Protein AF-A0AAV1Q3S2-F1 (afdb_monomer_lite)

Structure (mmCIF, N/CA/C/O backbone):
data_AF-A0AAV1Q3S2-F1
#
_entry.id   AF-A0AAV1Q3S2-F1
#
loop_
_atom_site.group_PDB
_atom_site.id
_atom_site.type_symbol
_atom_site.label_atom_id
_atom_site.label_alt_id
_atom_site.label_comp_id
_atom_site.label_asym_id
_atom_site.label_entity_id
_atom_site.label_seq_id
_atom_site.pdbx_PDB_ins_code
_atom_site.Cartn_x
_atom_site.Cartn_y
_atom_site.Cartn_z
_atom_site.occupancy
_atom_site.B_iso_or_equiv
_atom_site.auth_seq_id
_atom_site.auth_comp_id
_atom_site.auth_asym_id
_atom_site.auth_atom_id
_atom_site.pdbx_PDB_model_num
ATOM 1 N N . MET A 1 1 ? -45.515 -40.490 -1.066 1.00 57.44 1 MET A N 1
ATOM 2 C CA . MET A 1 1 ? -46.101 -39.675 0.014 1.00 57.44 1 MET A CA 1
ATOM 3 C C . MET A 1 1 ? -47.173 -38.801 -0.586 1.00 57.44 1 MET A C 1
ATOM 5 O O . MET A 1 1 ? -46.873 -37.986 -1.453 1.00 57.44 1 MET A O 1
ATOM 9 N N . SER A 1 2 ? -48.418 -39.031 -0.189 1.00 72.38 2 SER A N 1
ATOM 10 C CA . SER A 1 2 ? -49.518 -38.128 -0.523 1.00 72.38 2 SER A CA 1
ATOM 11 C C . SER A 1 2 ? -49.306 -36.782 0.184 1.00 72.38 2 SER A C 1
ATOM 13 O O . SER A 1 2 ? -48.754 -36.735 1.282 1.00 72.38 2 SER A O 1
ATOM 15 N N . LEU A 1 3 ? -49.736 -35.675 -0.430 1.00 73.06 3 LEU A N 1
ATOM 16 C CA . LEU A 1 3 ? -49.668 -34.334 0.174 1.00 73.06 3 LEU A CA 1
ATOM 17 C C . LEU A 1 3 ? -50.284 -34.293 1.586 1.00 73.06 3 LEU A C 1
ATOM 19 O O . LEU A 1 3 ? -49.807 -33.541 2.431 1.00 73.06 3 LEU A O 1
ATOM 23 N N . SER A 1 4 ? -51.290 -35.133 1.860 1.00 76.06 4 SER A N 1
ATOM 24 C CA . SER A 1 4 ? -51.919 -35.268 3.176 1.00 76.06 4 SER A CA 1
ATOM 25 C C . SER A 1 4 ? -51.008 -35.894 4.232 1.00 76.06 4 SER A C 1
ATOM 27 O O . SER A 1 4 ? -50.979 -35.403 5.355 1.00 76.06 4 SER A O 1
ATOM 29 N N . GLU A 1 5 ? -50.233 -36.927 3.892 1.00 79.19 5 GLU A N 1
ATOM 30 C CA . GLU A 1 5 ? -49.303 -37.571 4.835 1.00 79.19 5 GLU A CA 1
ATOM 31 C C . GLU A 1 5 ? -48.163 -36.625 5.227 1.00 79.19 5 GLU A C 1
ATOM 33 O O . GLU A 1 5 ? -47.803 -36.533 6.400 1.00 79.19 5 GLU A O 1
ATOM 38 N N . SER A 1 6 ? -47.640 -35.858 4.264 1.00 79.56 6 SER A N 1
ATOM 39 C CA . SER A 1 6 ? -46.617 -34.833 4.512 1.00 79.56 6 SER A CA 1
ATOM 40 C C . SER A 1 6 ? -47.121 -33.739 5.460 1.00 79.56 6 SER A C 1
ATOM 42 O O . SER A 1 6 ? -46.388 -33.272 6.330 1.00 79.56 6 SER A O 1
ATOM 44 N N . LEU A 1 7 ? -48.388 -33.338 5.307 1.00 86.31 7 LEU A N 1
ATOM 45 C CA . LEU A 1 7 ? -49.018 -32.298 6.122 1.00 86.31 7 LEU A CA 1
ATOM 46 C C . LEU A 1 7 ? -49.275 -32.783 7.555 1.00 86.31 7 LEU A C 1
ATOM 48 O O . LEU A 1 7 ? -49.057 -32.042 8.514 1.00 86.31 7 LEU A O 1
ATOM 52 N N . GLN A 1 8 ? -49.661 -34.052 7.698 1.00 87.44 8 GLN A N 1
ATOM 53 C CA . GLN A 1 8 ? -49.873 -34.703 8.988 1.00 87.44 8 GLN A CA 1
ATOM 54 C C . GLN A 1 8 ? -48.553 -34.880 9.756 1.00 87.44 8 GLN A C 1
ATOM 56 O O . GLN A 1 8 ? -48.490 -34.596 10.952 1.00 87.44 8 GLN A O 1
ATOM 61 N N . ALA A 1 9 ? -47.475 -35.254 9.059 1.00 87.38 9 ALA A N 1
ATOM 62 C CA . ALA A 1 9 ? -46.135 -35.329 9.637 1.00 87.38 9 ALA A CA 1
ATOM 63 C C . ALA A 1 9 ? -45.632 -33.952 10.107 1.00 87.38 9 ALA A C 1
ATOM 65 O O . ALA A 1 9 ? -45.117 -33.832 11.217 1.00 87.38 9 ALA A O 1
ATOM 66 N N . LEU A 1 10 ? -45.840 -32.892 9.315 1.00 89.62 10 LEU A N 1
ATOM 67 C CA . LEU A 1 10 ? -45.497 -31.516 9.702 1.00 89.62 10 LEU A CA 1
ATOM 68 C C . LEU A 1 10 ? -46.260 -31.043 10.948 1.00 89.62 10 LEU A C 1
ATOM 70 O O . LEU A 1 10 ? -45.672 -30.393 11.814 1.00 89.62 10 LEU A O 1
ATOM 74 N N . GLN A 1 11 ? -47.549 -31.376 11.064 1.00 89.31 11 GLN A N 1
ATOM 75 C CA . GLN A 1 11 ? -48.346 -31.054 12.253 1.00 89.31 11 GLN A CA 1
ATOM 76 C C . GLN A 1 11 ? -47.815 -31.757 13.504 1.00 89.31 11 GLN A C 1
ATOM 78 O O . GLN A 1 11 ? -47.590 -31.096 14.518 1.00 89.31 11 GLN A O 1
ATOM 83 N N . GLN A 1 12 ? -47.530 -33.058 13.418 1.00 89.19 12 GLN A N 1
ATOM 84 C CA . GLN A 1 12 ? -46.948 -33.812 14.534 1.00 89.19 12 GLN A CA 1
ATOM 85 C C . GLN A 1 12 ? -45.576 -33.265 14.942 1.00 89.19 12 GLN A C 1
ATOM 87 O O . GLN A 1 12 ? -45.285 -33.123 16.130 1.00 89.19 12 GLN A O 1
ATOM 92 N N . LEU A 1 13 ? -44.743 -32.894 13.967 1.00 91.44 13 LEU A N 1
ATOM 93 C CA . LEU A 1 13 ? -43.415 -32.340 14.217 1.00 91.44 13 LEU A CA 1
ATOM 94 C C . LEU A 1 13 ? -43.506 -30.958 14.876 1.00 91.44 13 LEU A C 1
ATOM 96 O O . LEU A 1 13 ? -42.755 -30.667 15.806 1.00 91.44 13 LEU A O 1
ATOM 100 N N . ARG A 1 14 ? -44.478 -30.128 14.478 1.00 89.38 14 ARG A N 1
ATOM 101 C CA . ARG A 1 14 ? -44.761 -28.841 15.129 1.00 89.38 14 ARG A CA 1
ATOM 102 C C . ARG A 1 14 ? -45.229 -29.019 16.573 1.00 89.38 14 ARG A C 1
ATOM 104 O O . ARG A 1 14 ? -44.757 -28.286 17.442 1.00 89.38 14 ARG A O 1
ATOM 111 N N . GLU A 1 15 ? -46.126 -29.964 16.847 1.00 88.12 15 GLU A N 1
ATOM 112 C CA . GLU A 1 15 ? -46.606 -30.253 18.209 1.00 88.12 15 GLU A CA 1
ATOM 113 C C . GLU A 1 15 ? -45.484 -30.771 19.112 1.00 88.12 15 GLU A C 1
ATOM 115 O O . GLU A 1 15 ? -45.319 -30.298 20.237 1.00 88.12 15 GLU A O 1
ATOM 120 N N . LEU A 1 16 ? -44.652 -31.680 18.598 1.00 90.75 16 LEU A N 1
ATOM 121 C CA . LEU A 1 16 ? -43.470 -32.164 19.304 1.00 90.75 16 LEU A CA 1
ATOM 122 C C . LEU A 1 16 ? -42.512 -31.002 19.608 1.00 90.75 16 LEU A C 1
ATOM 124 O O . LEU A 1 16 ? -42.124 -30.785 20.756 1.00 90.75 16 LEU A O 1
ATOM 128 N N . THR A 1 17 ? -42.178 -30.205 18.592 1.00 90.81 17 THR A N 1
ATOM 129 C CA . THR A 1 17 ? -41.217 -29.105 18.729 1.00 90.81 17 THR A CA 1
ATOM 130 C C . THR A 1 17 ? -41.731 -28.048 19.702 1.00 90.81 17 THR A C 1
ATOM 132 O O . THR A 1 17 ? -40.997 -27.612 20.579 1.00 90.81 17 THR A O 1
ATOM 135 N N . THR A 1 18 ? -43.002 -27.653 19.626 1.00 87.25 18 THR A N 1
ATOM 136 C CA . THR A 1 18 ? -43.577 -26.651 20.545 1.00 87.25 18 THR A CA 1
ATOM 137 C C . THR A 1 18 ? -43.648 -27.146 21.988 1.00 87.25 18 THR A C 1
ATOM 139 O O . THR A 1 18 ? -43.381 -26.370 22.906 1.00 87.25 18 THR A O 1
ATOM 142 N N . LYS A 1 19 ? -43.932 -28.436 22.200 1.00 86.75 19 LYS A N 1
ATOM 143 C CA . LYS A 1 19 ? -43.993 -29.039 23.537 1.00 86.75 19 LYS A CA 1
ATOM 144 C C . LYS A 1 19 ? -42.615 -29.188 24.188 1.00 86.75 19 LYS A C 1
ATOM 146 O O . LYS A 1 19 ? -42.493 -28.922 25.380 1.00 86.75 19 LYS A O 1
ATOM 151 N N . TYR A 1 20 ? -41.597 -29.595 23.427 1.00 91.06 20 TYR A N 1
ATOM 152 C CA . TYR A 1 20 ? -40.264 -29.902 23.967 1.00 91.06 20 TYR A CA 1
ATOM 153 C C . TYR A 1 20 ? -39.240 -28.765 23.837 1.00 91.06 20 TYR A C 1
ATOM 155 O O . TYR A 1 20 ? -38.332 -28.699 24.657 1.00 91.06 20 TYR A O 1
ATOM 163 N N . SER A 1 21 ? -39.381 -27.839 22.878 1.00 91.00 21 SER A N 1
ATOM 164 C CA . SER A 1 21 ? -38.464 -26.684 22.752 1.00 91.00 21 SER A CA 1
ATOM 165 C C . SER A 1 21 ? -38.570 -25.696 23.911 1.00 91.00 21 SER A C 1
ATOM 167 O O . SER A 1 21 ? -37.661 -24.900 24.120 1.00 91.00 21 SER A O 1
ATOM 169 N N . GLY A 1 22 ? -39.701 -25.682 24.627 1.00 88.94 22 GLY A N 1
ATOM 170 C CA . GLY A 1 22 ? -39.937 -24.719 25.702 1.00 88.94 22 GLY A CA 1
ATOM 171 C C . GLY A 1 22 ? -40.079 -23.266 25.231 1.00 88.94 22 GLY A C 1
ATOM 172 O O . GLY A 1 22 ? -40.089 -22.365 26.065 1.00 88.94 22 GLY A O 1
ATOM 173 N N . SER A 1 23 ? -40.235 -23.011 23.928 1.00 88.94 23 SER A N 1
ATOM 174 C CA . SER A 1 23 ? -40.351 -21.653 23.366 1.00 88.94 23 SER A CA 1
ATOM 175 C C . SER A 1 23 ? -41.503 -20.843 23.982 1.00 88.94 23 SER A C 1
ATOM 177 O O . SER A 1 23 ? -41.329 -19.675 24.329 1.00 88.94 23 SER A O 1
ATOM 179 N N . LEU A 1 24 ? -42.654 -21.480 24.222 1.00 86.31 24 LEU A N 1
ATOM 180 C CA . LEU A 1 24 ? -43.805 -20.864 24.899 1.00 86.31 24 LEU A CA 1
ATOM 181 C C . LEU A 1 24 ? -43.520 -20.527 26.372 1.00 86.31 24 LEU A C 1
ATOM 183 O O . LEU A 1 24 ? -43.999 -19.512 26.883 1.00 86.31 24 LEU A O 1
ATOM 187 N N . LEU A 1 25 ? -42.734 -21.362 27.061 1.00 89.38 25 LEU A N 1
ATOM 188 C CA . LEU A 1 25 ? -42.324 -21.113 28.445 1.00 89.38 25 LEU A CA 1
ATOM 189 C C . LEU A 1 25 ? -41.351 -19.931 28.516 1.00 89.38 25 LEU A C 1
ATOM 191 O O . LEU A 1 25 ? -41.523 -19.062 29.370 1.00 89.38 25 LEU A O 1
ATOM 195 N N . LEU A 1 26 ? -40.385 -19.871 27.593 1.00 87.94 26 LEU A N 1
ATOM 196 C CA . LEU A 1 26 ? -39.445 -18.758 27.461 1.00 87.94 26 LEU A CA 1
ATOM 197 C C . LEU A 1 26 ? -40.191 -17.442 27.210 1.00 87.94 26 LEU A C 1
ATOM 199 O O . LEU A 1 26 ? -39.944 -16.462 27.902 1.00 87.94 26 LEU A O 1
ATOM 203 N N . GLN A 1 27 ? -41.157 -17.435 26.286 1.00 87.88 27 GLN A N 1
ATOM 204 C CA . GLN A 1 27 ? -41.951 -16.244 25.976 1.00 87.88 27 GLN A CA 1
ATOM 205 C C . GLN A 1 27 ? -42.749 -15.751 27.190 1.00 87.88 27 GLN A C 1
ATOM 207 O O . GLN A 1 27 ? -42.833 -14.548 27.431 1.00 87.88 27 GLN A O 1
ATOM 212 N N . LYS A 1 28 ? -43.320 -16.671 27.979 1.00 89.25 28 LYS A N 1
ATOM 213 C CA . LYS A 1 28 ? -44.028 -16.320 29.215 1.00 89.25 28 LYS A CA 1
ATOM 214 C C . LYS A 1 28 ? -43.073 -15.742 30.261 1.00 89.25 28 LYS A C 1
ATOM 216 O O . LYS A 1 28 ? -43.379 -14.718 30.855 1.00 89.25 28 LYS A O 1
ATOM 221 N N . LYS A 1 29 ? -41.901 -16.359 30.439 1.00 88.94 29 LYS A N 1
ATOM 222 C CA . LYS A 1 29 ? -40.876 -15.871 31.369 1.00 88.94 29 LYS A CA 1
ATOM 223 C C . LYS A 1 29 ? -40.300 -14.522 30.958 1.00 88.94 29 LYS A C 1
ATOM 225 O O . LYS A 1 29 ? -40.046 -13.708 31.832 1.00 88.94 29 LYS A O 1
ATOM 230 N N . LEU A 1 30 ? -40.155 -14.252 29.662 1.00 86.81 30 LEU A N 1
ATOM 231 C CA . LEU A 1 30 ? -39.725 -12.940 29.181 1.00 86.81 30 LEU A CA 1
ATOM 232 C C . LEU A 1 30 ? -40.721 -11.844 29.588 1.00 86.81 30 LEU A C 1
ATOM 234 O O . LEU A 1 30 ? -40.303 -10.797 30.067 1.00 86.81 30 LEU A O 1
ATOM 238 N N . LYS A 1 31 ? -42.029 -12.119 29.479 1.00 86.38 31 LYS A N 1
ATOM 239 C CA . LYS A 1 31 ? -43.092 -11.201 29.926 1.00 86.38 31 LYS A CA 1
ATOM 240 C C . LYS A 1 31 ? -43.099 -10.984 31.439 1.00 86.38 31 LYS A C 1
ATOM 242 O O . LYS A 1 31 ? -43.362 -9.877 31.888 1.00 86.38 31 LYS A O 1
ATOM 247 N N . ASP A 1 32 ? -42.782 -12.015 32.227 1.00 88.44 32 ASP A N 1
ATOM 248 C CA . ASP A 1 32 ? -42.662 -11.883 33.689 1.00 88.44 32 ASP A CA 1
ATOM 249 C C . ASP A 1 32 ? -41.535 -10.894 34.084 1.00 88.44 32 ASP A C 1
ATOM 251 O O . ASP A 1 32 ? -41.614 -10.256 35.132 1.00 88.44 32 ASP A O 1
ATOM 255 N N . VAL A 1 33 ? -40.486 -10.772 33.257 1.00 87.81 33 VAL A N 1
ATOM 256 C CA . VAL A 1 33 ? -39.281 -9.951 33.514 1.00 87.81 33 VAL A CA 1
ATOM 257 C C . VAL A 1 33 ? -39.315 -8.605 32.766 1.00 87.81 33 VAL A C 1
ATOM 259 O O . VAL A 1 33 ? -38.536 -7.708 33.075 1.00 87.81 33 VAL A O 1
ATOM 262 N N . GLU A 1 34 ? -40.265 -8.413 31.850 1.00 81.38 34 GLU A N 1
ATOM 263 C CA . GLU A 1 34 ? -40.508 -7.169 31.103 1.00 81.38 34 GLU A CA 1
ATOM 264 C C . GLU A 1 34 ? -40.595 -5.901 31.983 1.00 81.38 34 GLU A C 1
ATOM 266 O O . GLU A 1 34 ? -40.046 -4.881 31.583 1.00 81.38 34 GLU A O 1
ATOM 271 N N . PRO A 1 35 ? -41.150 -5.918 33.216 1.00 83.88 35 PRO A N 1
ATOM 272 C CA . PRO A 1 35 ? -41.135 -4.738 34.092 1.00 83.88 35 PRO A CA 1
ATOM 273 C C . PRO A 1 35 ? -39.734 -4.328 34.579 1.00 83.88 35 PRO A C 1
ATOM 275 O O . PRO A 1 35 ? -39.544 -3.206 35.042 1.00 83.88 35 PRO A O 1
ATOM 278 N N . ILE A 1 36 ? -38.770 -5.251 34.529 1.00 87.50 36 ILE A N 1
ATOM 279 C CA . ILE A 1 36 ? -37.392 -5.083 35.012 1.00 87.50 36 ILE A CA 1
ATOM 280 C C . ILE A 1 36 ? -36.453 -4.731 33.842 1.00 87.50 36 ILE A C 1
ATOM 282 O O . ILE A 1 36 ? -35.370 -4.189 34.055 1.00 87.50 36 ILE A O 1
ATOM 286 N N . VAL A 1 37 ? -36.868 -5.005 32.600 1.00 84.44 37 VAL A N 1
ATOM 287 C CA . VAL A 1 37 ? -36.072 -4.789 31.386 1.00 84.44 37 VAL A CA 1
ATOM 288 C C . VAL A 1 37 ? -36.662 -3.643 30.581 1.00 84.44 37 VAL A C 1
ATOM 290 O O . VAL A 1 37 ? -37.808 -3.682 30.148 1.00 84.44 37 VAL A O 1
ATOM 293 N N . LYS A 1 38 ? -35.854 -2.618 30.323 1.00 83.06 38 LYS A N 1
ATOM 294 C CA . LYS A 1 38 ? -36.257 -1.507 29.466 1.00 83.06 38 LYS A CA 1
ATOM 295 C C . LYS A 1 38 ? -35.973 -1.860 28.008 1.00 83.06 38 LYS A C 1
ATOM 297 O O . LYS A 1 38 ? -34.815 -2.010 27.630 1.00 83.06 38 LYS A O 1
ATOM 302 N N . ILE A 1 39 ? -37.021 -1.958 27.193 1.00 83.19 39 ILE A N 1
ATOM 303 C CA . ILE A 1 39 ? -36.877 -2.020 25.736 1.00 83.19 39 ILE A CA 1
ATOM 304 C C . ILE A 1 39 ? -36.516 -0.612 25.260 1.00 83.19 39 ILE A C 1
ATOM 306 O O . ILE A 1 39 ? -37.248 0.344 25.519 1.00 83.19 39 ILE A O 1
ATOM 310 N N . VAL A 1 40 ? -35.356 -0.487 24.623 1.00 84.75 40 VAL A N 1
ATOM 311 C CA . VAL A 1 40 ? -34.862 0.767 24.052 1.00 84.75 40 VAL A CA 1
ATOM 312 C C . VAL A 1 40 ? -34.865 0.604 22.542 1.00 84.75 40 VAL A C 1
ATOM 314 O O . VAL A 1 40 ? -34.296 -0.354 22.023 1.00 84.75 40 VAL A O 1
ATOM 317 N N . GLU A 1 41 ? -35.543 1.514 21.854 1.00 84.69 41 GLU A N 1
ATOM 318 C CA . GLU A 1 41 ? -35.456 1.606 20.402 1.00 84.69 41 GLU A CA 1
ATOM 319 C C . GLU A 1 41 ? -34.083 2.171 20.035 1.00 84.69 41 GLU A C 1
ATOM 321 O O . GLU A 1 41 ? -33.634 3.157 20.622 1.00 84.69 41 GLU A O 1
ATOM 326 N N . LEU A 1 42 ? -33.398 1.496 19.118 1.00 83.81 42 LEU A N 1
ATOM 327 C CA . LEU A 1 42 ? -32.072 1.873 18.652 1.00 83.81 42 LEU A CA 1
ATOM 328 C C . LEU A 1 42 ? -32.207 2.471 17.257 1.00 83.81 42 LEU A C 1
ATOM 330 O O . LEU A 1 42 ? -32.658 1.787 16.338 1.00 83.81 42 LEU A O 1
ATOM 334 N N . ASP A 1 43 ? -31.801 3.730 17.107 1.00 88.69 43 ASP A N 1
ATOM 335 C CA . ASP A 1 43 ? -31.666 4.344 15.792 1.00 88.69 43 ASP A CA 1
ATOM 336 C C . ASP A 1 43 ? -30.346 3.898 15.152 1.00 88.69 43 ASP A C 1
ATOM 338 O O . ASP A 1 43 ? -29.260 4.091 15.701 1.00 88.69 43 ASP A O 1
ATOM 342 N N . GLY A 1 44 ? -30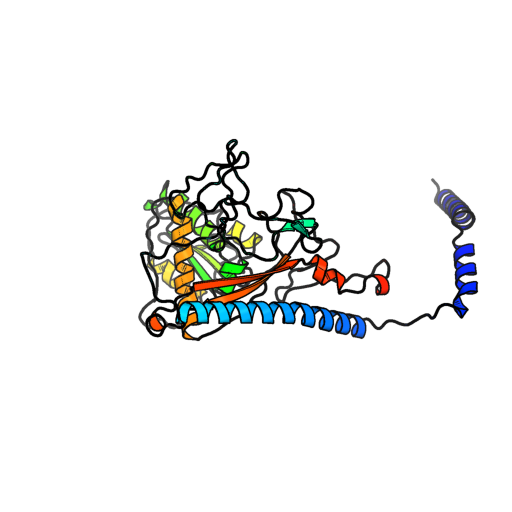.442 3.286 13.972 1.00 85.38 44 GLY A N 1
ATOM 343 C CA . GLY A 1 44 ? -29.274 2.880 13.200 1.00 85.38 44 GLY A CA 1
ATOM 344 C C . GLY A 1 44 ? -28.426 4.068 12.743 1.00 85.38 44 GLY A C 1
ATOM 345 O O . GLY A 1 44 ? -27.212 3.922 12.631 1.00 85.38 44 GLY A O 1
ATOM 346 N N . GLY A 1 45 ? -29.035 5.237 12.508 1.00 89.31 45 GLY A N 1
ATOM 347 C CA . GLY A 1 45 ? -28.313 6.444 12.097 1.00 89.31 45 GLY A CA 1
ATOM 348 C C . GLY A 1 45 ? -27.362 6.942 13.183 1.00 89.31 45 GLY A C 1
ATOM 349 O O . GLY A 1 45 ? -26.175 7.144 12.918 1.00 89.31 45 GLY A O 1
ATOM 350 N N . ASP A 1 46 ? -27.867 7.061 14.410 1.00 90.25 46 ASP A N 1
ATOM 351 C CA . ASP A 1 46 ? -27.070 7.457 15.573 1.00 90.25 46 ASP A CA 1
ATOM 352 C C . ASP A 1 46 ? -25.979 6.422 15.885 1.00 90.25 46 ASP A C 1
ATOM 354 O O . ASP A 1 46 ? -24.828 6.792 16.095 1.00 90.25 46 ASP A O 1
ATOM 358 N N . LEU A 1 47 ? -26.290 5.121 15.803 1.00 88.25 47 LEU A N 1
ATOM 359 C CA . LEU A 1 47 ? -25.296 4.058 16.008 1.00 88.25 47 LEU A CA 1
ATOM 360 C C . LEU A 1 47 ? -24.136 4.117 15.008 1.00 88.25 47 LEU A C 1
ATOM 362 O O . LEU A 1 47 ? -22.981 3.910 15.384 1.00 88.25 47 LEU A O 1
ATOM 366 N N . VAL A 1 48 ? -24.432 4.365 13.730 1.00 89.50 48 VAL A N 1
ATOM 367 C CA . VAL A 1 48 ? -23.397 4.499 12.697 1.00 89.50 48 VAL A CA 1
ATOM 368 C C . VAL A 1 48 ? -22.561 5.746 12.946 1.00 89.50 48 VAL A C 1
ATOM 370 O O . VAL A 1 48 ? -21.344 5.695 12.787 1.00 89.50 48 VAL A O 1
ATOM 373 N N . LYS A 1 49 ? -23.191 6.845 13.369 1.00 92.00 49 LYS A N 1
ATOM 374 C CA . LYS A 1 49 ? -22.492 8.087 13.685 1.00 92.00 49 LYS A CA 1
ATOM 375 C C . LYS A 1 49 ? -21.554 7.925 14.881 1.00 92.00 49 LYS A C 1
ATOM 377 O O . LYS A 1 49 ? -20.377 8.234 14.751 1.00 92.00 49 LYS A O 1
ATOM 382 N N . ASP A 1 50 ? -22.036 7.361 15.984 1.00 90.75 50 ASP A N 1
ATOM 383 C CA . ASP A 1 50 ? -21.220 7.103 17.175 1.00 90.75 50 ASP A CA 1
ATOM 384 C C . ASP A 1 50 ? -20.040 6.173 16.844 1.00 90.75 50 ASP A C 1
ATOM 386 O O . ASP A 1 50 ? -18.899 6.423 17.235 1.00 90.75 50 ASP A O 1
ATOM 390 N N . CYS A 1 51 ? -20.293 5.122 16.053 1.00 90.19 51 CYS A N 1
ATOM 391 C CA . CYS A 1 51 ? -19.246 4.214 15.589 1.00 90.19 51 CYS A CA 1
ATOM 392 C C . CYS A 1 51 ? -18.225 4.924 14.684 1.00 90.19 51 CYS A C 1
ATOM 394 O O . CYS A 1 51 ? -17.022 4.704 14.827 1.00 90.19 51 CYS A O 1
ATOM 396 N N . SER A 1 52 ? -18.691 5.791 13.782 1.00 91.69 52 SER A N 1
ATOM 397 C CA . SER A 1 52 ? -17.837 6.603 12.914 1.00 91.69 52 SER A CA 1
ATOM 398 C C . SER A 1 52 ? -16.949 7.544 13.726 1.00 91.69 52 SER A C 1
ATOM 400 O O . SER A 1 52 ? -15.751 7.599 13.467 1.00 91.69 52 SER A O 1
ATOM 402 N N . ASP A 1 53 ? -17.501 8.226 14.730 1.00 94.00 53 ASP A N 1
ATOM 403 C CA . ASP A 1 53 ? -16.764 9.162 15.587 1.00 94.00 53 ASP A CA 1
ATOM 404 C C . ASP A 1 53 ? -15.670 8.435 16.399 1.00 94.00 53 ASP A C 1
ATOM 406 O O . ASP A 1 53 ? -14.541 8.922 16.535 1.00 94.00 53 ASP A O 1
ATOM 410 N N . ASP A 1 54 ? -15.964 7.234 16.910 1.00 93.19 54 ASP A N 1
ATOM 411 C CA . ASP A 1 54 ? -14.990 6.405 17.629 1.00 93.19 54 ASP A CA 1
ATOM 412 C C . ASP A 1 54 ? -13.860 5.903 16.715 1.00 93.19 54 ASP A C 1
ATOM 414 O O . ASP A 1 54 ? -12.683 5.946 17.103 1.00 93.19 54 ASP A O 1
ATOM 418 N N . ILE A 1 55 ? -14.199 5.461 15.497 1.00 92.12 55 ILE A N 1
ATOM 419 C CA . ILE A 1 55 ? -13.221 5.048 14.482 1.00 92.12 55 ILE A CA 1
ATOM 420 C C . ILE A 1 55 ? -12.366 6.249 14.062 1.00 92.12 55 ILE A C 1
ATOM 422 O O . ILE A 1 55 ? -11.139 6.146 14.074 1.00 92.12 55 ILE A O 1
ATOM 426 N N . GLU A 1 56 ? -12.971 7.401 13.770 1.00 93.75 56 GLU A N 1
ATOM 427 C CA . GLU A 1 56 ? -12.264 8.633 13.406 1.00 93.75 56 GLU A CA 1
ATOM 428 C C . GLU A 1 56 ? -11.292 9.059 14.509 1.00 93.75 56 GLU A C 1
ATOM 430 O O . GLU A 1 56 ? -10.138 9.393 14.233 1.00 93.75 56 GLU A O 1
ATOM 435 N N . ARG A 1 57 ? -11.701 8.987 15.780 1.00 94.94 57 ARG A N 1
ATOM 436 C CA . ARG A 1 57 ? -10.822 9.316 16.908 1.00 94.94 57 ARG A CA 1
ATOM 437 C C . ARG A 1 57 ? -9.603 8.397 16.968 1.00 94.94 57 ARG A C 1
ATOM 439 O O . ARG A 1 57 ? -8.488 8.878 17.192 1.00 94.94 57 ARG A O 1
ATOM 446 N N . MET A 1 58 ? -9.794 7.092 16.782 1.00 92.56 58 MET A N 1
ATOM 447 C CA . MET A 1 58 ? -8.702 6.115 16.805 1.00 92.56 58 MET A CA 1
ATOM 448 C C . MET A 1 58 ? -7.765 6.287 15.600 1.00 92.56 58 MET A C 1
ATOM 450 O O . MET A 1 58 ? -6.551 6.423 15.784 1.00 92.56 58 MET A O 1
ATOM 454 N N . LEU A 1 59 ? -8.313 6.330 14.382 1.00 92.56 59 LEU A N 1
ATOM 455 C CA . LEU A 1 59 ? -7.538 6.498 13.148 1.00 92.56 59 LEU A CA 1
ATOM 456 C C . LEU A 1 59 ? -6.837 7.863 13.117 1.00 92.56 59 LEU A C 1
ATOM 458 O O . LEU A 1 59 ? -5.653 7.952 12.797 1.00 92.56 59 LEU A O 1
ATOM 462 N N . GLY A 1 60 ? -7.517 8.922 13.555 1.00 94.75 60 GLY A N 1
ATOM 463 C CA . GLY A 1 60 ? -6.961 10.268 13.674 1.00 94.75 60 GLY A CA 1
ATOM 464 C C . GLY A 1 60 ? -5.843 10.366 14.716 1.00 94.75 60 GLY A C 1
ATOM 465 O O . GLY A 1 60 ? -4.885 11.118 14.528 1.00 94.75 60 GLY A O 1
ATOM 466 N N . SER A 1 61 ? -5.906 9.591 15.805 1.00 95.00 61 SER A N 1
ATOM 467 C CA . SER A 1 61 ? -4.801 9.491 16.770 1.00 95.00 61 SER A CA 1
ATOM 468 C C . SER A 1 61 ? -3.564 8.837 16.142 1.00 95.00 61 SER A C 1
ATOM 470 O O . SER A 1 61 ? -2.455 9.358 16.287 1.00 95.00 61 SER A O 1
ATOM 472 N N . LYS A 1 62 ? -3.757 7.757 15.375 1.00 93.69 62 LYS A N 1
ATOM 473 C CA . LYS A 1 62 ? -2.684 7.068 14.640 1.00 93.69 62 LYS A CA 1
ATOM 474 C C . LYS A 1 62 ? -2.056 7.957 13.568 1.00 93.69 62 LYS A C 1
ATOM 476 O O . LYS A 1 62 ? -0.836 8.091 13.533 1.00 93.69 62 LYS A O 1
ATOM 481 N N . MET A 1 63 ? -2.880 8.659 12.796 1.00 94.75 63 MET A N 1
ATOM 482 C CA . MET A 1 63 ? -2.446 9.649 11.808 1.00 94.75 63 MET A CA 1
ATOM 483 C C . MET A 1 63 ? -1.577 10.748 12.437 1.00 94.75 63 MET A C 1
ATOM 485 O O . MET A 1 63 ? -0.486 11.040 11.950 1.00 94.75 63 MET A O 1
ATOM 489 N N . LYS A 1 64 ? -2.007 11.322 13.570 1.00 95.31 64 LYS A N 1
ATOM 490 C CA . LYS A 1 64 ? -1.215 12.325 14.308 1.00 95.31 64 LYS A CA 1
ATOM 491 C C . LYS A 1 64 ? 0.123 11.765 14.796 1.00 95.31 64 LYS A C 1
ATOM 493 O O . LYS A 1 64 ? 1.109 12.497 14.811 1.00 95.31 64 LYS A O 1
ATOM 498 N N . SER A 1 65 ? 0.165 10.495 15.200 1.00 95.56 65 SER A N 1
ATOM 499 C CA . SER A 1 65 ? 1.405 9.832 15.613 1.00 95.56 65 SER A CA 1
ATOM 500 C C . SER A 1 65 ? 2.385 9.690 14.448 1.00 95.56 65 SER A C 1
ATOM 502 O O . SER A 1 65 ? 3.543 10.073 14.591 1.00 95.56 65 SER A O 1
ATOM 504 N N . VAL A 1 66 ? 1.921 9.195 13.295 1.00 95.56 66 VAL A N 1
ATOM 505 C CA . VAL A 1 66 ? 2.750 9.052 12.085 1.00 95.56 66 VAL A CA 1
ATOM 506 C C . VAL A 1 66 ? 3.286 10.402 11.627 1.00 95.56 66 VAL A C 1
ATOM 508 O O . VAL A 1 66 ? 4.480 10.526 11.373 1.00 95.56 66 VAL A O 1
ATOM 511 N N . LYS A 1 67 ? 2.444 11.439 11.637 1.00 94.81 67 LYS A N 1
ATOM 512 C CA . LYS A 1 67 ? 2.868 12.794 11.284 1.00 94.81 67 LYS A CA 1
ATOM 513 C C . LYS A 1 67 ? 4.008 13.307 12.161 1.00 94.81 67 LYS A C 1
ATOM 515 O O . LYS A 1 67 ? 5.011 13.789 11.650 1.00 94.81 67 LYS A O 1
ATOM 520 N N . ARG A 1 68 ? 3.888 13.146 13.482 1.00 95.75 68 ARG A N 1
ATOM 521 C CA . ARG A 1 68 ? 4.944 13.548 14.423 1.00 95.75 68 ARG A CA 1
ATOM 522 C C . ARG A 1 68 ? 6.249 12.785 14.203 1.00 95.75 68 ARG A C 1
ATOM 524 O O . ARG A 1 68 ? 7.320 13.362 14.376 1.00 95.75 68 ARG A O 1
ATOM 531 N N . LEU A 1 69 ? 6.166 11.497 13.873 1.00 95.31 69 LEU A N 1
ATOM 532 C CA . LEU A 1 69 ? 7.339 10.673 13.585 1.00 95.31 69 LEU A CA 1
ATOM 533 C C . LEU A 1 69 ? 8.027 11.117 12.293 1.00 95.31 69 LEU A C 1
ATOM 535 O O . LEU A 1 69 ? 9.246 11.263 12.292 1.00 95.31 69 LEU A O 1
ATOM 539 N N . ALA A 1 70 ? 7.254 11.383 11.237 1.00 94.31 70 ALA A N 1
ATOM 540 C CA . ALA A 1 70 ? 7.775 11.907 9.982 1.00 94.31 70 ALA A CA 1
ATOM 541 C C . ALA A 1 70 ? 8.488 13.247 10.207 1.00 94.31 70 ALA A C 1
ATOM 543 O O . ALA A 1 70 ? 9.672 13.353 9.914 1.00 94.31 70 ALA A O 1
ATOM 544 N N . GLU A 1 71 ? 7.830 14.217 10.849 1.00 93.12 71 GLU A N 1
ATOM 545 C CA . GLU A 1 71 ? 8.428 15.522 11.172 1.00 93.12 71 GLU A CA 1
ATOM 546 C C . GLU A 1 71 ? 9.728 15.379 11.985 1.00 93.12 71 GLU A C 1
ATOM 548 O O . GLU A 1 71 ? 10.731 16.012 11.664 1.00 93.12 71 GLU A O 1
ATOM 553 N N . SER A 1 72 ? 9.744 14.489 12.986 1.00 95.19 72 SER A N 1
ATOM 554 C CA . SER A 1 72 ? 10.942 14.232 13.801 1.00 95.19 72 SER A CA 1
ATOM 555 C C . SER A 1 72 ? 12.089 13.623 12.988 1.00 95.19 72 SER A C 1
ATOM 557 O O . SER A 1 72 ? 13.250 13.930 13.248 1.00 95.19 72 SER A O 1
ATOM 559 N N . ALA A 1 73 ? 11.782 12.758 12.018 1.00 94.56 73 ALA A N 1
ATOM 560 C CA . ALA A 1 73 ? 12.778 12.150 11.140 1.00 94.56 73 ALA A CA 1
ATOM 561 C C . ALA A 1 73 ? 13.367 13.168 10.150 1.00 94.56 73 ALA A C 1
ATOM 563 O O . ALA A 1 73 ? 14.576 13.176 9.926 1.00 94.56 73 ALA A O 1
ATOM 564 N N . GLU A 1 74 ? 12.539 14.061 9.604 1.00 92.50 74 GLU A N 1
ATOM 565 C CA . GLU A 1 74 ? 13.000 15.151 8.735 1.00 92.50 74 GLU A CA 1
ATOM 566 C C . GLU A 1 74 ? 13.900 16.133 9.490 1.00 92.50 74 GLU A C 1
ATOM 568 O O . GLU A 1 74 ? 14.928 16.567 8.968 1.00 92.50 74 GLU A O 1
ATOM 573 N N . ASP A 1 75 ? 13.531 16.469 10.728 1.00 93.62 75 ASP A N 1
ATOM 574 C CA . ASP A 1 75 ? 14.328 17.347 11.583 1.00 93.62 75 ASP A CA 1
ATOM 575 C C . ASP A 1 75 ? 15.650 16.668 11.978 1.00 93.62 75 ASP A C 1
ATOM 577 O O . ASP A 1 75 ? 16.702 17.308 11.972 1.00 93.62 75 ASP A O 1
ATOM 581 N N . ALA A 1 76 ? 15.631 15.360 12.252 1.00 93.12 76 ALA A N 1
ATOM 582 C CA . ALA A 1 76 ? 16.843 14.591 12.520 1.00 93.12 76 ALA A CA 1
ATOM 583 C C . ALA A 1 76 ? 17.805 14.578 11.320 1.00 93.12 76 ALA A C 1
ATOM 585 O O . ALA A 1 76 ? 19.001 14.775 11.525 1.00 93.12 76 ALA A O 1
ATOM 586 N N . ASP A 1 77 ? 17.313 14.405 10.084 1.00 91.31 77 ASP A N 1
ATOM 587 C CA . ASP A 1 77 ? 18.158 14.533 8.887 1.00 91.31 77 ASP A CA 1
ATOM 588 C C . ASP A 1 77 ? 18.698 15.956 8.738 1.00 91.31 77 ASP A C 1
ATOM 590 O O . ASP A 1 77 ? 19.892 16.124 8.504 1.00 91.31 77 ASP A O 1
ATOM 594 N N . LEU A 1 78 ? 17.859 16.982 8.915 1.00 90.94 78 LEU A N 1
ATOM 595 C CA . LEU A 1 78 ? 18.255 18.384 8.746 1.00 90.94 78 LEU A CA 1
ATOM 596 C C . LEU A 1 78 ? 19.465 18.769 9.611 1.00 90.94 78 LEU A C 1
ATOM 598 O O . LEU A 1 78 ? 20.332 19.502 9.140 1.00 90.94 78 LEU A O 1
ATOM 602 N N . TYR A 1 79 ? 19.530 18.266 10.846 1.00 91.50 79 TYR A N 1
ATOM 603 C CA . TYR A 1 79 ? 20.637 18.514 11.778 1.00 91.50 79 TYR A CA 1
ATOM 604 C C . TYR A 1 79 ? 21.749 17.454 11.727 1.00 91.50 79 TYR A C 1
ATOM 606 O O . TYR A 1 79 ? 22.703 17.535 12.502 1.00 91.50 79 TYR A O 1
ATOM 614 N N . HIS A 1 80 ? 21.638 16.454 10.851 1.00 88.81 80 HIS A N 1
ATOM 615 C CA . HIS A 1 80 ? 22.640 15.405 10.714 1.00 88.81 80 HIS A CA 1
ATOM 616 C C . HIS A 1 80 ? 23.741 15.795 9.724 1.00 88.81 80 HIS A C 1
ATOM 618 O O . HIS A 1 80 ? 23.490 15.952 8.523 1.00 88.81 80 HIS A O 1
ATOM 624 N N . ASP A 1 81 ? 24.975 15.824 10.226 1.00 86.69 81 ASP A N 1
ATOM 625 C CA . ASP A 1 81 ? 26.190 15.946 9.427 1.00 86.69 81 ASP A CA 1
ATOM 626 C C . ASP A 1 81 ? 26.783 14.566 9.130 1.00 86.69 81 ASP A C 1
ATOM 628 O O . ASP A 1 81 ? 27.036 13.763 10.035 1.00 86.69 81 ASP A O 1
ATOM 632 N N . PHE A 1 82 ? 27.037 14.297 7.848 1.00 84.12 82 PHE A N 1
ATOM 633 C CA . PHE A 1 82 ? 27.587 13.017 7.414 1.00 84.12 82 PHE A CA 1
ATOM 634 C C . PHE A 1 82 ? 28.988 12.787 7.993 1.00 84.12 82 PHE A C 1
ATOM 636 O O . PHE A 1 82 ? 29.902 13.592 7.801 1.00 84.12 82 PHE A O 1
ATOM 643 N N . ASN A 1 83 ? 29.175 11.634 8.636 1.00 86.75 83 ASN A N 1
ATOM 644 C CA . ASN A 1 83 ? 30.462 11.199 9.158 1.00 86.75 83 ASN A CA 1
ATOM 645 C C . ASN A 1 83 ? 30.752 9.749 8.743 1.00 86.75 83 ASN A C 1
ATOM 647 O O . ASN A 1 83 ? 30.128 8.811 9.233 1.00 86.75 83 ASN A O 1
ATOM 651 N N . ALA A 1 84 ? 31.741 9.570 7.864 1.00 80.75 84 ALA A N 1
ATOM 652 C CA . ALA A 1 84 ? 32.128 8.262 7.336 1.00 80.75 84 ALA A CA 1
ATOM 653 C C . ALA A 1 84 ? 32.755 7.320 8.383 1.00 80.75 84 ALA A C 1
ATOM 655 O O . ALA A 1 84 ? 32.804 6.115 8.153 1.00 80.75 84 ALA A O 1
ATOM 656 N N . THR A 1 85 ? 33.252 7.847 9.508 1.00 84.81 85 THR A N 1
ATOM 657 C CA . THR A 1 85 ? 33.865 7.048 10.585 1.00 84.81 85 THR A CA 1
ATOM 658 C C . THR A 1 85 ? 32.910 6.794 11.749 1.00 84.81 85 THR A C 1
ATOM 660 O O . THR A 1 85 ? 33.355 6.381 12.816 1.00 84.81 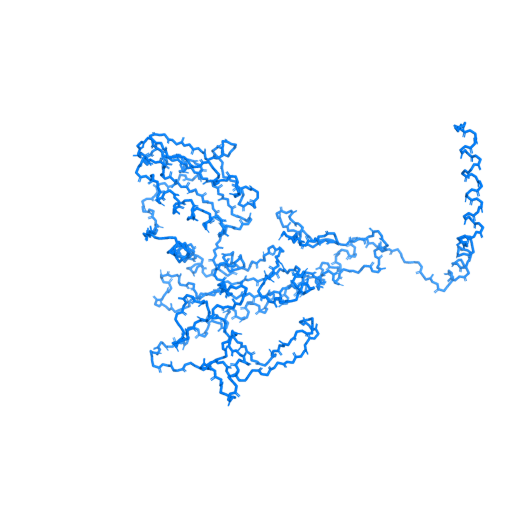85 THR A O 1
ATOM 663 N N . LEU A 1 86 ? 31.622 7.108 11.598 1.00 79.00 86 LEU A N 1
ATOM 664 C CA . LEU A 1 86 ? 30.637 6.892 12.649 1.00 79.00 86 LEU A CA 1
ATOM 665 C C . LEU A 1 86 ? 30.419 5.387 12.855 1.00 79.00 86 LEU A C 1
ATOM 667 O O . LEU A 1 86 ? 30.040 4.669 11.930 1.00 79.00 86 LEU A O 1
ATOM 671 N N . GLU A 1 87 ? 30.660 4.909 14.073 1.00 78.38 87 GLU A N 1
ATOM 672 C CA . GLU A 1 87 ? 30.313 3.546 14.461 1.00 78.38 87 GLU A CA 1
ATOM 673 C C . GLU A 1 87 ? 28.855 3.509 14.925 1.00 78.38 87 GLU A C 1
ATOM 675 O O . GLU A 1 87 ? 28.461 4.225 15.844 1.00 78.38 87 GLU A O 1
ATOM 680 N N . PHE A 1 88 ? 28.050 2.676 14.267 1.00 76.75 88 PHE A N 1
ATOM 681 C CA . PHE A 1 88 ? 26.659 2.439 14.641 1.00 76.75 88 PHE A CA 1
ATOM 682 C C . PHE A 1 88 ? 26.549 1.174 15.493 1.00 76.75 88 PHE A C 1
ATOM 684 O O . PHE A 1 88 ? 27.075 0.123 15.101 1.00 76.75 88 PHE A O 1
ATOM 691 N N . ASP A 1 89 ? 25.838 1.292 16.613 1.00 80.25 89 ASP A N 1
ATOM 692 C CA . ASP A 1 89 ? 25.477 0.205 17.523 1.00 80.25 89 ASP A CA 1
ATOM 693 C C . ASP A 1 89 ? 23.948 0.122 17.602 1.00 80.25 89 ASP A C 1
ATOM 695 O O . ASP A 1 89 ? 23.279 1.066 18.029 1.00 80.25 89 ASP A O 1
ATOM 699 N N . TYR A 1 90 ? 23.388 -0.966 17.082 1.00 86.31 90 TYR A N 1
ATOM 700 C CA . TYR A 1 90 ? 21.952 -1.216 17.047 1.00 86.31 90 TYR A CA 1
ATOM 701 C C . TYR A 1 90 ? 21.683 -2.719 17.010 1.00 86.31 90 TYR A C 1
ATOM 703 O O . TYR A 1 90 ? 22.541 -3.508 16.618 1.00 86.31 90 TYR A O 1
ATOM 711 N N . TYR A 1 91 ? 20.461 -3.114 17.358 1.00 86.44 91 TYR A N 1
ATOM 712 C CA . TYR A 1 91 ? 20.044 -4.513 17.311 1.00 86.44 91 TYR A CA 1
ATOM 713 C C . TYR A 1 91 ? 19.495 -4.877 15.933 1.00 86.44 91 TYR A C 1
ATOM 715 O O . TYR A 1 91 ? 18.491 -4.314 15.486 1.00 86.44 91 TYR A O 1
ATOM 723 N N . ASN A 1 92 ? 20.134 -5.828 15.255 1.00 83.81 92 ASN A N 1
ATOM 724 C CA . ASN A 1 92 ? 19.643 -6.361 13.990 1.00 83.81 92 ASN A CA 1
ATOM 725 C C . ASN A 1 92 ? 18.526 -7.378 14.246 1.00 83.81 92 ASN A C 1
ATOM 727 O O . ASN A 1 92 ? 18.750 -8.404 14.885 1.00 83.81 92 ASN A O 1
ATOM 731 N N . ALA A 1 93 ? 17.339 -7.117 13.700 1.00 80.88 93 ALA A N 1
ATOM 732 C CA . ALA A 1 93 ? 16.134 -7.905 13.946 1.00 80.88 93 ALA A CA 1
ATOM 733 C C . ALA A 1 93 ? 16.259 -9.401 13.592 1.00 80.88 93 ALA A C 1
ATOM 735 O O . ALA A 1 93 ? 15.576 -10.215 14.206 1.00 80.88 93 ALA A O 1
ATOM 736 N N . MET A 1 94 ? 17.146 -9.784 12.667 1.00 76.25 94 MET A N 1
ATOM 737 C CA . MET A 1 94 ? 17.349 -11.191 12.284 1.00 76.25 94 MET A CA 1
ATOM 738 C C . MET A 1 94 ? 18.368 -11.939 13.151 1.00 76.25 94 MET A C 1
ATOM 740 O O . MET A 1 94 ? 18.476 -13.156 13.034 1.00 76.25 94 MET A O 1
ATOM 744 N N . MET A 1 95 ? 19.154 -11.228 13.962 1.00 75.75 95 MET A N 1
ATOM 745 C CA . MET A 1 95 ? 20.259 -11.804 14.743 1.00 75.75 95 MET A CA 1
ATOM 746 C C . MET A 1 95 ? 20.108 -11.603 16.246 1.00 75.75 95 MET A C 1
ATOM 748 O O . MET A 1 95 ? 20.949 -12.068 17.007 1.00 75.75 95 MET A O 1
ATOM 752 N N . ILE A 1 96 ? 19.051 -10.924 16.694 1.00 82.00 96 ILE A N 1
ATOM 753 C CA . ILE A 1 96 ? 18.758 -10.829 18.122 1.00 82.00 96 ILE A CA 1
ATOM 754 C C . ILE A 1 96 ? 18.628 -12.224 18.737 1.00 82.00 96 ILE A C 1
ATOM 756 O O . ILE A 1 96 ? 17.983 -13.111 18.177 1.00 82.00 96 ILE A O 1
ATOM 760 N N . ASN A 1 97 ? 19.216 -12.402 19.918 1.00 82.81 97 ASN A N 1
ATOM 761 C CA . ASN A 1 97 ? 19.114 -13.631 20.710 1.00 82.81 97 ASN A CA 1
ATOM 762 C C . ASN A 1 97 ? 19.635 -14.906 20.011 1.00 82.81 97 ASN A C 1
ATOM 764 O O . ASN A 1 97 ? 19.351 -16.011 20.474 1.00 82.81 97 ASN A O 1
ATOM 768 N N . SER A 1 98 ? 20.423 -14.788 18.935 1.00 78.19 98 SER A N 1
ATOM 769 C CA . SER A 1 98 ? 21.054 -15.925 18.251 1.00 78.19 98 SER A CA 1
ATOM 770 C C . SER A 1 98 ? 22.493 -16.135 18.739 1.00 78.19 98 SER A C 1
ATOM 772 O O . SER A 1 98 ? 23.442 -16.000 17.967 1.00 78.19 98 SER A O 1
ATOM 774 N N . GLY A 1 99 ? 22.666 -16.385 20.038 1.00 74.81 99 GLY A N 1
ATOM 775 C CA . GLY A 1 99 ? 23.979 -16.696 20.610 1.00 74.81 99 GLY A CA 1
ATOM 776 C C . GLY A 1 99 ? 24.476 -18.080 20.181 1.00 74.81 99 GLY A C 1
ATOM 777 O O . GLY A 1 99 ? 23.688 -19.025 20.110 1.00 74.81 99 GLY A O 1
ATOM 778 N N . ASP A 1 100 ? 25.776 -18.203 19.917 1.00 77.06 100 ASP A N 1
ATOM 779 C CA . ASP A 1 100 ? 26.431 -19.493 19.673 1.00 77.06 100 ASP A CA 1
ATOM 780 C C . ASP A 1 100 ? 26.411 -20.372 20.941 1.00 77.06 100 ASP A C 1
ATOM 782 O O . ASP A 1 100 ? 26.158 -19.891 22.048 1.00 77.06 100 ASP A O 1
ATOM 786 N N . GLU A 1 101 ? 26.742 -21.664 20.810 1.00 76.00 101 GLU A N 1
ATOM 787 C CA . GLU A 1 101 ? 26.811 -22.618 21.938 1.00 76.00 101 GLU A CA 1
ATOM 788 C C . GLU A 1 101 ? 27.746 -22.152 23.078 1.00 76.00 101 GLU A C 1
ATOM 790 O O . GLU A 1 101 ? 27.551 -22.527 24.235 1.00 76.00 101 GLU A O 1
ATOM 795 N N . ASP A 1 102 ? 28.715 -21.284 22.763 1.00 76.25 102 ASP A N 1
ATOM 796 C CA . ASP A 1 102 ? 29.661 -20.673 23.705 1.00 76.25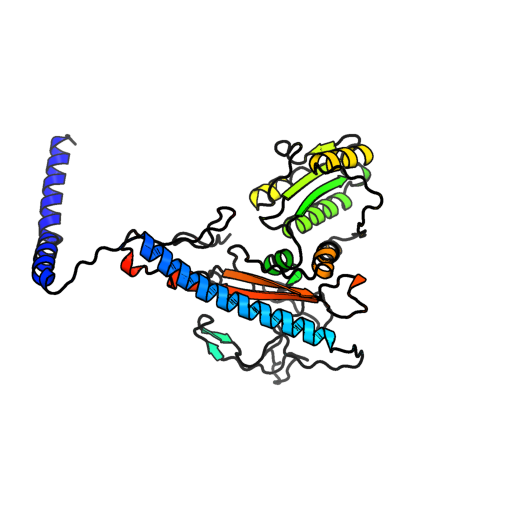 102 ASP A CA 1
ATOM 797 C C . ASP A 1 102 ? 29.135 -19.383 24.381 1.00 76.25 102 ASP A C 1
ATOM 799 O O . ASP A 1 102 ? 29.851 -18.759 25.165 1.00 76.25 102 ASP A O 1
ATOM 803 N N . GLY A 1 103 ? 27.902 -18.953 24.084 1.00 73.50 103 GLY A N 1
ATOM 804 C CA . GLY A 1 103 ? 27.278 -17.746 24.645 1.00 73.50 103 GLY A CA 1
ATOM 805 C C . GLY A 1 103 ? 27.768 -16.424 24.041 1.00 73.50 103 GLY A C 1
ATOM 806 O O . GLY A 1 103 ? 27.502 -15.360 24.601 1.00 73.50 103 GLY A O 1
ATOM 807 N N . ASN A 1 104 ? 28.483 -16.473 22.914 1.00 79.69 104 ASN A N 1
ATOM 808 C CA . ASN A 1 104 ? 28.888 -15.287 22.160 1.00 79.69 104 ASN A CA 1
ATOM 809 C C . ASN A 1 104 ? 27.805 -14.910 21.146 1.00 79.69 104 ASN A C 1
ATOM 811 O O . ASN A 1 104 ? 27.258 -15.778 20.470 1.00 79.69 104 ASN A O 1
ATOM 815 N N . TYR A 1 105 ? 27.520 -13.615 21.023 1.00 77.06 105 TYR A N 1
ATOM 816 C CA . TYR A 1 105 ? 26.545 -13.103 20.063 1.00 77.06 105 TYR A CA 1
ATOM 817 C C . TYR A 1 105 ? 27.231 -12.594 18.785 1.00 77.06 105 TYR A C 1
ATOM 819 O O . TYR A 1 105 ? 28.334 -12.039 18.870 1.00 77.06 105 TYR A O 1
ATOM 827 N N . PRO A 1 106 ? 26.582 -12.719 17.613 1.00 75.12 106 PRO A N 1
ATOM 828 C CA . PRO A 1 106 ? 27.020 -12.067 16.382 1.00 75.12 106 PRO A CA 1
ATOM 829 C C . PRO A 1 106 ? 27.122 -10.543 16.540 1.00 75.12 106 PRO A C 1
ATOM 831 O O . PRO A 1 106 ? 26.429 -9.941 17.363 1.00 75.12 106 PRO A O 1
ATOM 834 N N . GLU A 1 107 ? 27.947 -9.893 15.715 1.00 72.19 107 GLU A N 1
ATOM 835 C CA . GLU A 1 107 ? 28.021 -8.428 15.662 1.00 72.19 107 GLU A CA 1
ATOM 836 C C . GLU A 1 107 ? 26.622 -7.857 15.337 1.00 72.19 107 GLU A C 1
ATOM 838 O O . GLU A 1 107 ? 26.023 -8.238 14.332 1.00 72.19 107 GLU A O 1
ATOM 843 N N . LEU A 1 108 ? 26.088 -6.976 16.200 1.00 79.31 108 LEU A N 1
ATOM 844 C CA . LEU A 1 108 ? 24.706 -6.438 16.170 1.00 79.31 108 LEU A CA 1
ATOM 845 C C . LEU A 1 108 ? 23.578 -7.427 16.560 1.00 79.31 108 LEU A C 1
ATOM 847 O O . LEU A 1 108 ? 22.403 -7.063 16.506 1.00 79.31 108 LEU A O 1
ATOM 851 N N . GLY A 1 109 ? 23.902 -8.659 16.967 1.00 75.69 109 GLY A N 1
ATOM 852 C CA . GLY A 1 109 ? 22.955 -9.718 17.359 1.00 75.69 109 GLY A CA 1
ATOM 853 C C . GLY A 1 109 ? 22.806 -9.936 18.870 1.00 75.69 109 GLY A C 1
ATOM 854 O O . GLY A 1 109 ? 22.378 -11.004 19.297 1.00 75.69 109 GLY A O 1
ATOM 855 N N . GLY A 1 110 ? 23.218 -8.958 19.682 1.00 82.12 110 GLY A N 1
ATOM 856 C CA . GLY A 1 110 ? 23.265 -9.063 21.144 1.00 82.12 110 GLY A CA 1
ATOM 857 C C . GLY A 1 110 ? 21.945 -9.469 21.816 1.00 82.12 110 GLY A C 1
ATOM 858 O O . GLY A 1 110 ? 20.889 -9.566 21.186 1.00 82.12 110 GLY A O 1
ATOM 859 N N . GLU A 1 111 ? 22.011 -9.685 23.130 1.00 84.69 111 GLU A N 1
ATOM 860 C CA . GLU A 1 111 ? 20.838 -10.028 23.936 1.00 84.69 111 GLU A CA 1
ATOM 861 C C . GLU A 1 111 ? 19.798 -8.904 23.880 1.00 84.69 111 GLU A C 1
ATOM 863 O O . GLU A 1 111 ? 20.041 -7.774 24.308 1.00 84.69 111 GLU A O 1
ATOM 868 N N . PHE A 1 112 ? 18.627 -9.232 23.344 1.00 86.50 112 PHE A N 1
ATOM 869 C CA . PHE A 1 112 ? 17.515 -8.314 23.198 1.00 86.50 112 PHE A CA 1
ATOM 870 C C . PHE A 1 112 ? 16.366 -8.812 24.079 1.00 86.50 112 PHE A C 1
ATOM 872 O O . PHE A 1 112 ? 15.750 -9.834 23.754 1.00 86.50 112 PHE A O 1
ATOM 879 N N . PRO A 1 113 ? 16.071 -8.139 25.208 1.00 88.06 113 PRO A N 1
ATOM 880 C CA . PRO A 1 113 ? 15.065 -8.619 26.142 1.00 88.06 113 PRO A CA 1
ATOM 881 C C . PRO A 1 113 ? 13.684 -8.516 25.497 1.00 88.06 113 PRO A C 1
ATOM 883 O O . PRO A 1 113 ? 13.313 -7.462 24.979 1.00 88.06 113 PRO A O 1
ATOM 886 N N . LEU A 1 114 ? 12.937 -9.616 25.518 1.00 88.06 114 LEU A N 1
ATOM 887 C CA . LEU A 1 114 ? 11.596 -9.710 24.951 1.00 88.06 114 LEU A CA 1
ATOM 888 C C . LEU A 1 114 ? 10.625 -10.204 26.024 1.00 88.06 114 LEU A C 1
ATOM 890 O O . LEU A 1 114 ? 10.917 -11.167 26.732 1.00 88.06 114 LEU A O 1
ATOM 894 N N . GLU A 1 115 ? 9.462 -9.570 26.109 1.00 89.94 115 GLU A N 1
ATOM 895 C CA . GLU A 1 115 ? 8.388 -9.922 27.037 1.00 89.94 115 GLU A CA 1
ATOM 896 C C . GLU A 1 115 ? 7.093 -10.178 26.258 1.00 89.94 115 GLU A C 1
ATOM 898 O O . GLU A 1 115 ? 6.850 -9.567 25.214 1.00 89.94 115 GLU A O 1
ATOM 903 N N . GLU A 1 116 ? 6.257 -11.100 26.741 1.00 88.75 116 GLU A N 1
ATOM 904 C CA . GLU A 1 116 ? 4.951 -11.350 26.127 1.00 88.75 116 GLU A CA 1
ATOM 905 C C . GLU A 1 116 ? 4.041 -10.134 26.302 1.00 88.75 116 GLU A C 1
ATOM 907 O O . GLU A 1 116 ? 3.902 -9.592 27.400 1.00 88.75 116 GLU A O 1
ATOM 912 N N . ASN A 1 117 ? 3.382 -9.718 25.221 1.00 84.56 117 ASN A N 1
ATOM 913 C CA . ASN A 1 117 ? 2.494 -8.564 25.257 1.00 84.56 117 ASN A CA 1
ATOM 914 C C . ASN A 1 117 ? 1.125 -8.863 24.636 1.00 84.56 117 ASN A C 1
ATOM 916 O O . ASN A 1 117 ? 1.027 -9.226 23.462 1.00 84.56 117 ASN A O 1
ATOM 920 N N . GLU A 1 118 ? 0.055 -8.643 25.404 1.00 83.75 118 GLU A N 1
ATOM 921 C CA . GLU A 1 118 ? -1.329 -8.886 24.971 1.00 83.75 118 GLU A CA 1
ATOM 922 C C . GLU A 1 118 ? -1.726 -8.062 23.738 1.00 83.75 118 GLU A C 1
ATOM 924 O O . GLU A 1 118 ? -2.441 -8.559 22.867 1.00 83.75 118 GLU A O 1
ATOM 929 N N . HIS A 1 119 ? -1.212 -6.835 23.599 1.00 80.62 119 HIS A N 1
ATOM 930 C CA . HIS A 1 119 ? -1.474 -5.990 22.429 1.00 80.62 119 HIS A CA 1
ATOM 931 C C . HIS A 1 119 ? -0.838 -6.529 21.143 1.00 80.62 119 HIS A C 1
ATOM 933 O O . HIS A 1 119 ? -1.250 -6.146 20.050 1.00 80.62 119 HIS A O 1
ATOM 939 N N . PHE A 1 120 ? 0.131 -7.436 21.270 1.00 77.69 120 PHE A N 1
ATOM 940 C CA . PHE A 1 120 ? 0.786 -8.126 20.165 1.00 77.69 120 PHE A CA 1
ATOM 941 C C . PHE A 1 120 ? 0.401 -9.612 20.131 1.00 77.69 120 PHE A C 1
ATOM 943 O O . PHE A 1 120 ? 1.178 -10.437 19.672 1.00 77.69 120 PHE A O 1
ATOM 950 N N . ASN A 1 121 ? -0.792 -9.985 20.615 1.00 73.44 121 ASN A N 1
ATOM 951 C CA . ASN A 1 121 ? -1.260 -11.378 20.680 1.00 73.44 121 ASN A CA 1
ATOM 952 C C . ASN A 1 121 ? -0.317 -12.309 21.461 1.00 73.44 121 ASN A C 1
ATOM 954 O O . ASN A 1 121 ? -0.083 -13.448 21.045 1.00 73.44 121 ASN A O 1
ATOM 958 N N . ASN A 1 122 ? 0.224 -11.812 22.575 1.00 80.50 122 ASN A N 1
ATOM 959 C CA . ASN A 1 122 ? 1.204 -12.489 23.428 1.00 80.50 122 ASN A CA 1
ATOM 960 C C . ASN A 1 122 ? 2.504 -12.845 22.696 1.00 80.50 122 ASN A C 1
ATOM 962 O O . ASN A 1 122 ? 3.196 -13.789 23.068 1.00 80.50 122 ASN A O 1
ATOM 966 N N . LEU A 1 123 ? 2.843 -12.095 21.645 1.00 79.38 123 LEU A N 1
ATOM 967 C CA . LEU A 1 123 ? 4.166 -12.174 21.047 1.00 79.38 123 LEU A CA 1
ATOM 968 C C . LEU A 1 123 ? 5.209 -11.574 21.986 1.00 79.38 123 LEU A C 1
ATOM 970 O O . LEU A 1 123 ? 4.946 -10.610 22.709 1.00 79.38 123 LEU A O 1
ATOM 974 N N . LEU A 1 124 ? 6.398 -12.165 21.921 1.00 83.38 124 LEU A N 1
ATOM 975 C CA . LEU A 1 124 ? 7.601 -11.694 22.584 1.00 83.38 124 LEU A CA 1
ATOM 976 C C . LEU A 1 124 ? 8.077 -10.417 21.887 1.00 83.38 124 LEU A C 1
ATOM 978 O O . LEU A 1 124 ? 8.543 -10.462 20.749 1.00 83.38 124 LEU A O 1
ATOM 982 N N . VAL A 1 125 ? 7.941 -9.279 22.561 1.00 87.56 125 VAL A N 1
ATOM 983 C CA . VAL A 1 125 ? 8.288 -7.956 22.031 1.00 87.56 125 VAL A CA 1
ATOM 984 C C . VAL A 1 125 ? 9.079 -7.149 23.052 1.00 87.56 125 VAL A C 1
ATOM 986 O O . VAL A 1 125 ? 9.007 -7.389 24.255 1.00 87.56 125 VAL A O 1
ATOM 989 N N . ASN A 1 126 ? 9.819 -6.154 22.571 1.00 89.75 126 ASN A N 1
ATOM 990 C CA . ASN A 1 126 ? 10.454 -5.148 23.412 1.00 89.75 126 ASN A CA 1
ATOM 991 C C . ASN A 1 126 ? 9.744 -3.809 23.199 1.00 89.75 126 ASN A C 1
ATOM 993 O O . ASN A 1 126 ? 9.614 -3.344 22.068 1.00 89.75 126 ASN A O 1
ATOM 997 N N . THR A 1 127 ? 9.274 -3.184 24.278 1.00 88.88 127 THR A N 1
ATOM 998 C CA . THR A 1 127 ? 8.569 -1.891 24.216 1.00 88.88 127 THR A CA 1
ATOM 999 C C . THR A 1 127 ? 9.465 -0.692 24.528 1.00 88.88 127 THR A C 1
ATOM 1001 O O . THR A 1 127 ? 8.988 0.440 24.539 1.00 88.88 127 THR A O 1
ATOM 1004 N N . VAL A 1 128 ? 10.742 -0.924 24.835 1.00 89.75 128 VAL A N 1
ATOM 1005 C CA . VAL A 1 128 ? 11.715 0.100 25.243 1.00 89.75 128 VAL A CA 1
ATOM 1006 C C . VAL A 1 128 ? 12.650 0.469 24.094 1.00 89.75 128 VAL A C 1
ATOM 1008 O O . VAL A 1 128 ? 12.981 1.642 23.933 1.00 89.75 128 VAL A O 1
ATOM 1011 N N . GLN A 1 129 ? 13.080 -0.511 23.300 1.00 88.44 129 GLN A N 1
ATOM 1012 C CA . GLN A 1 129 ? 14.035 -0.325 22.209 1.00 88.44 129 GLN A CA 1
ATOM 1013 C C . GLN A 1 129 ? 13.487 -0.871 20.892 1.00 88.44 129 GLN A C 1
ATOM 1015 O O . GLN A 1 129 ? 12.778 -1.874 20.867 1.00 88.44 129 GLN A O 1
ATOM 1020 N N . SER A 1 130 ? 13.844 -0.210 19.792 1.00 89.12 130 SER A N 1
ATOM 1021 C CA . SER A 1 130 ? 13.567 -0.682 18.435 1.00 89.12 130 SER A CA 1
ATOM 1022 C C . SER A 1 130 ? 14.746 -1.489 17.898 1.00 89.12 130 SER A C 1
ATOM 1024 O O . SER A 1 130 ? 15.902 -1.189 18.196 1.00 89.12 130 SER A O 1
ATOM 1026 N N . ASN A 1 131 ? 14.449 -2.489 17.077 1.00 87.12 131 ASN A N 1
ATOM 1027 C CA . ASN A 1 131 ? 15.433 -3.189 16.260 1.00 87.12 131 ASN A CA 1
ATOM 1028 C C . ASN A 1 131 ? 15.409 -2.640 14.822 1.00 87.12 131 ASN A C 1
ATOM 1030 O O . ASN A 1 131 ? 14.527 -1.864 14.449 1.00 87.12 131 ASN A O 1
ATOM 1034 N N . ILE A 1 132 ? 16.403 -3.011 14.018 1.00 87.06 132 ILE A N 1
ATOM 1035 C CA . ILE A 1 132 ? 16.515 -2.600 12.615 1.00 87.06 132 ILE A CA 1
ATOM 1036 C C . ILE A 1 132 ? 16.597 -3.847 11.742 1.00 87.06 132 ILE A C 1
ATOM 1038 O O . ILE A 1 132 ? 17.432 -4.727 11.961 1.00 87.06 132 ILE A O 1
ATOM 1042 N N . GLN A 1 133 ? 15.740 -3.893 10.726 1.00 83.12 133 GLN A N 1
ATOM 1043 C CA . GLN A 1 133 ? 15.774 -4.901 9.676 1.00 83.12 133 GLN A CA 1
ATOM 1044 C C . GLN A 1 133 ? 16.552 -4.358 8.478 1.00 83.12 133 GLN A C 1
ATOM 1046 O O . GLN A 1 133 ? 16.181 -3.333 7.908 1.00 83.12 133 GLN A O 1
ATOM 1051 N N . VAL A 1 134 ? 17.605 -5.068 8.074 1.00 80.62 134 VAL A N 1
ATOM 1052 C CA . VAL A 1 134 ? 18.369 -4.756 6.860 1.00 80.62 134 VAL A CA 1
ATOM 1053 C C . VAL A 1 134 ? 18.113 -5.848 5.819 1.00 80.62 134 VAL A C 1
ATOM 1055 O O . VAL A 1 134 ? 18.289 -7.025 6.146 1.00 80.62 134 VAL A O 1
ATOM 1058 N N . PRO A 1 135 ? 17.706 -5.499 4.584 1.00 76.38 135 PRO A N 1
ATOM 1059 C CA . PRO A 1 135 ? 17.511 -6.471 3.514 1.00 76.38 135 PRO A CA 1
ATOM 1060 C C . PRO A 1 135 ? 18.770 -7.295 3.236 1.00 76.38 135 PRO A C 1
ATOM 1062 O O . PRO A 1 135 ? 19.899 -6.814 3.350 1.00 76.38 135 PRO A O 1
ATOM 1065 N N . THR A 1 136 ? 18.587 -8.544 2.814 1.00 71.62 136 THR A N 1
ATOM 1066 C CA . THR A 1 136 ? 19.691 -9.508 2.692 1.00 71.62 136 THR A CA 1
ATOM 1067 C C . THR A 1 136 ? 20.687 -9.191 1.573 1.00 71.62 136 THR A C 1
ATOM 1069 O O . THR A 1 136 ? 21.799 -9.715 1.568 1.00 71.62 136 THR A O 1
ATOM 1072 N N . ASN A 1 137 ? 20.298 -8.350 0.613 1.00 69.69 137 ASN A N 1
ATOM 1073 C CA . ASN A 1 137 ? 21.140 -7.865 -0.483 1.00 69.69 137 ASN A CA 1
ATOM 1074 C C . ASN A 1 137 ? 21.983 -6.631 -0.113 1.00 69.69 137 ASN A C 1
ATOM 1076 O O . ASN A 1 137 ? 22.857 -6.252 -0.890 1.00 69.69 137 ASN A O 1
ATOM 1080 N N . VAL A 1 138 ? 21.755 -6.015 1.050 1.00 73.25 138 VAL A N 1
ATOM 1081 C CA . VAL A 1 138 ? 22.512 -4.845 1.508 1.00 73.25 138 VAL A CA 1
ATOM 1082 C C . VAL A 1 138 ? 23.629 -5.297 2.444 1.00 73.25 138 VAL A C 1
ATOM 1084 O O . VAL A 1 138 ? 23.400 -6.003 3.427 1.00 73.25 138 VAL A O 1
ATOM 1087 N N . TYR A 1 139 ? 24.864 -4.888 2.141 1.00 69.56 139 TYR A N 1
ATOM 1088 C CA . TYR A 1 139 ? 26.006 -5.183 3.001 1.00 69.56 139 TYR A CA 1
ATOM 1089 C C . TYR A 1 139 ? 25.847 -4.495 4.360 1.00 69.56 139 TYR A C 1
ATOM 1091 O O . TYR A 1 139 ? 25.724 -3.274 4.440 1.00 69.56 139 TYR A O 1
ATOM 1099 N N . ASN A 1 140 ? 25.928 -5.284 5.426 1.00 68.56 140 ASN A N 1
ATOM 1100 C CA . ASN A 1 140 ? 25.877 -4.811 6.800 1.00 68.56 140 ASN A CA 1
ATOM 1101 C C . ASN A 1 140 ? 27.054 -5.431 7.563 1.00 68.56 140 ASN A C 1
ATOM 1103 O O . ASN A 1 140 ? 27.022 -6.618 7.858 1.00 68.56 140 ASN A O 1
ATOM 1107 N N . LYS A 1 141 ? 28.136 -4.667 7.769 1.00 63.69 141 LYS A N 1
ATOM 1108 C CA . LYS A 1 141 ? 29.330 -5.036 8.567 1.00 63.69 141 LYS A CA 1
ATOM 1109 C C . LYS A 1 141 ? 29.799 -6.510 8.471 1.00 63.69 141 LYS A C 1
ATOM 1111 O O . LYS A 1 141 ? 30.101 -7.145 9.467 1.00 63.69 141 LYS A O 1
ATOM 1116 N N . GLY A 1 142 ? 29.889 -7.077 7.267 1.00 49.62 142 GLY A N 1
ATOM 1117 C CA . GLY A 1 142 ? 30.470 -8.416 7.076 1.00 49.62 142 GLY A CA 1
ATOM 1118 C C . GLY A 1 142 ? 29.550 -9.584 7.448 1.00 49.62 142 GLY A C 1
ATOM 1119 O O . GLY A 1 142 ? 29.990 -10.733 7.432 1.00 49.62 142 GLY A O 1
ATOM 1120 N N . ILE A 1 143 ? 28.272 -9.312 7.722 1.00 56.06 143 ILE A N 1
ATOM 1121 C CA . ILE A 1 143 ? 27.254 -10.323 8.004 1.00 56.06 143 ILE A CA 1
ATOM 1122 C C . ILE A 1 143 ? 27.061 -11.206 6.765 1.00 56.06 143 ILE A C 1
ATOM 1124 O O . ILE A 1 143 ? 26.647 -10.747 5.697 1.00 56.06 143 ILE A O 1
ATOM 1128 N N . LYS A 1 144 ? 27.359 -12.500 6.911 1.00 51.06 144 LYS A N 1
ATOM 1129 C CA . LYS A 1 144 ? 27.107 -13.516 5.888 1.00 51.06 144 LYS A CA 1
ATOM 1130 C C . LYS A 1 144 ? 25.798 -14.225 6.217 1.00 51.06 144 LYS A C 1
ATOM 1132 O O . LYS A 1 144 ? 25.759 -15.074 7.102 1.00 51.06 144 LYS A O 1
ATOM 1137 N N . TRP A 1 145 ? 24.738 -13.876 5.494 1.00 55.34 145 TRP A N 1
ATOM 1138 C CA . TRP A 1 145 ? 23.433 -14.517 5.638 1.00 55.34 145 TRP A CA 1
ATOM 1139 C C . TRP A 1 145 ? 23.533 -16.028 5.412 1.00 55.34 145 TRP A C 1
ATOM 1141 O O . TRP A 1 145 ? 24.111 -16.481 4.418 1.00 55.34 145 TRP A O 1
ATOM 1151 N N . THR A 1 146 ? 22.956 -16.802 6.328 1.00 53.84 146 THR A N 1
ATOM 1152 C CA . THR A 1 146 ? 22.734 -18.235 6.140 1.00 53.84 146 THR A CA 1
ATOM 1153 C C . THR A 1 146 ? 21.248 -18.447 5.836 1.00 53.84 146 THR A C 1
ATOM 1155 O O . THR A 1 146 ? 20.408 -17.898 6.547 1.00 53.84 146 THR A O 1
ATOM 1158 N N . PRO A 1 147 ? 20.895 -19.142 4.739 1.00 53.69 147 PRO A N 1
ATOM 1159 C CA . PRO A 1 147 ? 19.500 -19.440 4.438 1.00 53.69 147 PRO A CA 1
ATOM 1160 C C . PRO A 1 147 ? 18.927 -20.347 5.531 1.00 53.69 147 PRO A C 1
ATOM 1162 O O . PRO A 1 147 ? 19.576 -21.312 5.941 1.00 53.69 147 PRO A O 1
ATOM 1165 N N . ASP A 1 148 ? 17.719 -20.035 5.989 1.00 54.22 148 ASP A N 1
ATOM 1166 C CA . ASP A 1 148 ? 16.978 -20.885 6.910 1.00 54.22 148 ASP A CA 1
ATOM 1167 C C . ASP A 1 148 ? 16.366 -22.094 6.148 1.00 54.22 148 ASP A C 1
ATOM 1169 O O . ASP A 1 148 ? 16.402 -22.145 4.911 1.00 54.22 148 ASP A O 1
ATOM 1173 N N . PRO A 1 149 ? 15.811 -23.108 6.843 1.00 51.94 149 PRO A N 1
ATOM 1174 C CA . PRO A 1 149 ? 15.185 -24.271 6.201 1.00 51.94 149 PRO A CA 1
ATOM 1175 C C . PRO A 1 149 ? 13.976 -23.945 5.300 1.00 51.94 149 PRO A C 1
ATOM 1177 O O . PRO A 1 149 ? 13.598 -24.779 4.477 1.00 51.94 149 PRO A O 1
ATOM 1180 N N . ASN A 1 150 ? 13.373 -22.764 5.456 1.00 53.16 150 ASN A N 1
ATOM 1181 C CA . ASN A 1 150 ? 12.234 -22.251 4.693 1.00 53.16 150 ASN A CA 1
ATOM 1182 C C . ASN A 1 150 ? 12.658 -21.276 3.569 1.00 53.16 150 ASN A C 1
ATOM 1184 O O . ASN A 1 150 ? 11.805 -20.834 2.799 1.00 53.16 150 ASN A O 1
ATOM 1188 N N . GLY A 1 151 ? 13.954 -20.975 3.432 1.00 51.84 151 GLY A N 1
ATOM 1189 C CA . GLY A 1 151 ? 14.522 -20.098 2.413 1.00 51.84 151 GLY A CA 1
ATOM 1190 C C . GLY A 1 151 ? 15.295 -18.911 2.994 1.00 51.84 151 GLY A C 1
ATOM 1191 O O . GLY A 1 151 ? 15.804 -18.928 4.108 1.00 51.84 151 GLY A O 1
ATOM 1192 N N . VAL A 1 152 ? 15.452 -17.858 2.195 1.00 52.50 152 VAL A N 1
ATOM 1193 C CA . VAL A 1 152 ? 15.980 -16.576 2.676 1.00 52.50 152 VAL A CA 1
ATOM 1194 C C . VAL A 1 152 ? 14.773 -15.687 2.939 1.00 52.50 152 VAL A C 1
ATOM 1196 O O . VAL A 1 152 ? 14.064 -15.343 1.993 1.00 52.50 152 VAL A O 1
ATOM 1199 N N . ALA A 1 153 ? 14.533 -15.311 4.197 1.00 53.59 153 ALA A N 1
ATOM 1200 C CA . ALA A 1 153 ? 13.549 -14.290 4.550 1.00 53.59 153 ALA A CA 1
ATOM 1201 C C . ALA A 1 153 ? 14.018 -12.914 4.036 1.00 53.59 153 ALA A C 1
ATOM 1203 O O . ALA A 1 153 ? 14.568 -12.092 4.767 1.00 53.59 153 ALA A O 1
ATOM 1204 N N . ALA A 1 154 ? 13.847 -12.676 2.736 1.00 62.22 154 ALA A N 1
ATOM 1205 C CA . ALA A 1 154 ? 14.179 -11.423 2.076 1.00 62.22 154 ALA A CA 1
ATOM 1206 C C . ALA A 1 154 ? 13.058 -10.401 2.325 1.00 62.22 154 ALA A C 1
ATOM 1208 O O . ALA A 1 154 ? 12.223 -10.144 1.459 1.00 62.22 154 ALA A O 1
ATOM 1209 N N . PHE A 1 155 ? 12.996 -9.846 3.538 1.00 72.62 155 PHE A N 1
ATOM 1210 C CA . PHE A 1 155 ? 12.140 -8.692 3.803 1.00 72.62 155 PHE A CA 1
ATOM 1211 C C . PHE A 1 155 ? 12.817 -7.421 3.276 1.00 72.62 155 PHE A C 1
ATOM 1213 O O . PHE A 1 155 ? 13.852 -7.005 3.796 1.00 72.62 155 PHE A O 1
ATOM 1220 N N . ASP A 1 156 ? 12.203 -6.796 2.272 1.00 79.19 156 ASP A N 1
ATOM 1221 C CA . ASP A 1 156 ? 12.502 -5.430 1.837 1.00 79.19 156 ASP A CA 1
ATOM 1222 C C . ASP A 1 156 ? 11.239 -4.578 2.013 1.00 79.19 156 ASP A C 1
ATOM 1224 O O . ASP A 1 156 ? 10.170 -4.916 1.495 1.00 79.19 156 ASP A O 1
ATOM 1228 N N . CYS A 1 157 ? 11.344 -3.490 2.779 1.00 81.81 157 CYS A N 1
ATOM 1229 C CA . CYS A 1 157 ? 10.222 -2.587 3.02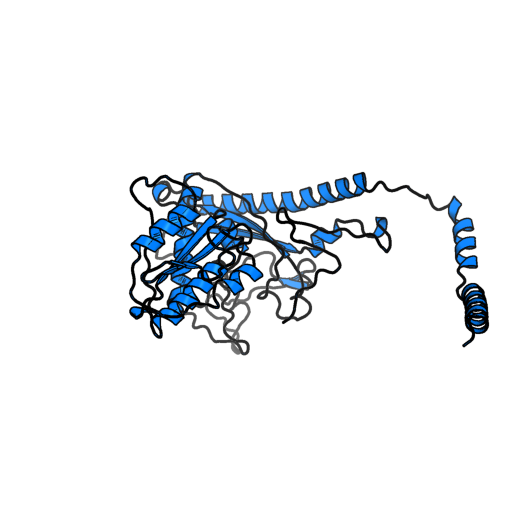5 1.00 81.81 157 CYS A CA 1
ATOM 1230 C C . CYS A 1 157 ? 9.843 -1.779 1.780 1.00 81.81 157 CYS A C 1
ATOM 1232 O O . CYS A 1 157 ? 8.674 -1.440 1.620 1.00 81.81 157 CYS A O 1
ATOM 1234 N N . ARG A 1 158 ? 10.791 -1.528 0.866 1.00 84.38 158 ARG A N 1
ATOM 1235 C CA . ARG A 1 158 ? 10.559 -0.734 -0.351 1.00 84.38 158 ARG A CA 1
ATOM 1236 C C . ARG A 1 158 ? 9.603 -1.423 -1.315 1.00 84.38 158 ARG A C 1
ATOM 1238 O O . ARG A 1 158 ? 8.921 -0.758 -2.081 1.00 84.38 158 ARG A O 1
ATOM 1245 N N . ASN A 1 159 ? 9.526 -2.750 -1.240 1.00 82.94 159 ASN A N 1
ATOM 1246 C CA . ASN A 1 159 ? 8.644 -3.577 -2.059 1.00 82.94 159 ASN A CA 1
ATOM 1247 C C . ASN A 1 159 ? 7.219 -3.674 -1.494 1.00 82.94 159 ASN A C 1
ATOM 1249 O O . ASN A 1 159 ? 6.394 -4.403 -2.037 1.00 82.94 159 ASN A O 1
ATOM 1253 N N . ARG A 1 160 ? 6.919 -3.009 -0.374 1.00 85.75 160 ARG A N 1
ATOM 1254 C CA . ARG A 1 160 ? 5.607 -3.093 0.272 1.00 85.75 160 ARG A CA 1
ATOM 1255 C C . ARG A 1 160 ? 4.684 -1.991 -0.226 1.00 85.75 160 ARG A C 1
ATOM 1257 O O . ARG A 1 160 ? 5.098 -0.841 -0.352 1.00 85.75 160 ARG A O 1
ATOM 1264 N N . ASN A 1 161 ? 3.409 -2.331 -0.407 1.00 86.94 161 ASN A N 1
ATOM 1265 C CA . ASN A 1 161 ? 2.386 -1.399 -0.887 1.00 86.94 161 ASN A CA 1
ATOM 1266 C C . ASN A 1 161 ? 2.322 -0.118 -0.046 1.00 86.94 161 ASN A C 1
ATOM 1268 O O . ASN A 1 161 ? 2.301 0.967 -0.615 1.00 86.94 161 ASN A O 1
ATOM 1272 N N . TRP A 1 162 ? 2.388 -0.221 1.289 1.00 90.06 162 TRP A N 1
ATOM 1273 C CA . TRP A 1 162 ? 2.382 0.953 2.174 1.00 90.06 162 TRP A CA 1
ATOM 1274 C C . TRP A 1 162 ? 3.554 1.908 1.918 1.00 90.06 162 TRP A C 1
ATOM 1276 O O . TRP A 1 162 ? 3.393 3.120 2.035 1.00 90.06 162 TRP A O 1
ATOM 1286 N N . TYR A 1 163 ? 4.725 1.379 1.548 1.00 91.44 163 TYR A N 1
ATOM 1287 C CA . TYR A 1 163 ? 5.892 2.192 1.223 1.00 91.44 163 TYR A CA 1
ATOM 1288 C C . TYR A 1 163 ? 5.704 2.854 -0.142 1.00 91.44 163 TYR A C 1
ATOM 1290 O O . TYR A 1 163 ? 5.855 4.063 -0.277 1.00 91.44 163 TYR A O 1
ATOM 1298 N N . ILE A 1 164 ? 5.325 2.074 -1.154 1.00 89.69 164 ILE A N 1
ATOM 1299 C CA . ILE A 1 164 ? 5.217 2.545 -2.540 1.00 89.69 164 ILE A CA 1
ATOM 1300 C C . ILE A 1 164 ? 4.107 3.594 -2.696 1.00 89.69 164 ILE A C 1
ATOM 1302 O O . ILE A 1 164 ? 4.326 4.630 -3.328 1.00 89.69 164 ILE A O 1
ATOM 1306 N N . GLN A 1 165 ? 2.940 3.350 -2.093 1.00 89.62 165 GLN A N 1
ATOM 1307 C CA . GLN A 1 165 ? 1.789 4.257 -2.146 1.00 89.62 165 GLN A CA 1
ATOM 1308 C C . GLN A 1 165 ? 2.034 5.571 -1.398 1.00 89.62 165 GLN A C 1
ATOM 1310 O O . GLN A 1 165 ? 1.451 6.584 -1.756 1.00 89.62 165 GLN A O 1
ATOM 1315 N N . ALA A 1 166 ? 2.882 5.577 -0.366 1.00 90.56 166 ALA A N 1
ATOM 1316 C CA . ALA A 1 166 ? 3.236 6.807 0.344 1.00 90.56 166 ALA A CA 1
ATOM 1317 C C . ALA A 1 166 ? 4.393 7.555 -0.328 1.00 90.56 166 ALA A C 1
ATOM 1319 O O . ALA A 1 166 ? 4.458 8.779 -0.278 1.00 90.56 166 ALA A O 1
ATOM 1320 N N . ALA A 1 167 ? 5.320 6.826 -0.952 1.00 88.62 167 ALA A N 1
ATOM 1321 C CA . ALA A 1 167 ? 6.469 7.397 -1.647 1.00 88.62 167 ALA A CA 1
ATOM 1322 C C . ALA A 1 167 ? 6.099 8.059 -2.984 1.00 88.62 167 ALA A C 1
ATOM 1324 O O . ALA A 1 167 ? 6.867 8.880 -3.489 1.00 88.62 167 ALA A O 1
ATOM 1325 N N . THR A 1 168 ? 4.965 7.683 -3.581 1.00 86.81 168 THR A N 1
ATOM 1326 C CA . THR A 1 168 ? 4.541 8.155 -4.905 1.00 86.81 168 THR A CA 1
ATOM 1327 C C . THR A 1 168 ? 3.070 8.540 -4.929 1.00 86.81 168 THR A C 1
ATOM 1329 O O . THR A 1 168 ? 2.272 8.016 -4.165 1.00 86.81 168 THR A O 1
ATOM 1332 N N . SER A 1 169 ? 2.706 9.445 -5.833 1.00 84.38 169 SER A N 1
ATOM 1333 C CA . SER A 1 169 ? 1.309 9.799 -6.092 1.00 84.38 169 SER A CA 1
ATOM 1334 C C . SER A 1 169 ? 0.646 8.797 -7.050 1.00 84.38 169 SER A C 1
ATOM 1336 O O . SER A 1 169 ? 1.358 8.111 -7.799 1.00 84.38 169 SER A O 1
ATOM 1338 N N . PRO A 1 170 ? -0.704 8.720 -7.053 1.00 87.56 170 PRO A N 1
ATOM 1339 C CA . PRO A 1 170 ? -1.451 7.954 -8.044 1.00 87.56 170 PRO A CA 1
ATOM 1340 C C . PRO A 1 170 ? -1.013 8.300 -9.466 1.00 87.56 170 PRO A C 1
ATOM 1342 O O . PRO A 1 170 ? -0.820 9.475 -9.798 1.00 87.56 170 PRO A O 1
ATOM 1345 N N . LYS A 1 171 ? -0.825 7.276 -10.296 1.00 87.31 171 LYS A N 1
ATOM 1346 C CA . LYS A 1 171 ? -0.141 7.416 -11.588 1.00 87.31 171 LYS A CA 1
ATOM 1347 C C . LYS A 1 171 ? -0.852 6.691 -12.724 1.00 87.31 171 LYS A C 1
ATOM 1349 O O . LYS A 1 171 ? -1.282 5.548 -12.590 1.00 87.31 171 LYS A O 1
ATOM 1354 N N . ASP A 1 172 ? -0.856 7.361 -13.872 1.00 89.75 172 ASP A N 1
ATOM 1355 C CA . ASP A 1 172 ? -1.343 6.859 -15.154 1.00 89.75 172 ASP A CA 1
ATOM 1356 C C . ASP A 1 172 ? -0.148 6.423 -16.016 1.00 89.75 172 ASP A C 1
ATOM 1358 O O . ASP A 1 172 ? 0.607 7.250 -16.537 1.00 89.75 172 ASP A O 1
ATOM 1362 N N . ILE A 1 173 ? 0.061 5.113 -16.158 1.00 89.56 173 ILE A N 1
ATOM 1363 C CA . ILE A 1 173 ? 1.245 4.538 -16.807 1.00 89.56 173 ILE A CA 1
ATOM 1364 C C . ILE A 1 173 ? 0.879 3.841 -18.115 1.00 89.56 173 ILE A C 1
ATOM 1366 O O . ILE A 1 173 ? -0.049 3.040 -18.199 1.00 89.56 173 ILE A O 1
ATOM 1370 N N . ILE A 1 174 ? 1.696 4.064 -19.146 1.00 90.94 174 ILE A N 1
ATOM 1371 C CA . ILE A 1 174 ? 1.696 3.226 -20.346 1.00 90.94 174 ILE A CA 1
ATOM 1372 C C . ILE A 1 174 ? 3.038 2.530 -20.476 1.00 90.94 174 ILE A C 1
ATOM 1374 O O . ILE A 1 174 ? 4.080 3.172 -20.613 1.00 90.94 174 ILE A O 1
ATOM 1378 N N . ILE A 1 175 ? 2.999 1.203 -20.499 1.00 92.62 175 ILE A N 1
ATOM 1379 C CA . ILE A 1 175 ? 4.180 0.369 -20.688 1.00 92.62 175 ILE A CA 1
ATOM 1380 C C . ILE A 1 175 ? 4.289 0.021 -22.173 1.00 92.62 175 ILE A C 1
ATOM 1382 O O . ILE A 1 175 ? 3.460 -0.704 -22.721 1.00 92.62 175 ILE A O 1
ATOM 1386 N N . MET A 1 176 ? 5.322 0.540 -22.838 1.00 91.62 176 MET A N 1
ATOM 1387 C CA . MET A 1 176 ? 5.636 0.217 -24.232 1.00 91.62 176 MET A CA 1
ATOM 1388 C C . MET A 1 176 ? 6.691 -0.888 -24.307 1.00 91.62 176 MET A C 1
ATOM 1390 O O . MET A 1 176 ? 7.835 -0.681 -23.907 1.00 91.62 176 MET A O 1
ATOM 1394 N N . VAL A 1 177 ? 6.343 -2.031 -24.893 1.00 92.06 177 VAL A N 1
ATOM 1395 C CA . VAL A 1 177 ? 7.207 -3.219 -24.942 1.00 92.06 177 VAL A CA 1
ATOM 1396 C C . VAL A 1 177 ? 7.641 -3.516 -26.374 1.00 92.06 177 VAL A C 1
ATOM 1398 O O . VAL A 1 177 ? 6.799 -3.720 -27.252 1.00 92.06 177 VAL A O 1
ATOM 1401 N N . ASP A 1 178 ? 8.954 -3.583 -26.613 1.00 92.62 178 ASP A N 1
ATOM 1402 C CA . ASP A 1 178 ? 9.480 -4.082 -27.887 1.00 92.62 178 ASP A CA 1
ATOM 1403 C C . ASP A 1 178 ? 9.269 -5.600 -27.967 1.00 92.62 178 ASP A C 1
ATOM 1405 O O . ASP A 1 178 ? 9.740 -6.356 -27.117 1.00 92.62 178 ASP A O 1
ATOM 1409 N N . ILE A 1 179 ? 8.571 -6.053 -29.005 1.00 91.81 179 ILE A N 1
ATOM 1410 C CA . ILE A 1 179 ? 8.383 -7.477 -29.308 1.00 91.81 179 ILE A CA 1
ATOM 1411 C C . ILE A 1 179 ? 9.037 -7.857 -30.646 1.00 91.81 179 ILE A C 1
ATOM 1413 O O . ILE A 1 179 ? 8.698 -8.883 -31.231 1.00 91.81 179 ILE A O 1
ATOM 1417 N N . SER A 1 180 ? 9.988 -7.058 -31.135 1.00 91.50 180 SER A N 1
ATOM 1418 C CA . SER A 1 180 ? 10.762 -7.340 -32.344 1.00 91.50 180 SER A CA 1
ATOM 1419 C C . SER A 1 180 ? 11.598 -8.613 -32.235 1.00 91.50 180 SER A C 1
ATOM 1421 O O . SER A 1 180 ? 11.942 -9.078 -31.145 1.00 91.50 180 SER A O 1
ATOM 1423 N N . GLY A 1 181 ? 12.007 -9.159 -33.385 1.00 88.62 181 GLY A N 1
ATOM 1424 C CA . GLY A 1 181 ? 12.882 -10.335 -33.468 1.00 88.62 181 GLY A CA 1
ATOM 1425 C C . GLY A 1 181 ? 14.140 -10.265 -32.588 1.00 88.62 181 GLY A C 1
ATOM 1426 O O . GLY A 1 181 ? 14.617 -11.302 -32.125 1.00 88.62 181 GLY A O 1
ATOM 1427 N N . SER A 1 182 ? 14.644 -9.056 -32.310 1.00 87.62 182 SER A N 1
ATOM 1428 C CA . SER A 1 182 ? 15.833 -8.819 -31.479 1.00 87.62 182 SER A CA 1
ATOM 1429 C C . SER A 1 182 ? 15.643 -9.175 -29.999 1.00 87.62 182 SER A C 1
ATOM 1431 O O . SER A 1 182 ? 16.624 -9.429 -29.296 1.00 87.62 182 SER A O 1
ATOM 1433 N N . MET A 1 183 ? 14.391 -9.245 -29.542 1.00 90.44 183 MET A N 1
ATOM 1434 C CA . MET A 1 183 ? 14.017 -9.562 -28.166 1.00 90.44 183 MET A CA 1
ATOM 1435 C C . MET A 1 183 ? 13.895 -11.071 -27.918 1.00 90.44 183 MET A C 1
ATOM 1437 O O . MET A 1 183 ? 13.632 -11.497 -26.798 1.00 90.44 183 MET A O 1
ATOM 1441 N N . LYS A 1 184 ? 14.109 -11.914 -28.937 1.00 88.94 184 LYS A N 1
ATOM 1442 C CA . LYS A 1 184 ? 14.000 -13.374 -28.814 1.00 88.94 184 LYS A CA 1
ATOM 1443 C C . LYS A 1 184 ? 14.958 -13.944 -27.758 1.00 88.94 184 LYS A C 1
ATOM 1445 O O . LYS A 1 184 ? 16.142 -13.619 -27.729 1.00 88.94 184 LYS A O 1
ATOM 1450 N N . GLY A 1 185 ? 14.453 -14.873 -26.945 1.00 88.62 185 GLY A N 1
ATOM 1451 C CA . GLY A 1 185 ? 15.227 -15.568 -25.914 1.00 88.62 185 GLY A CA 1
ATOM 1452 C C . GLY A 1 185 ? 15.228 -14.810 -24.587 1.00 88.62 185 GLY A C 1
ATOM 1453 O O . GLY A 1 185 ? 14.182 -14.340 -24.148 1.00 88.62 185 GLY A O 1
ATOM 1454 N N . LEU A 1 186 ? 16.403 -14.694 -23.960 1.00 88.69 186 LEU A N 1
ATOM 1455 C CA . LEU A 1 186 ? 16.558 -14.156 -22.603 1.00 88.69 186 LEU A CA 1
ATOM 1456 C C . LEU A 1 186 ? 16.016 -12.726 -22.449 1.00 88.69 186 LEU A C 1
ATOM 1458 O O . LEU A 1 186 ? 15.423 -12.415 -21.423 1.00 88.69 186 LEU A O 1
ATOM 1462 N N . LYS A 1 187 ? 16.160 -11.874 -23.473 1.00 89.88 187 LYS A N 1
ATOM 1463 C CA . LYS A 1 187 ? 15.692 -10.478 -23.432 1.00 89.88 187 LYS A CA 1
ATOM 1464 C C . LYS A 1 187 ? 14.180 -10.366 -23.223 1.00 89.88 187 LYS A C 1
ATOM 1466 O O . LYS A 1 187 ? 13.751 -9.538 -22.431 1.00 89.88 187 LYS A O 1
ATOM 1471 N N . MET A 1 188 ? 13.381 -11.209 -23.883 1.00 89.81 188 MET A N 1
ATOM 1472 C CA . MET A 1 188 ? 11.929 -11.255 -23.675 1.00 89.81 188 MET A CA 1
ATOM 1473 C C . MET A 1 188 ? 11.580 -11.763 -22.276 1.00 89.81 188 MET A C 1
ATOM 1475 O O . MET A 1 188 ? 10.663 -11.241 -21.655 1.00 89.81 188 MET A O 1
ATOM 1479 N N . THR A 1 189 ? 12.307 -12.759 -21.764 1.00 89.94 189 THR A N 1
ATOM 1480 C CA . THR A 1 189 ? 12.091 -13.263 -20.400 1.00 89.94 189 THR A CA 1
ATOM 1481 C C . THR A 1 189 ? 12.384 -12.187 -19.358 1.00 89.94 189 THR A C 1
ATOM 1483 O O . THR A 1 189 ? 11.581 -11.998 -18.450 1.00 89.94 189 THR A O 1
ATOM 1486 N N . ILE A 1 190 ? 13.487 -11.448 -19.517 1.00 90.56 190 ILE A N 1
ATOM 1487 C CA . ILE A 1 190 ? 13.819 -10.312 -18.649 1.00 90.56 190 ILE A CA 1
ATOM 1488 C C . ILE A 1 190 ? 12.744 -9.234 -18.776 1.00 90.56 190 ILE A C 1
ATOM 1490 O O . ILE A 1 190 ? 12.211 -8.820 -17.760 1.00 90.56 190 ILE A O 1
ATOM 1494 N N . ALA A 1 191 ? 12.352 -8.848 -19.995 1.00 90.56 191 ALA A N 1
ATOM 1495 C CA . ALA A 1 191 ? 11.318 -7.835 -20.204 1.00 90.56 191 ALA A CA 1
ATOM 1496 C C . ALA A 1 191 ? 9.982 -8.215 -19.546 1.00 90.56 191 ALA A C 1
ATOM 1498 O O . ALA A 1 191 ? 9.400 -7.391 -18.852 1.00 90.56 191 ALA A O 1
ATOM 1499 N N . LYS A 1 192 ? 9.522 -9.464 -19.703 1.00 89.69 192 LYS A N 1
ATOM 1500 C CA . LYS A 1 192 ? 8.323 -9.976 -19.016 1.00 89.69 192 LYS A CA 1
ATOM 1501 C C . LYS A 1 192 ? 8.453 -9.876 -17.500 1.00 89.69 192 LYS A C 1
ATOM 1503 O O . LYS A 1 192 ? 7.540 -9.391 -16.847 1.00 89.69 192 LYS A O 1
ATOM 1508 N N . HIS A 1 193 ? 9.592 -10.296 -16.951 1.00 90.44 193 HIS A N 1
ATOM 1509 C CA . HIS A 1 193 ? 9.828 -10.206 -15.515 1.00 90.44 193 HIS A CA 1
ATOM 1510 C C . HIS A 1 193 ? 9.844 -8.750 -15.029 1.00 90.44 193 HIS A C 1
ATOM 1512 O O . HIS A 1 193 ? 9.206 -8.444 -14.033 1.00 90.44 193 HIS A O 1
ATOM 1518 N N . THR A 1 194 ? 10.487 -7.841 -15.769 1.00 91.00 194 THR A N 1
ATOM 1519 C CA . THR A 1 194 ? 10.492 -6.403 -15.471 1.00 91.00 194 THR A CA 1
ATOM 1520 C C . THR A 1 194 ? 9.090 -5.807 -15.502 1.00 91.00 194 THR A C 1
ATOM 1522 O O . THR A 1 194 ? 8.755 -5.038 -14.611 1.00 91.00 194 THR A O 1
ATOM 1525 N N . ILE A 1 195 ? 8.261 -6.168 -16.486 1.00 91.06 195 ILE A N 1
ATOM 1526 C CA . ILE A 1 195 ? 6.868 -5.704 -16.554 1.00 91.06 195 ILE A CA 1
ATOM 1527 C C . ILE A 1 195 ? 6.098 -6.187 -15.329 1.00 91.06 195 ILE A C 1
ATOM 1529 O O . ILE A 1 195 ? 5.450 -5.369 -14.693 1.00 91.06 195 ILE A O 1
ATOM 1533 N N . ASN A 1 196 ? 6.222 -7.464 -14.954 1.00 90.50 196 ASN A N 1
ATOM 1534 C CA . ASN A 1 196 ? 5.567 -7.986 -13.752 1.00 90.50 196 ASN A CA 1
ATOM 1535 C C . ASN A 1 196 ? 6.012 -7.229 -12.508 1.00 90.50 196 ASN A C 1
ATOM 1537 O O . ASN A 1 196 ? 5.171 -6.742 -11.772 1.00 90.50 196 ASN A O 1
ATOM 1541 N N . THR A 1 197 ? 7.319 -7.033 -12.331 1.00 89.25 197 THR A N 1
ATOM 1542 C CA . THR A 1 197 ? 7.838 -6.275 -11.188 1.00 89.25 197 THR A CA 1
ATOM 1543 C C . THR A 1 197 ? 7.335 -4.830 -11.169 1.00 89.25 197 THR A C 1
ATOM 1545 O O . THR A 1 197 ? 7.071 -4.313 -10.095 1.00 89.25 197 THR A O 1
ATOM 1548 N N . ILE A 1 198 ? 7.161 -4.175 -12.324 1.00 90.44 198 ILE A N 1
ATOM 1549 C CA . ILE A 1 198 ? 6.548 -2.835 -12.394 1.00 90.44 198 ILE A CA 1
ATOM 1550 C C . ILE A 1 198 ? 5.045 -2.892 -12.088 1.00 90.44 198 ILE A C 1
ATOM 1552 O O . ILE A 1 198 ? 4.521 -1.978 -11.472 1.00 90.44 198 ILE A O 1
ATOM 1556 N N . LEU A 1 199 ? 4.323 -3.925 -12.524 1.00 90.50 199 LEU A N 1
ATOM 1557 C CA . LEU A 1 199 ? 2.897 -4.083 -12.210 1.00 90.50 199 LEU A CA 1
ATOM 1558 C C . LEU A 1 199 ? 2.674 -4.395 -10.721 1.00 90.50 199 LEU A C 1
ATOM 1560 O O . LEU A 1 199 ? 1.674 -3.962 -10.145 1.00 90.50 199 LEU A O 1
ATOM 1564 N N . ASP A 1 200 ? 3.616 -5.094 -10.088 1.00 87.62 200 ASP A N 1
ATOM 1565 C CA . ASP A 1 200 ? 3.607 -5.387 -8.652 1.00 87.62 200 ASP A CA 1
ATOM 1566 C C . ASP A 1 200 ? 3.784 -4.115 -7.807 1.00 87.62 200 ASP A C 1
ATOM 1568 O O . ASP A 1 200 ? 3.300 -4.060 -6.680 1.00 87.62 200 ASP A O 1
ATOM 1572 N N . THR A 1 201 ? 4.421 -3.067 -8.346 1.00 88.25 201 THR A N 1
ATOM 1573 C CA . THR A 1 201 ? 4.558 -1.763 -7.674 1.00 88.25 201 THR A CA 1
ATOM 1574 C C . THR A 1 201 ? 3.374 -0.818 -7.913 1.00 88.25 201 THR A C 1
ATOM 1576 O O . THR A 1 201 ? 3.384 0.317 -7.426 1.00 88.25 201 THR A O 1
ATOM 1579 N N . LEU A 1 202 ? 2.356 -1.233 -8.672 1.00 89.44 202 LEU A N 1
ATOM 1580 C CA . LEU A 1 202 ? 1.137 -0.445 -8.859 1.00 89.44 202 LEU A CA 1
ATOM 1581 C C . LEU A 1 202 ? 0.107 -0.785 -7.785 1.00 89.44 202 LEU A C 1
ATOM 1583 O O . LEU A 1 202 ? -0.137 -1.956 -7.485 1.00 89.44 202 LEU A O 1
ATOM 1587 N N . GLY A 1 203 ? -0.486 0.259 -7.213 1.00 85.25 203 GLY A N 1
ATOM 1588 C CA . GLY A 1 203 ? -1.602 0.155 -6.282 1.00 85.25 203 GLY A CA 1
ATOM 1589 C C . GLY A 1 203 ? -2.951 0.267 -6.989 1.00 85.25 203 GLY A C 1
ATOM 1590 O O . GLY A 1 203 ? -3.037 0.575 -8.174 1.00 85.25 203 GLY A O 1
ATOM 1591 N N . GLU A 1 204 ? -4.028 0.089 -6.231 1.00 83.50 204 GLU A N 1
ATOM 1592 C CA . GLU A 1 204 ? -5.402 0.157 -6.751 1.00 83.50 204 GLU A CA 1
ATOM 1593 C C . GLU A 1 204 ? -5.788 1.548 -7.273 1.00 83.50 204 GLU A C 1
ATOM 1595 O O . GLU A 1 204 ? -6.712 1.667 -8.065 1.00 83.50 204 GLU A O 1
ATOM 1600 N N . ASN A 1 205 ? -5.102 2.609 -6.843 1.00 87.44 205 ASN A N 1
ATOM 1601 C CA . ASN A 1 205 ? -5.355 3.972 -7.321 1.00 87.44 205 ASN A CA 1
ATOM 1602 C C . ASN A 1 205 ? -4.628 4.295 -8.638 1.00 87.44 205 ASN A C 1
ATOM 1604 O O . ASN A 1 205 ? -4.794 5.392 -9.169 1.00 87.44 205 ASN A O 1
ATOM 1608 N N . ASP A 1 206 ? -3.811 3.370 -9.144 1.00 90.06 206 ASP A N 1
ATOM 1609 C CA . ASP A 1 206 ? -3.026 3.561 -10.356 1.00 90.06 206 ASP A CA 1
ATOM 1610 C C . ASP A 1 206 ? -3.753 2.999 -11.576 1.00 90.06 206 ASP A C 1
ATOM 1612 O O . ASP A 1 206 ? -4.412 1.956 -11.513 1.00 90.06 206 ASP A O 1
ATOM 1616 N N . PHE A 1 207 ? -3.573 3.656 -12.719 1.00 91.56 207 PHE A N 1
ATOM 1617 C CA . PHE A 1 207 ? -4.090 3.178 -13.992 1.00 91.56 207 PHE A CA 1
ATOM 1618 C C . PHE A 1 207 ? -2.941 2.800 -14.916 1.00 91.56 207 PHE A C 1
ATOM 1620 O O . PHE A 1 207 ? -1.943 3.507 -15.044 1.00 91.56 207 PHE A O 1
ATOM 1627 N N . VAL A 1 208 ? -3.079 1.671 -15.600 1.00 92.88 208 VAL A N 1
ATOM 1628 C CA . VAL A 1 208 ? -2.043 1.117 -16.460 1.00 92.88 208 VAL A CA 1
ATOM 1629 C C . VAL A 1 208 ? -2.617 0.587 -17.764 1.00 92.88 208 VAL A C 1
ATOM 1631 O O . VAL A 1 208 ? -3.763 0.150 -17.848 1.00 92.88 208 VAL A O 1
ATOM 1634 N N . ASN A 1 209 ? -1.809 0.621 -18.819 1.00 91.38 209 ASN A N 1
ATOM 1635 C CA . ASN A 1 209 ? -2.030 -0.186 -20.012 1.00 91.38 209 ASN A CA 1
ATOM 1636 C C . ASN A 1 209 ? -0.684 -0.629 -20.599 1.00 91.38 209 ASN A C 1
ATOM 1638 O O . ASN A 1 209 ? 0.303 0.110 -20.558 1.00 91.38 209 ASN A O 1
ATOM 1642 N N . VAL A 1 210 ? -0.643 -1.830 -21.174 1.00 92.19 210 VAL A N 1
ATOM 1643 C CA . VAL A 1 210 ? 0.555 -2.397 -21.799 1.00 92.19 210 VAL A CA 1
ATOM 1644 C C . VAL A 1 210 ? 0.344 -2.493 -23.305 1.00 92.19 210 VAL A C 1
ATOM 1646 O O . VAL A 1 210 ? -0.555 -3.182 -23.798 1.00 92.19 210 VAL A O 1
ATOM 1649 N N . ILE A 1 211 ? 1.213 -1.817 -24.056 1.00 91.56 211 ILE A N 1
ATOM 1650 C CA . ILE A 1 211 ? 1.231 -1.869 -25.514 1.00 91.56 211 ILE A CA 1
ATOM 1651 C C . ILE A 1 211 ? 2.520 -2.522 -26.005 1.00 91.56 211 ILE A C 1
ATOM 1653 O O . ILE A 1 211 ? 3.631 -2.138 -25.650 1.00 91.56 211 ILE A O 1
ATOM 1657 N N . ALA A 1 212 ? 2.372 -3.511 -26.873 1.00 91.62 212 ALA A N 1
ATOM 1658 C CA . ALA A 1 212 ? 3.468 -4.159 -27.565 1.00 91.62 212 ALA A CA 1
ATOM 1659 C C . ALA A 1 212 ? 3.657 -3.520 -28.946 1.00 91.62 212 ALA A C 1
ATOM 1661 O O . ALA A 1 212 ? 2.681 -3.220 -29.641 1.00 91.62 212 ALA A O 1
ATOM 1662 N N . TYR A 1 213 ? 4.902 -3.321 -29.379 1.00 91.69 213 TYR A N 1
ATOM 1663 C CA . TYR A 1 213 ? 5.182 -2.710 -30.675 1.00 91.69 213 TYR A CA 1
ATOM 1664 C C . TYR A 1 213 ? 6.195 -3.483 -31.519 1.00 91.69 213 TYR A C 1
ATOM 1666 O O . TYR A 1 213 ? 7.143 -4.090 -31.027 1.00 91.69 213 TYR A O 1
ATOM 1674 N N . THR A 1 214 ? 5.954 -3.429 -32.826 1.00 89.88 214 THR A N 1
ATOM 1675 C CA . THR A 1 214 ? 6.798 -3.941 -33.915 1.00 89.88 214 THR A CA 1
ATOM 1676 C C . THR A 1 214 ? 6.794 -2.889 -35.029 1.00 89.88 214 THR A C 1
ATOM 1678 O O . THR A 1 214 ? 7.075 -1.720 -34.760 1.00 89.88 214 THR A O 1
ATOM 1681 N N . ASP A 1 215 ? 6.408 -3.250 -36.255 1.00 84.75 215 ASP A N 1
ATOM 1682 C CA . ASP A 1 215 ? 6.039 -2.336 -37.327 1.00 84.75 215 ASP A CA 1
ATOM 1683 C C . ASP A 1 215 ? 4.644 -1.717 -37.114 1.00 84.75 215 ASP A C 1
ATOM 1685 O O . ASP A 1 215 ? 4.361 -0.637 -37.644 1.00 84.75 215 ASP A O 1
ATOM 1689 N N . TYR A 1 216 ? 3.818 -2.341 -36.269 1.00 85.81 216 TYR A N 1
ATOM 1690 C CA . TYR A 1 216 ? 2.535 -1.832 -35.782 1.00 85.81 216 TYR A CA 1
ATOM 1691 C C . TYR A 1 216 ? 2.423 -1.919 -34.250 1.00 85.81 216 TYR A C 1
ATOM 1693 O O . TYR A 1 216 ? 3.224 -2.576 -33.582 1.00 85.81 216 TYR A O 1
ATOM 1701 N N . VAL A 1 217 ? 1.425 -1.225 -33.696 1.00 89.44 217 VAL A N 1
ATOM 1702 C CA . VAL A 1 217 ? 1.100 -1.224 -32.260 1.00 89.44 217 VAL A CA 1
ATOM 1703 C C . VAL A 1 217 ? 0.013 -2.260 -31.994 1.00 89.44 217 VAL A C 1
ATOM 1705 O O . VAL A 1 217 ? -0.988 -2.311 -32.712 1.00 89.44 217 VAL A O 1
ATOM 1708 N N . ARG A 1 218 ? 0.207 -3.080 -30.965 1.00 90.25 218 ARG A N 1
ATOM 1709 C CA . ARG A 1 218 ? -0.718 -4.118 -30.513 1.00 90.25 218 ARG A CA 1
ATOM 1710 C C . ARG A 1 218 ? -0.961 -3.943 -29.017 1.00 90.25 218 ARG A C 1
ATOM 1712 O O . ARG A 1 218 ? -0.009 -3.877 -28.252 1.00 90.25 218 ARG A O 1
ATOM 1719 N N . TYR A 1 219 ? -2.220 -3.902 -28.605 1.00 89.25 219 TYR A N 1
ATOM 1720 C CA . TYR A 1 219 ? -2.572 -3.986 -27.186 1.00 89.25 219 TYR A CA 1
ATOM 1721 C C . TYR A 1 219 ? -2.386 -5.428 -26.726 1.00 89.25 219 TYR A C 1
ATOM 1723 O O . TYR A 1 219 ? -2.731 -6.339 -27.483 1.00 89.25 219 TYR A O 1
ATOM 1731 N N . VAL A 1 220 ? -1.795 -5.631 -25.545 1.00 88.25 220 VAL A N 1
ATOM 1732 C CA . VAL A 1 220 ? -1.634 -6.988 -24.998 1.00 88.25 220 VAL A CA 1
ATOM 1733 C C . VAL A 1 220 ? -3.006 -7.604 -24.744 1.00 88.25 220 VAL A C 1
ATOM 1735 O O . VAL A 1 220 ? -3.259 -8.698 -25.233 1.00 88.25 220 VAL A O 1
ATOM 1738 N N . GLU A 1 221 ? -3.908 -6.836 -24.130 1.00 89.31 221 GLU A N 1
ATOM 1739 C CA . GLU A 1 221 ? -5.321 -7.183 -23.978 1.00 89.31 221 GLU A CA 1
ATOM 1740 C C . GLU A 1 221 ? -6.187 -6.345 -24.946 1.00 89.31 221 GLU A C 1
ATOM 1742 O O . GLU A 1 221 ? -6.254 -5.115 -24.819 1.00 89.31 221 GLU A O 1
ATOM 1747 N N . PRO A 1 222 ? -6.850 -6.964 -25.944 1.00 87.50 222 PRO A N 1
ATOM 1748 C CA . PRO A 1 222 ? -7.698 -6.262 -26.908 1.00 87.50 222 PRO A CA 1
ATOM 1749 C C . PRO A 1 222 ? -8.854 -5.460 -26.297 1.00 87.50 222 PRO A C 1
ATOM 1751 O O . PRO A 1 222 ? -9.257 -4.455 -26.890 1.00 87.50 222 PRO A O 1
ATOM 1754 N N . CYS A 1 223 ? -9.388 -5.877 -25.146 1.00 87.75 223 CYS A N 1
ATOM 1755 C CA . CYS A 1 223 ? -10.481 -5.180 -24.465 1.00 87.75 223 CYS A CA 1
ATOM 1756 C C . CYS A 1 223 ? -10.053 -3.813 -23.916 1.00 87.75 223 CYS A C 1
ATOM 1758 O O . CYS A 1 223 ? -10.876 -2.904 -23.839 1.00 87.75 223 CYS A O 1
ATOM 1760 N N . PHE A 1 224 ? -8.765 -3.622 -23.621 1.00 87.94 224 PHE A N 1
ATOM 1761 C CA . PHE A 1 224 ? -8.216 -2.373 -23.073 1.00 87.94 224 PHE A CA 1
ATOM 1762 C C . PHE A 1 224 ? -7.754 -1.401 -24.165 1.00 87.94 224 PHE A C 1
ATOM 1764 O O . PHE A 1 224 ? -6.877 -0.555 -23.973 1.00 87.94 224 PHE A O 1
ATOM 1771 N N . ARG A 1 225 ? -8.308 -1.532 -25.371 1.00 87.88 225 ARG A N 1
ATOM 1772 C CA . ARG A 1 225 ? -7.892 -0.732 -26.517 1.00 87.88 225 ARG A CA 1
ATOM 1773 C C . ARG A 1 225 ? -8.254 0.740 -26.327 1.00 87.88 225 ARG A C 1
ATOM 1775 O O . ARG A 1 225 ? -9.414 1.125 -26.422 1.00 87.88 225 ARG A O 1
ATOM 1782 N N . GLY A 1 226 ? -7.225 1.576 -26.228 1.00 83.94 226 GLY A N 1
ATOM 1783 C CA . GLY A 1 226 ? -7.372 3.032 -26.231 1.00 83.94 226 GLY A CA 1
ATOM 1784 C C . GLY A 1 226 ? -7.745 3.637 -24.877 1.00 83.94 226 GLY A C 1
ATOM 1785 O O . GLY A 1 226 ? -8.028 4.829 -24.827 1.00 83.94 226 GLY A O 1
ATOM 1786 N N . THR A 1 227 ? -7.742 2.843 -23.809 1.00 86.69 227 THR A N 1
ATOM 1787 C CA . THR A 1 227 ? -8.107 3.263 -22.450 1.00 86.69 227 THR A CA 1
ATOM 1788 C C . THR A 1 227 ? -7.051 2.797 -21.459 1.00 86.69 227 THR A C 1
ATOM 1790 O O . THR A 1 227 ? -6.394 1.786 -21.692 1.00 86.69 227 THR A O 1
ATOM 1793 N N . LEU A 1 228 ? -6.873 3.518 -20.356 1.00 90.00 228 LEU A N 1
ATOM 1794 C CA . LEU A 1 228 ? -6.145 2.991 -19.204 1.00 90.00 228 LEU A CA 1
ATOM 1795 C C . LEU A 1 228 ? -7.112 2.189 -18.331 1.00 90.00 228 LEU A C 1
ATOM 1797 O O . LEU A 1 228 ? -8.307 2.492 -18.307 1.00 90.00 228 LEU A O 1
ATOM 1801 N N . VAL A 1 229 ? -6.608 1.165 -17.649 1.00 91.12 229 VAL A N 1
ATOM 1802 C CA . VAL A 1 229 ? -7.394 0.349 -16.718 1.00 91.12 229 VAL A CA 1
ATOM 1803 C C . VAL A 1 229 ? -6.781 0.386 -15.334 1.00 91.12 229 VAL A C 1
ATOM 1805 O O . VAL A 1 229 ? -5.572 0.533 -15.202 1.00 91.12 229 VAL A O 1
ATOM 1808 N N . GLN A 1 230 ? -7.618 0.269 -14.311 1.00 90.38 230 GLN A N 1
ATOM 1809 C CA . GLN A 1 230 ? -7.167 0.236 -12.927 1.00 90.38 230 GLN A CA 1
ATOM 1810 C C . GLN A 1 230 ? -6.252 -0.974 -12.700 1.00 90.38 230 GLN A C 1
ATOM 1812 O O . GLN A 1 230 ? -6.530 -2.070 -13.201 1.00 90.38 230 GLN A O 1
ATOM 1817 N N . ALA A 1 231 ? -5.154 -0.780 -11.970 1.00 89.94 231 ALA A N 1
ATOM 1818 C CA . ALA A 1 231 ? -4.130 -1.794 -11.727 1.00 89.94 231 ALA A CA 1
ATOM 1819 C C . ALA A 1 231 ? -4.537 -2.823 -10.648 1.00 89.94 231 ALA A C 1
ATOM 1821 O O . ALA A 1 231 ? -3.757 -3.166 -9.760 1.00 89.94 231 ALA A O 1
ATOM 1822 N N . ASP A 1 232 ? -5.756 -3.349 -10.743 1.00 87.06 232 ASP A N 1
ATOM 1823 C CA . ASP A 1 232 ? -6.265 -4.393 -9.854 1.00 87.06 232 ASP A CA 1
ATOM 1824 C C . ASP A 1 232 ? -5.541 -5.728 -10.091 1.00 87.06 232 ASP A C 1
ATOM 1826 O O . ASP A 1 232 ? -4.931 -5.945 -11.142 1.00 87.06 232 ASP A O 1
ATOM 1830 N N . LEU A 1 233 ? -5.599 -6.646 -9.119 1.00 83.56 233 LEU A N 1
ATOM 1831 C CA . LEU A 1 233 ? -4.979 -7.979 -9.230 1.00 83.56 233 LEU A CA 1
ATOM 1832 C C . LEU A 1 233 ? -5.402 -8.700 -10.522 1.00 83.56 233 LEU A C 1
ATOM 1834 O O . LEU A 1 233 ? -4.540 -9.094 -11.305 1.00 83.56 233 LEU A O 1
ATOM 1838 N N . ASP A 1 234 ? -6.707 -8.754 -10.798 1.00 86.19 234 ASP A N 1
ATOM 1839 C CA . ASP A 1 234 ? -7.253 -9.434 -11.978 1.00 86.19 234 ASP A CA 1
ATOM 1840 C C . ASP A 1 234 ? -6.785 -8.788 -13.295 1.00 86.19 234 ASP A C 1
ATOM 1842 O O . ASP A 1 234 ? -6.405 -9.473 -14.246 1.00 86.19 234 ASP A O 1
ATOM 1846 N N . ASN A 1 235 ? -6.767 -7.451 -13.360 1.00 88.06 235 ASN A N 1
ATOM 1847 C CA . ASN A 1 235 ? -6.350 -6.732 -14.567 1.00 88.06 235 ASN A CA 1
ATOM 1848 C C . ASN A 1 235 ? -4.848 -6.900 -14.836 1.00 88.06 235 ASN A C 1
ATOM 1850 O O . ASN A 1 235 ? -4.440 -6.998 -15.994 1.00 88.06 235 ASN A O 1
ATOM 1854 N N . ARG A 1 236 ? -4.018 -6.938 -13.785 1.00 87.06 236 ARG A N 1
ATOM 1855 C CA . ARG A 1 236 ? -2.562 -7.100 -13.907 1.00 87.06 236 ARG A CA 1
ATOM 1856 C C . ARG A 1 236 ? -2.175 -8.458 -14.478 1.00 87.06 236 ARG A C 1
ATOM 1858 O O . ARG A 1 236 ? -1.285 -8.506 -15.326 1.00 87.06 236 ARG A O 1
ATOM 1865 N N . GLU A 1 237 ? -2.856 -9.531 -14.079 1.00 83.81 237 GLU A N 1
ATOM 1866 C CA . GLU A 1 237 ? -2.588 -10.876 -14.605 1.00 83.81 237 GLU A CA 1
ATOM 1867 C C . GLU A 1 237 ? -2.825 -10.951 -16.124 1.00 83.81 237 GLU A C 1
ATOM 1869 O O . GLU A 1 237 ? -1.981 -11.457 -16.868 1.00 83.81 237 GLU A O 1
ATOM 1874 N N . LEU A 1 238 ? -3.906 -10.334 -16.615 1.00 85.25 238 LEU A N 1
ATOM 1875 C CA . LEU A 1 238 ? -4.255 -10.314 -18.043 1.00 85.25 238 LEU A CA 1
ATOM 1876 C C . LEU A 1 238 ? -3.237 -9.556 -18.918 1.00 85.25 238 LEU A C 1
ATOM 1878 O O . LEU A 1 238 ? -3.085 -9.841 -20.107 1.00 85.25 238 LEU A O 1
ATOM 1882 N N . LEU A 1 239 ? -2.503 -8.594 -18.349 1.00 82.31 239 LEU A N 1
ATOM 1883 C CA . LEU A 1 239 ? -1.586 -7.713 -19.086 1.00 82.31 239 LEU A CA 1
ATOM 1884 C C . LEU A 1 239 ? -0.232 -8.354 -19.446 1.00 82.31 239 LEU A C 1
ATOM 1886 O O . LEU A 1 239 ? 0.590 -7.717 -20.113 1.00 82.31 239 LEU A O 1
ATOM 1890 N N . VAL A 1 240 ? 0.016 -9.601 -19.036 1.00 73.62 240 VAL A N 1
ATOM 1891 C CA . VAL A 1 240 ? 1.342 -10.246 -19.112 1.00 73.62 240 VAL A CA 1
ATOM 1892 C C . VAL A 1 240 ? 1.357 -11.487 -20.012 1.00 73.62 240 VAL A C 1
ATOM 1894 O O . VAL A 1 240 ? 2.387 -11.806 -20.625 1.00 73.62 240 VAL A O 1
ATOM 1897 N N . GLU A 1 241 ? 0.231 -12.191 -20.137 1.00 69.69 241 GLU A N 1
ATOM 1898 C CA . GLU A 1 241 ? 0.191 -13.538 -20.726 1.00 69.69 241 GLU A CA 1
ATOM 1899 C C . GLU A 1 241 ? 0.504 -13.563 -22.237 1.00 69.69 241 GLU A C 1
ATOM 1901 O O . GLU A 1 241 ? 1.090 -14.521 -22.753 1.00 69.69 241 GLU A O 1
ATOM 1906 N N . GLU A 1 242 ? 0.235 -12.472 -22.961 1.00 67.94 242 GLU A N 1
ATOM 1907 C CA . GLU A 1 242 ? 0.254 -12.433 -24.427 1.00 67.94 242 GLU A CA 1
ATOM 1908 C C . GLU A 1 242 ? 1.407 -11.617 -25.063 1.00 67.94 242 GLU A C 1
ATOM 1910 O O . GLU A 1 242 ? 1.208 -10.788 -25.959 1.00 67.94 242 GLU A O 1
ATOM 1915 N N . LEU A 1 243 ? 2.664 -11.883 -24.699 1.00 79.31 243 LEU A N 1
ATOM 1916 C CA . LEU A 1 243 ? 3.822 -11.297 -25.405 1.00 79.31 243 LEU A CA 1
ATOM 1917 C C . LEU A 1 243 ? 4.583 -12.345 -26.228 1.00 79.31 243 LEU A C 1
ATOM 1919 O O . LEU A 1 243 ? 5.249 -13.234 -25.686 1.00 79.31 243 LEU A O 1
ATOM 1923 N N . HIS A 1 244 ? 4.497 -12.201 -27.556 1.00 81.94 244 HIS A N 1
ATOM 1924 C CA . HIS A 1 244 ? 5.146 -13.052 -28.554 1.00 81.94 244 HIS A CA 1
ATOM 1925 C C . HIS A 1 244 ? 5.994 -12.223 -29.518 1.00 81.94 244 HIS A C 1
ATOM 1927 O O . HIS A 1 244 ? 5.539 -11.208 -30.043 1.00 81.94 244 HIS A O 1
ATOM 1933 N N . VAL A 1 245 ? 7.203 -12.708 -29.803 1.00 85.44 245 VAL A N 1
ATOM 1934 C CA . VAL A 1 245 ? 8.172 -12.016 -30.657 1.00 85.44 245 VAL A CA 1
ATOM 1935 C C . VAL A 1 245 ? 7.789 -12.105 -32.138 1.00 85.44 245 VAL A C 1
ATOM 1937 O O . VAL A 1 245 ? 7.619 -13.211 -32.658 1.00 85.44 245 VAL A O 1
ATOM 1940 N N . LYS A 1 246 ? 7.687 -10.960 -32.830 1.00 83.88 246 LYS A N 1
ATOM 1941 C CA . LYS A 1 246 ? 7.374 -10.844 -34.267 1.00 83.88 246 LYS A CA 1
ATOM 1942 C C . LYS A 1 246 ? 8.029 -9.597 -34.886 1.00 83.88 246 LYS A C 1
ATOM 1944 O O . LYS A 1 246 ? 8.193 -8.590 -34.219 1.00 83.88 246 LYS A O 1
ATOM 1949 N N . GLY A 1 247 ? 8.350 -9.647 -36.180 1.00 82.62 247 GLY A N 1
ATOM 1950 C CA . GLY A 1 247 ? 8.671 -8.453 -36.980 1.00 82.62 247 GLY A CA 1
ATOM 1951 C C . GLY A 1 247 ? 9.909 -7.644 -36.554 1.00 82.62 247 GLY A C 1
ATOM 1952 O O . GLY A 1 247 ? 10.817 -8.145 -35.884 1.00 82.62 247 GLY A O 1
ATOM 1953 N N . GLU A 1 248 ? 9.937 -6.381 -36.986 1.00 83.81 248 GLU A N 1
ATOM 1954 C CA . GLU A 1 248 ? 11.009 -5.399 -36.756 1.00 83.81 248 GLU A CA 1
ATOM 1955 C C . GLU A 1 248 ? 10.518 -4.238 -35.876 1.00 83.81 248 GLU A C 1
ATOM 1957 O O . GLU A 1 248 ? 9.346 -3.880 -35.929 1.00 83.81 248 GLU A O 1
ATOM 1962 N N . ALA A 1 249 ? 11.402 -3.614 -35.090 1.00 84.81 249 ALA A N 1
ATOM 1963 C CA . ALA A 1 249 ? 11.029 -2.556 -34.147 1.00 84.81 249 ALA A CA 1
ATOM 1964 C C . ALA A 1 249 ? 10.837 -1.182 -34.823 1.00 84.81 249 ALA A C 1
ATOM 1966 O O . ALA A 1 249 ? 11.767 -0.635 -35.420 1.00 84.81 249 ALA A O 1
ATOM 1967 N N . LYS A 1 250 ? 9.656 -0.564 -34.662 1.00 86.69 250 LYS A N 1
ATOM 1968 C CA . LYS A 1 250 ? 9.371 0.832 -35.052 1.00 86.69 250 LYS A CA 1
ATOM 1969 C C . LYS A 1 250 ? 8.652 1.597 -33.935 1.00 86.69 250 LYS A C 1
ATOM 1971 O O . LYS A 1 250 ? 7.428 1.708 -33.904 1.00 86.69 250 LYS A O 1
ATOM 1976 N N . ILE A 1 251 ? 9.432 2.244 -33.070 1.00 88.25 251 ILE A N 1
ATOM 1977 C CA . ILE A 1 251 ? 8.928 2.942 -31.872 1.00 88.25 251 ILE A CA 1
ATOM 1978 C C . ILE A 1 251 ? 8.023 4.157 -32.153 1.00 88.25 251 ILE A C 1
ATOM 1980 O O . ILE A 1 251 ? 7.165 4.494 -31.341 1.00 88.25 251 ILE A O 1
ATOM 1984 N N . LYS A 1 252 ? 8.164 4.818 -33.313 1.00 87.81 252 LYS A N 1
ATOM 1985 C CA . LYS A 1 252 ? 7.446 6.075 -33.619 1.00 87.81 252 LYS A CA 1
ATOM 1986 C C . LYS A 1 252 ? 5.922 5.938 -33.522 1.00 87.81 252 LYS A C 1
ATOM 1988 O O . LYS A 1 252 ? 5.258 6.838 -33.014 1.00 87.81 252 LYS A O 1
ATOM 1993 N N . ASN A 1 253 ? 5.376 4.820 -34.001 1.00 86.69 253 ASN A N 1
ATOM 1994 C CA . ASN A 1 253 ? 3.935 4.567 -33.960 1.00 86.69 253 ASN A CA 1
ATOM 1995 C C . ASN A 1 253 ? 3.460 4.301 -32.524 1.00 86.69 253 ASN A C 1
ATOM 1997 O O . ASN A 1 253 ? 2.407 4.797 -32.134 1.00 86.69 253 ASN A O 1
ATOM 2001 N N . ALA A 1 254 ? 4.266 3.584 -31.735 1.00 87.69 254 ALA A N 1
ATOM 2002 C CA . ALA A 1 254 ? 3.980 3.271 -30.337 1.00 87.69 254 ALA A CA 1
ATOM 2003 C C . ALA A 1 254 ? 3.954 4.524 -29.457 1.00 87.69 254 ALA A C 1
ATOM 2005 O O . ALA A 1 254 ? 3.007 4.720 -28.699 1.00 87.69 254 ALA A O 1
ATOM 2006 N N . MET A 1 255 ? 4.931 5.422 -29.624 1.00 88.12 255 MET A N 1
ATOM 2007 C CA . MET A 1 255 ? 4.943 6.703 -28.910 1.00 88.12 255 MET A CA 1
ATOM 2008 C C . MET A 1 255 ? 3.705 7.537 -29.237 1.00 88.12 255 MET A C 1
ATOM 2010 O O . MET A 1 255 ? 3.060 8.059 -28.333 1.00 88.12 255 MET A O 1
ATOM 2014 N N . LYS A 1 256 ? 3.330 7.633 -30.520 1.00 87.56 256 LYS A N 1
ATOM 2015 C CA . LYS A 1 256 ? 2.145 8.396 -30.931 1.00 87.56 256 LYS A CA 1
ATOM 2016 C C . LYS A 1 256 ? 0.855 7.839 -30.322 1.00 87.56 256 LYS A C 1
ATOM 2018 O O . LYS A 1 256 ? 0.016 8.625 -29.895 1.00 87.56 256 LYS A O 1
ATOM 2023 N N . GLU A 1 257 ? 0.694 6.516 -30.287 1.00 87.75 257 GLU A N 1
ATOM 2024 C CA . GLU A 1 257 ? -0.487 5.903 -29.668 1.00 87.75 257 GLU A CA 1
ATOM 2025 C C . GLU A 1 257 ? -0.475 6.072 -28.142 1.00 87.75 257 GLU A C 1
ATOM 2027 O O . GLU A 1 257 ? -1.512 6.379 -27.567 1.00 87.75 257 GLU A O 1
ATOM 2032 N N . SER A 1 258 ? 0.690 5.984 -27.493 1.00 88.06 258 SER A N 1
ATOM 2033 C CA . SER A 1 258 ? 0.816 6.193 -26.040 1.00 88.06 258 SER A CA 1
ATOM 2034 C C . SER A 1 258 ? 0.389 7.600 -25.625 1.00 88.06 258 SER A C 1
ATOM 2036 O O . SER A 1 258 ? -0.474 7.760 -24.768 1.00 88.06 258 SER A O 1
ATOM 2038 N N . PHE A 1 259 ? 0.909 8.633 -26.297 1.00 86.31 259 PHE A N 1
ATOM 2039 C CA . PHE A 1 259 ? 0.504 10.018 -26.025 1.00 86.31 259 PHE A CA 1
ATOM 2040 C C . PHE A 1 259 ? -0.970 10.283 -26.339 1.00 86.31 259 PHE A C 1
ATOM 2042 O O . PHE A 1 259 ? -1.580 11.163 -25.742 1.00 86.31 259 PHE A O 1
ATOM 2049 N N . LYS A 1 260 ? -1.553 9.528 -27.274 1.00 86.12 260 LYS A N 1
ATOM 2050 C CA . LYS A 1 260 ? -2.981 9.616 -27.577 1.00 86.12 260 LYS A CA 1
ATOM 2051 C C . LYS A 1 260 ? -3.837 9.010 -26.462 1.00 86.12 260 LYS A C 1
ATOM 2053 O O . LYS A 1 260 ? -4.873 9.581 -26.151 1.00 86.12 260 LYS A O 1
ATOM 2058 N N . ILE A 1 261 ? -3.422 7.888 -25.871 1.00 85.19 261 ILE A N 1
ATOM 2059 C CA . ILE A 1 261 ? -4.135 7.255 -24.749 1.00 85.19 261 ILE A CA 1
ATOM 2060 C C . ILE A 1 261 ? -4.051 8.127 -23.491 1.00 85.19 261 ILE A C 1
ATOM 2062 O O . ILE A 1 261 ? -5.066 8.320 -22.834 1.00 85.19 261 ILE A O 1
ATOM 2066 N N . LEU A 1 262 ? -2.881 8.706 -23.197 1.00 84.94 262 LEU A N 1
ATOM 2067 C CA . LEU A 1 262 ? -2.694 9.604 -22.045 1.00 84.94 262 LEU A CA 1
ATOM 2068 C C . LEU A 1 262 ? -3.474 10.925 -22.161 1.00 84.94 262 LEU A C 1
ATOM 2070 O O . LEU A 1 262 ? -3.480 11.701 -21.218 1.00 84.94 262 LEU A O 1
ATOM 2074 N N . ASN A 1 263 ? -4.123 11.186 -23.303 1.00 69.19 263 ASN A N 1
ATOM 2075 C CA . ASN A 1 263 ? -5.083 12.269 -23.544 1.00 69.19 263 ASN A CA 1
ATOM 2076 C C . ASN A 1 263 ? -4.665 13.686 -23.083 1.00 69.19 263 ASN A C 1
ATOM 2078 O O . ASN A 1 263 ? -5.503 14.582 -23.005 1.00 69.19 263 ASN A O 1
ATOM 2082 N N . GLU A 1 264 ? -3.370 13.932 -22.870 1.00 57.34 264 GLU A N 1
ATOM 2083 C CA . GLU A 1 264 ? -2.799 15.244 -22.584 1.00 57.34 264 GLU A CA 1
ATOM 2084 C C . GLU A 1 264 ? -1.831 15.666 -23.691 1.00 57.34 264 GLU A C 1
ATOM 2086 O O . GLU A 1 264 ? -0.673 15.254 -23.790 1.00 57.34 264 GLU A O 1
ATOM 2091 N N . VAL A 1 265 ? -2.316 16.570 -24.543 1.00 49.03 265 VAL A N 1
ATOM 2092 C CA . VAL A 1 265 ? -1.464 17.352 -25.434 1.00 49.03 265 VAL A CA 1
ATOM 2093 C C . VAL A 1 265 ? -0.867 18.507 -24.634 1.00 49.03 265 VAL A C 1
ATOM 2095 O O . VAL A 1 265 ? -1.397 19.614 -24.620 1.00 49.03 265 VAL A O 1
ATOM 2098 N N . ARG A 1 266 ? 0.313 18.274 -24.063 1.00 42.72 266 ARG A N 1
ATOM 2099 C CA . ARG A 1 266 ? 1.419 19.235 -24.129 1.00 42.72 266 ARG A CA 1
ATOM 2100 C C . ARG A 1 266 ? 2.692 18.464 -24.436 1.00 42.72 266 ARG A C 1
ATOM 2102 O O . ARG A 1 266 ? 3.460 18.110 -23.551 1.00 42.72 266 ARG A O 1
ATOM 2109 N N . VAL A 1 267 ? 2.953 18.281 -25.731 1.00 48.78 267 VAL A N 1
ATOM 2110 C CA . VAL A 1 267 ? 4.324 18.097 -26.227 1.00 48.78 267 VAL A CA 1
ATOM 2111 C C . VAL A 1 267 ? 5.050 19.428 -25.998 1.00 48.78 267 VAL A C 1
ATOM 2113 O O . VAL A 1 267 ? 5.191 20.253 -26.895 1.00 48.78 267 VAL A O 1
ATOM 2116 N N . SER A 1 268 ? 5.400 19.682 -24.742 1.00 41.94 268 SER A N 1
ATOM 2117 C CA . SER A 1 268 ? 6.303 20.733 -24.310 1.00 41.94 268 SER A CA 1
ATOM 2118 C C . SER A 1 268 ? 7.653 20.066 -24.098 1.00 41.94 268 SER A C 1
ATOM 2120 O O . SER A 1 268 ? 7.755 19.057 -23.408 1.00 41.94 268 SER A O 1
ATOM 2122 N N . SER A 1 269 ? 8.650 20.608 -24.781 1.00 47.25 269 SER A N 1
ATOM 2123 C CA . SER A 1 269 ? 10.050 20.195 -24.838 1.00 47.25 269 SER A CA 1
ATOM 2124 C C . SER A 1 269 ? 10.620 19.697 -23.504 1.00 47.25 269 SER A C 1
ATOM 2126 O O . SER A 1 269 ? 10.525 20.402 -22.505 1.00 47.25 269 SER A O 1
ATOM 2128 N N . GLU A 1 270 ? 11.273 18.529 -23.581 1.00 52.94 270 GLU A N 1
ATOM 2129 C CA . GLU A 1 270 ? 11.970 17.755 -22.534 1.00 52.94 270 GLU A CA 1
ATOM 2130 C C . GLU A 1 270 ? 11.091 16.814 -21.694 1.00 52.94 270 GLU A C 1
ATOM 2132 O O . GLU A 1 270 ? 10.572 17.161 -20.637 1.00 52.94 270 GLU A O 1
ATOM 2137 N N . VAL A 1 271 ? 11.013 15.550 -22.136 1.00 58.78 271 VAL A N 1
ATOM 2138 C CA . VAL A 1 271 ? 10.629 14.439 -21.257 1.00 58.78 271 VAL A CA 1
ATOM 2139 C C . VAL A 1 271 ? 11.704 14.329 -20.179 1.00 58.78 271 VAL A C 1
ATOM 2141 O O . VAL A 1 271 ? 12.836 13.936 -20.463 1.00 58.78 271 VAL A O 1
ATOM 2144 N N . ARG A 1 272 ? 11.364 14.682 -18.939 1.00 67.25 272 ARG A N 1
ATOM 2145 C CA . ARG A 1 272 ? 12.221 14.442 -17.772 1.00 67.25 272 ARG A CA 1
ATOM 2146 C C . ARG A 1 272 ? 12.089 12.978 -17.371 1.00 67.25 272 ARG A C 1
ATOM 2148 O O . ARG A 1 272 ? 11.316 12.631 -16.489 1.00 67.25 272 ARG A O 1
ATOM 2155 N N . GLY A 1 273 ? 12.781 12.129 -18.121 1.00 68.88 273 GLY A N 1
ATOM 2156 C CA . GLY A 1 273 ? 12.800 10.687 -17.920 1.00 68.88 273 GLY A CA 1
ATOM 2157 C C . GLY A 1 273 ? 14.040 10.216 -17.170 1.00 68.88 273 GLY A C 1
ATOM 2158 O O . GLY A 1 273 ? 14.967 10.978 -16.896 1.00 68.88 273 GLY A O 1
ATOM 2159 N N . TYR A 1 274 ? 14.059 8.923 -16.889 1.00 79.94 274 TYR A N 1
ATOM 2160 C CA . TYR A 1 274 ? 15.194 8.209 -16.329 1.00 79.94 274 TYR A CA 1
ATOM 2161 C C . TYR A 1 274 ? 15.503 7.000 -17.214 1.00 79.94 274 TYR A C 1
ATOM 2163 O O . TYR A 1 274 ? 14.610 6.464 -17.872 1.00 79.94 274 TYR A O 1
ATOM 2171 N N . TYR A 1 275 ? 16.776 6.620 -17.288 1.00 84.88 275 TYR A N 1
ATOM 2172 C CA . TYR A 1 275 ? 17.237 5.496 -18.096 1.00 84.88 275 TYR A CA 1
ATOM 2173 C C . TYR A 1 275 ? 18.024 4.533 -17.218 1.00 84.88 275 TYR A C 1
ATOM 2175 O O . TYR A 1 275 ? 18.999 4.932 -16.583 1.00 84.88 275 TYR A O 1
ATOM 2183 N N . THR A 1 276 ? 17.631 3.264 -17.256 1.00 85.88 276 THR A N 1
ATOM 2184 C CA . THR A 1 276 ? 18.345 2.156 -16.621 1.00 85.88 276 THR A CA 1
ATOM 2185 C C . THR A 1 276 ? 18.665 1.081 -17.637 1.00 85.88 276 THR A C 1
ATOM 2187 O O . THR A 1 276 ? 17.984 0.917 -18.652 1.00 85.88 276 THR A O 1
ATOM 2190 N N . HIS A 1 277 ? 19.727 0.334 -17.355 1.00 87.25 277 HIS A N 1
ATOM 2191 C CA . HIS A 1 277 ? 20.114 -0.821 -18.143 1.00 87.25 277 HIS A CA 1
ATOM 2192 C C . HIS A 1 277 ? 19.999 -2.082 -17.288 1.00 87.25 277 HIS A C 1
ATOM 2194 O O . HIS A 1 277 ? 20.780 -2.281 -16.361 1.00 87.25 277 HIS A O 1
ATOM 2200 N N . ILE A 1 278 ? 19.047 -2.947 -17.635 1.00 88.06 278 ILE A N 1
ATOM 2201 C CA . ILE A 1 278 ? 18.803 -4.217 -16.949 1.00 88.06 278 ILE A CA 1
ATOM 2202 C C . ILE A 1 278 ? 19.436 -5.339 -17.773 1.00 88.06 278 ILE A C 1
ATOM 2204 O O . ILE A 1 278 ? 19.028 -5.591 -18.910 1.00 88.06 278 ILE A O 1
ATOM 2208 N N . SER A 1 279 ? 20.433 -6.015 -17.201 1.00 84.69 279 SER A N 1
ATOM 2209 C CA . SER A 1 279 ? 21.157 -7.099 -17.886 1.00 84.69 279 SER A CA 1
ATOM 2210 C C . SER A 1 279 ? 20.727 -8.477 -17.402 1.00 84.69 279 SER A C 1
ATOM 2212 O O . SER A 1 279 ? 20.750 -9.439 -18.171 1.00 84.69 279 SER A O 1
ATOM 2214 N N . THR A 1 280 ? 20.366 -8.581 -16.123 1.00 87.38 280 THR A N 1
ATOM 2215 C CA . THR A 1 280 ? 20.037 -9.843 -15.464 1.00 87.38 280 THR A CA 1
ATOM 2216 C C . THR A 1 280 ? 18.692 -9.762 -14.749 1.00 87.38 280 THR A C 1
ATOM 2218 O O . THR A 1 280 ? 18.159 -8.680 -14.520 1.00 87.38 280 THR A O 1
ATOM 2221 N N . LEU A 1 281 ? 18.137 -10.923 -14.385 1.00 82.88 281 LEU A N 1
ATOM 2222 C CA . LEU A 1 281 ? 16.909 -10.993 -13.586 1.00 82.88 281 LEU A CA 1
ATOM 2223 C C . LEU A 1 281 ? 17.111 -10.458 -12.159 1.00 82.88 281 LEU A C 1
ATOM 2225 O O . LEU A 1 281 ? 16.168 -9.936 -11.580 1.00 82.88 281 LEU A O 1
ATOM 2229 N N . ALA A 1 282 ? 18.327 -10.554 -11.613 1.00 79.00 282 ALA A N 1
ATOM 2230 C CA . ALA A 1 282 ? 18.636 -10.049 -10.276 1.00 79.00 282 ALA A CA 1
ATOM 2231 C C . ALA A 1 282 ? 18.614 -8.511 -10.224 1.00 79.00 282 ALA A C 1
ATOM 2233 O O . ALA A 1 282 ? 18.156 -7.941 -9.239 1.00 79.00 282 ALA A O 1
ATOM 2234 N N . ASP A 1 283 ? 19.025 -7.850 -11.312 1.00 82.19 283 ASP A N 1
ATOM 2235 C CA . ASP A 1 283 ? 19.079 -6.384 -11.391 1.00 82.19 283 ASP A CA 1
ATOM 2236 C C . ASP A 1 283 ? 17.684 -5.742 -11.503 1.00 82.19 283 ASP A C 1
ATOM 2238 O O . ASP A 1 283 ? 17.550 -4.527 -11.355 1.00 82.19 283 ASP A O 1
ATOM 2242 N N . VAL A 1 284 ? 16.644 -6.522 -11.830 1.00 84.06 284 VAL A N 1
ATOM 2243 C CA . VAL A 1 284 ? 15.299 -5.992 -12.113 1.00 84.06 284 VAL A CA 1
ATOM 2244 C C . VAL A 1 284 ? 14.740 -5.250 -10.905 1.00 84.06 284 VAL A C 1
ATOM 2246 O O . VAL A 1 284 ? 14.286 -4.122 -11.049 1.00 84.06 284 VAL A O 1
ATOM 2249 N N . GLN A 1 285 ? 14.810 -5.861 -9.724 1.00 80.12 285 GLN A N 1
ATOM 2250 C CA . GLN A 1 285 ? 14.212 -5.319 -8.503 1.00 80.12 285 GLN A CA 1
ATOM 2251 C C . GLN A 1 285 ? 14.812 -3.957 -8.129 1.00 80.12 285 GLN A C 1
ATOM 2253 O O . GLN A 1 285 ? 14.083 -2.998 -7.900 1.00 80.12 285 GLN A O 1
ATOM 2258 N N . GLU A 1 286 ? 16.141 -3.845 -8.138 1.00 79.62 286 GLU A N 1
ATOM 2259 C CA . GLU A 1 286 ? 16.839 -2.610 -7.768 1.00 79.62 286 GLU A CA 1
ATOM 2260 C C . GLU A 1 286 ? 16.567 -1.478 -8.770 1.00 79.62 286 GLU A C 1
ATOM 2262 O O . GLU A 1 286 ? 16.221 -0.367 -8.378 1.00 79.62 286 GLU A O 1
ATOM 2267 N N . ASN A 1 287 ? 16.617 -1.776 -10.073 1.00 83.62 287 ASN A N 1
ATOM 2268 C CA . ASN A 1 287 ? 16.397 -0.771 -11.116 1.00 83.62 287 ASN A CA 1
ATOM 2269 C C . ASN A 1 287 ? 14.942 -0.298 -11.218 1.00 83.62 287 ASN A C 1
ATOM 2271 O O . ASN A 1 287 ? 14.701 0.832 -11.645 1.00 83.62 287 ASN A O 1
ATOM 2275 N N . VAL A 1 288 ? 13.972 -1.152 -10.880 1.00 82.75 288 VAL A N 1
ATOM 2276 C CA . VAL A 1 288 ? 12.564 -0.743 -10.821 1.00 82.75 288 VAL A CA 1
ATOM 2277 C C . VAL A 1 288 ? 12.360 0.205 -9.637 1.00 82.75 288 VAL A C 1
ATOM 2279 O O . VAL A 1 288 ? 11.708 1.227 -9.792 1.00 82.75 288 VAL A O 1
ATOM 2282 N N . MET A 1 289 ? 12.998 -0.008 -8.488 1.00 79.50 289 MET A N 1
ATOM 2283 C CA . MET A 1 289 ? 12.814 0.910 -7.356 1.00 79.50 289 MET A CA 1
ATOM 2284 C C . MET A 1 289 ? 13.332 2.334 -7.599 1.00 79.50 289 MET A C 1
ATOM 2286 O O . MET A 1 289 ? 12.768 3.291 -7.070 1.00 79.50 289 MET A O 1
ATOM 2290 N N . GLU A 1 290 ? 14.318 2.514 -8.475 1.00 82.19 290 GLU A N 1
ATOM 2291 C CA . GLU A 1 290 ? 14.831 3.841 -8.836 1.00 82.19 290 GLU A CA 1
ATOM 2292 C C . GLU A 1 290 ? 13.784 4.750 -9.508 1.00 82.19 290 GLU A C 1
ATOM 2294 O O . GLU A 1 290 ? 13.836 5.973 -9.349 1.00 82.19 290 GLU A O 1
ATOM 2299 N N . TYR A 1 291 ? 12.792 4.200 -10.230 1.00 84.62 291 TYR A N 1
ATOM 2300 C CA . TYR A 1 291 ? 11.767 5.053 -10.851 1.00 84.62 291 TYR A CA 1
ATOM 2301 C C . TYR A 1 291 ? 10.878 5.730 -9.794 1.00 84.62 291 TYR A C 1
ATOM 2303 O O . TYR A 1 291 ? 10.421 6.853 -10.023 1.00 84.62 291 TYR A O 1
ATOM 2311 N N . LEU A 1 292 ? 10.673 5.100 -8.628 1.00 83.44 292 LEU A N 1
ATOM 2312 C CA . LEU A 1 292 ? 9.898 5.684 -7.528 1.00 83.44 292 LEU A CA 1
ATOM 2313 C C . LEU A 1 292 ? 10.547 6.980 -7.033 1.00 83.44 292 LEU A C 1
ATOM 2315 O O . LEU A 1 292 ? 9.857 7.983 -6.865 1.00 83.44 292 LEU A O 1
ATOM 2319 N N . HIS A 1 293 ? 11.879 7.002 -6.910 1.00 82.94 293 HIS A N 1
ATOM 2320 C CA . HIS A 1 293 ? 12.628 8.204 -6.532 1.00 82.94 293 HIS A CA 1
ATOM 2321 C C . HIS A 1 293 ? 12.484 9.346 -7.540 1.00 82.94 293 HIS A C 1
ATOM 2323 O O . HIS A 1 293 ? 12.606 10.514 -7.178 1.00 82.94 293 HIS A O 1
ATOM 2329 N N . VAL A 1 294 ? 12.247 9.043 -8.817 1.00 85.00 294 VAL A N 1
ATOM 2330 C CA . VAL A 1 294 ? 12.006 10.065 -9.845 1.00 85.00 294 VAL A CA 1
ATOM 2331 C C . VAL A 1 294 ? 10.591 10.625 -9.722 1.00 85.00 294 VAL A C 1
ATOM 2333 O O . VAL A 1 294 ? 10.410 11.841 -9.825 1.00 85.00 294 VAL A O 1
ATOM 2336 N N . LEU A 1 295 ? 9.608 9.760 -9.462 1.00 84.94 295 LEU A N 1
ATOM 2337 C CA . LEU A 1 295 ? 8.210 10.152 -9.272 1.00 84.94 295 LEU A CA 1
ATOM 2338 C C . LEU A 1 295 ? 7.971 10.915 -7.966 1.00 84.94 295 LEU A C 1
ATOM 2340 O O . LEU A 1 295 ? 7.071 11.747 -7.921 1.00 84.94 295 LEU A O 1
ATOM 2344 N N . SER A 1 296 ? 8.784 10.691 -6.932 1.00 86.19 296 SER A N 1
ATOM 2345 C CA . SER A 1 296 ? 8.650 11.392 -5.651 1.00 86.19 296 SER A CA 1
ATOM 2346 C C . SER A 1 296 ? 9.138 12.846 -5.699 1.00 86.19 296 SER A C 1
ATOM 2348 O O . SER A 1 296 ? 8.734 13.660 -4.871 1.00 86.19 296 SER A O 1
ATOM 2350 N N . ARG A 1 297 ? 9.995 13.227 -6.664 1.00 85.75 297 ARG A N 1
ATOM 2351 C CA . ARG A 1 297 ? 10.633 14.564 -6.695 1.00 85.75 297 ARG A CA 1
ATOM 2352 C C . ARG A 1 297 ? 9.643 15.734 -6.687 1.00 85.75 297 ARG A C 1
ATOM 2354 O O . ARG A 1 297 ? 9.883 16.677 -5.935 1.00 85.75 297 ARG A O 1
ATOM 2361 N N . PRO A 1 298 ? 8.555 15.736 -7.487 1.00 83.94 298 PRO A N 1
ATOM 2362 C CA . PRO A 1 298 ? 7.586 16.829 -7.460 1.00 83.94 298 PRO A CA 1
ATOM 2363 C C . PRO A 1 298 ? 6.883 16.957 -6.106 1.00 83.94 298 PRO A C 1
ATOM 2365 O O . PRO A 1 298 ? 6.666 18.078 -5.654 1.00 83.94 298 PRO A O 1
ATOM 2368 N N . MET A 1 299 ? 6.586 15.835 -5.441 1.00 83.44 299 MET A N 1
ATOM 2369 C CA . MET A 1 299 ? 5.980 15.828 -4.103 1.00 83.44 299 MET A CA 1
ATOM 2370 C C . MET A 1 299 ? 6.926 16.453 -3.074 1.00 83.44 299 MET A C 1
ATOM 2372 O O . MET A 1 299 ? 6.516 17.314 -2.299 1.00 83.44 299 MET A O 1
ATOM 2376 N N . VAL A 1 300 ? 8.218 16.111 -3.150 1.00 82.94 300 VAL A N 1
ATOM 2377 C CA . VAL A 1 300 ? 9.253 16.687 -2.277 1.00 82.94 300 VAL A CA 1
ATOM 2378 C C . VAL A 1 300 ? 9.364 18.200 -2.480 1.00 82.94 300 VAL A C 1
ATOM 2380 O O . VAL A 1 300 ? 9.386 18.960 -1.518 1.00 82.94 300 VAL A O 1
ATOM 2383 N N . ILE A 1 301 ? 9.402 18.658 -3.736 1.00 80.62 301 ILE A N 1
ATOM 2384 C CA . ILE A 1 301 ? 9.531 20.086 -4.071 1.00 80.62 301 ILE A CA 1
ATOM 2385 C C . ILE A 1 301 ? 8.307 20.878 -3.597 1.00 80.62 301 ILE A C 1
ATOM 2387 O O . ILE A 1 301 ? 8.447 21.983 -3.067 1.00 80.62 301 ILE A O 1
ATOM 2391 N N . ASN A 1 302 ? 7.114 20.305 -3.751 1.00 81.06 302 ASN A N 1
ATOM 2392 C CA . ASN A 1 302 ? 5.868 20.920 -3.304 1.00 81.06 302 ASN A CA 1
ATOM 2393 C C . ASN A 1 302 ? 5.673 20.855 -1.781 1.00 81.06 302 ASN A C 1
ATOM 2395 O O . ASN A 1 302 ? 4.752 21.497 -1.283 1.00 81.06 302 ASN A O 1
ATOM 2399 N N . HIS A 1 303 ? 6.554 20.152 -1.054 1.00 75.00 303 HIS A N 1
ATOM 2400 C CA . HIS A 1 303 ? 6.433 19.882 0.383 1.00 75.00 303 HIS A CA 1
ATOM 2401 C C . HIS A 1 303 ? 5.071 19.271 0.728 1.00 75.00 303 HIS A C 1
ATOM 2403 O O . HIS A 1 303 ? 4.429 19.671 1.700 1.00 75.00 303 HIS A O 1
ATOM 2409 N N . ASP A 1 304 ? 4.620 18.344 -0.118 1.00 75.62 304 ASP A N 1
ATOM 2410 C CA . ASP A 1 304 ? 3.301 17.743 0.013 1.00 75.62 304 ASP A CA 1
ATOM 2411 C C . ASP A 1 304 ? 3.388 16.436 0.798 1.00 75.62 304 ASP A C 1
ATOM 2413 O O . ASP A 1 304 ? 3.954 15.442 0.334 1.00 75.62 304 ASP A O 1
ATOM 2417 N N . HIS A 1 305 ? 2.866 16.459 2.021 1.00 76.00 305 HIS A N 1
ATOM 2418 C CA . HIS A 1 305 ? 2.843 15.312 2.922 1.00 76.00 305 HIS A CA 1
ATOM 2419 C C . HIS A 1 305 ? 1.486 14.625 2.868 1.00 76.00 305 HIS A C 1
ATOM 2421 O O . HIS A 1 305 ? 0.701 14.686 3.821 1.00 76.00 305 HIS A O 1
ATOM 2427 N N . ASP A 1 306 ? 1.221 13.961 1.752 1.00 84.25 306 ASP A N 1
ATOM 2428 C CA . ASP A 1 306 ? 0.025 13.144 1.627 1.00 84.25 306 ASP A CA 1
ATOM 2429 C C . ASP A 1 306 ? 0.118 11.937 2.561 1.00 84.25 306 ASP A C 1
ATOM 2431 O O . ASP A 1 306 ? 1.045 11.125 2.501 1.00 84.25 306 ASP A O 1
ATOM 2435 N N . ILE A 1 307 ? -0.860 11.837 3.459 1.00 89.38 307 ILE A N 1
ATOM 2436 C CA . ILE A 1 307 ? -1.028 10.668 4.313 1.00 89.38 307 ILE A CA 1
ATOM 2437 C C . ILE A 1 307 ? -1.947 9.696 3.592 1.00 89.38 307 ILE A C 1
ATOM 2439 O O . ILE A 1 307 ? -3.087 10.035 3.269 1.00 89.38 307 ILE A O 1
ATOM 2443 N N . ILE A 1 308 ? -1.461 8.475 3.401 1.00 91.75 308 ILE A N 1
ATOM 2444 C CA . ILE A 1 308 ? -2.195 7.419 2.711 1.00 91.75 308 ILE A CA 1
ATOM 2445 C C . ILE A 1 308 ? -2.607 6.320 3.683 1.00 91.75 308 ILE A C 1
ATOM 2447 O O . ILE A 1 308 ? -1.935 6.061 4.685 1.00 91.75 308 ILE A O 1
ATOM 2451 N N . TRP A 1 309 ? -3.733 5.688 3.371 1.00 91.75 309 TRP A N 1
ATOM 2452 C CA . TRP A 1 309 ? -4.226 4.491 4.037 1.00 91.75 309 TRP A CA 1
ATOM 2453 C C . TRP A 1 309 ? -4.172 3.341 3.049 1.00 91.75 309 TRP A C 1
ATOM 2455 O O . TRP A 1 309 ? -4.732 3.458 1.960 1.00 91.75 309 TRP A O 1
ATOM 2465 N N . THR A 1 310 ? -3.526 2.244 3.429 1.00 90.38 310 THR A N 1
ATOM 2466 C CA . THR A 1 310 ? -3.503 1.060 2.573 1.00 90.38 310 THR A CA 1
ATOM 2467 C C . THR A 1 310 ? -4.802 0.279 2.654 1.00 90.38 310 THR A C 1
ATOM 2469 O O . THR A 1 310 ? -5.507 0.269 3.670 1.00 90.38 310 THR A O 1
ATOM 2472 N N . GLU A 1 311 ? -5.058 -0.478 1.601 1.00 88.44 311 GLU A N 1
ATOM 2473 C CA . GLU A 1 311 ? -5.990 -1.589 1.596 1.00 88.44 311 GLU A CA 1
ATOM 2474 C C . GLU A 1 311 ? -5.687 -2.617 2.702 1.00 88.44 311 GLU A C 1
ATOM 2476 O O . GLU A 1 311 ? -4.633 -2.602 3.353 1.00 88.44 311 GLU A O 1
ATOM 2481 N N . ALA A 1 312 ? -6.644 -3.518 2.927 1.00 88.62 312 ALA A N 1
ATOM 2482 C CA . ALA A 1 312 ? -6.468 -4.610 3.868 1.00 88.62 312 ALA A CA 1
ATOM 2483 C C . ALA A 1 312 ? -5.426 -5.593 3.326 1.00 88.62 312 ALA A C 1
ATOM 2485 O O . ALA A 1 312 ? -5.628 -6.205 2.278 1.00 88.62 312 ALA A O 1
ATOM 2486 N N . TYR A 1 313 ? -4.345 -5.798 4.069 1.00 85.44 313 TYR A N 1
ATOM 2487 C CA . TYR A 1 313 ? -3.319 -6.775 3.728 1.00 85.44 313 TYR A CA 1
ATOM 2488 C C . TYR A 1 313 ? -2.953 -7.638 4.935 1.00 85.44 313 TYR A C 1
ATOM 2490 O O . TYR A 1 313 ? -3.396 -7.420 6.064 1.00 85.44 313 TYR A O 1
ATOM 2498 N N . MET A 1 314 ? -2.155 -8.666 4.673 1.00 79.56 314 MET A N 1
ATOM 2499 C CA . MET A 1 314 ? -1.670 -9.619 5.660 1.00 79.56 314 MET A CA 1
ATOM 2500 C C . MET A 1 314 ? -0.146 -9.571 5.660 1.00 79.56 314 MET A C 1
ATOM 2502 O O . MET A 1 314 ? 0.473 -9.741 4.609 1.00 79.56 314 MET A O 1
ATOM 2506 N N . ASP A 1 315 ? 0.463 -9.326 6.817 1.00 65.75 315 ASP A N 1
ATOM 2507 C CA . ASP A 1 315 ? 1.919 -9.358 6.917 1.00 65.75 315 ASP A CA 1
ATOM 2508 C C . ASP A 1 315 ? 2.397 -10.807 7.057 1.00 65.75 315 ASP A C 1
ATOM 2510 O O . ASP A 1 315 ? 2.171 -11.472 8.066 1.00 65.75 315 ASP A O 1
ATOM 2514 N N . THR A 1 316 ? 3.049 -11.313 6.016 1.00 57.22 316 THR A N 1
ATOM 2515 C CA . THR A 1 316 ? 3.569 -12.681 5.963 1.00 57.22 316 THR A CA 1
ATOM 2516 C C . THR A 1 316 ? 4.842 -12.881 6.787 1.00 57.22 316 THR A C 1
ATOM 2518 O O . THR A 1 316 ? 5.241 -14.024 6.986 1.00 57.22 316 THR A O 1
ATOM 2521 N N . VAL A 1 317 ? 5.515 -11.814 7.235 1.00 53.12 317 VAL A N 1
ATOM 2522 C CA . VAL A 1 317 ? 6.857 -11.905 7.846 1.00 53.12 317 VAL A CA 1
ATOM 2523 C C . VAL A 1 317 ? 6.820 -11.935 9.373 1.00 53.12 317 VAL A C 1
ATOM 2525 O O . VAL A 1 317 ? 7.696 -12.534 9.989 1.00 53.12 317 VAL A O 1
ATOM 2528 N N . LEU A 1 318 ? 5.780 -11.383 9.998 1.00 48.50 318 LEU A N 1
ATOM 2529 C CA . LEU A 1 318 ? 5.675 -11.328 11.462 1.00 48.50 318 LEU A CA 1
ATOM 2530 C C . LEU A 1 318 ? 5.208 -12.637 12.120 1.00 48.50 318 LEU A C 1
ATOM 2532 O O . LEU A 1 318 ? 5.333 -12.785 13.335 1.00 48.50 318 LEU A O 1
ATOM 2536 N N . PHE A 1 319 ? 4.663 -13.595 11.362 1.00 46.75 319 PHE A N 1
ATOM 2537 C CA . PHE A 1 319 ? 3.910 -14.701 11.957 1.00 46.75 319 PHE A CA 1
ATOM 2538 C C . PHE A 1 319 ? 4.440 -16.076 11.554 1.00 46.75 319 PHE A C 1
ATOM 2540 O O . PHE A 1 319 ? 4.068 -16.653 10.537 1.00 46.75 319 PHE A O 1
ATOM 2547 N N . THR A 1 320 ? 5.268 -16.643 12.431 1.00 44.50 320 THR A N 1
ATOM 2548 C CA . THR A 1 320 ? 5.754 -18.030 12.354 1.00 44.50 320 THR A CA 1
ATOM 2549 C C . THR A 1 320 ? 4.676 -19.056 12.724 1.00 44.50 320 THR A C 1
ATOM 2551 O O . THR A 1 320 ? 4.809 -20.239 12.406 1.00 44.50 320 THR A O 1
ATOM 2554 N N . THR A 1 321 ? 3.580 -18.626 13.366 1.00 47.62 321 THR A N 1
ATOM 2555 C CA . THR A 1 321 ? 2.464 -19.504 13.734 1.00 47.62 321 THR A CA 1
ATOM 2556 C C . THR A 1 321 ? 1.226 -19.269 12.863 1.00 47.62 321 THR A C 1
ATOM 2558 O O . THR A 1 321 ? 0.759 -18.150 12.651 1.00 47.62 321 THR A O 1
ATOM 2561 N N . LYS A 1 322 ? 0.638 -20.382 12.408 1.00 44.72 322 LYS A N 1
ATOM 2562 C CA . LYS A 1 322 ? -0.512 -20.463 11.486 1.00 44.72 322 LYS A CA 1
ATOM 2563 C C . LYS A 1 322 ? -1.793 -19.763 11.977 1.00 44.72 322 LYS A C 1
ATOM 2565 O O . LYS A 1 322 ? -2.719 -19.577 11.197 1.00 44.72 322 LYS A O 1
ATOM 2570 N N . ALA A 1 323 ? -1.878 -19.442 13.272 1.00 49.16 323 ALA A N 1
ATOM 2571 C CA . ALA A 1 323 ? -3.030 -18.773 13.882 1.00 49.16 323 ALA A CA 1
ATOM 2572 C C . ALA A 1 323 ? -2.889 -17.241 13.902 1.00 49.16 323 ALA A C 1
ATOM 2574 O O . ALA A 1 323 ? -3.896 -16.539 13.860 1.00 49.16 323 ALA A O 1
ATOM 2575 N N . GLN A 1 324 ? -1.658 -16.726 13.953 1.00 51.41 324 GLN A N 1
ATOM 2576 C CA . GLN A 1 324 ? -1.372 -15.290 14.025 1.00 51.41 324 GLN A CA 1
ATOM 2577 C C . GLN A 1 324 ? -1.179 -14.676 12.631 1.00 51.41 324 GLN A C 1
ATOM 2579 O O . GLN A 1 324 ? -1.494 -13.509 12.429 1.00 51.41 324 GLN A O 1
ATOM 2584 N N . SER A 1 325 ? -0.805 -15.489 11.637 1.00 50.19 325 SER A N 1
ATOM 2585 C CA . SER A 1 325 ? -0.713 -15.092 10.228 1.00 50.19 325 SER A CA 1
ATOM 2586 C C . SER A 1 325 ? -2.062 -14.771 9.574 1.00 50.19 325 SER A C 1
ATOM 2588 O O . SER A 1 325 ? -2.098 -14.612 8.370 1.00 50.19 325 SER A O 1
ATOM 2590 N N . LEU A 1 326 ? -3.184 -14.769 10.303 1.00 53.97 326 LEU A N 1
ATOM 2591 C CA . LEU A 1 326 ? -4.541 -14.585 9.760 1.00 53.97 326 LEU A CA 1
ATOM 2592 C C . LEU A 1 326 ? -5.128 -13.195 10.066 1.00 53.97 326 LEU A C 1
ATOM 2594 O O . LEU A 1 326 ? -6.312 -12.955 9.821 1.00 53.97 326 LEU A O 1
ATOM 2598 N N . LEU A 1 327 ? -4.331 -12.288 10.637 1.00 72.56 327 LEU A N 1
ATOM 2599 C CA . LEU A 1 327 ? -4.779 -10.949 11.008 1.00 72.56 327 LEU A CA 1
ATOM 2600 C C . LEU A 1 327 ? -4.624 -9.986 9.833 1.00 72.56 327 LEU A C 1
ATOM 2602 O O . LEU A 1 327 ? -3.515 -9.633 9.443 1.00 72.56 327 LEU A O 1
ATOM 2606 N N . LEU A 1 328 ? -5.764 -9.546 9.302 1.00 84.38 328 LEU A N 1
ATOM 2607 C CA . LEU A 1 328 ? -5.818 -8.459 8.334 1.00 84.38 328 LEU A CA 1
ATOM 2608 C C . LEU A 1 328 ? -5.509 -7.131 9.029 1.00 84.38 328 LEU A C 1
ATOM 2610 O O . LEU A 1 328 ? -6.037 -6.833 10.109 1.00 84.38 328 LEU A O 1
ATOM 2614 N N . MET A 1 329 ? -4.674 -6.327 8.386 1.00 87.69 329 MET A N 1
ATOM 2615 C CA . MET A 1 329 ? -4.247 -5.020 8.864 1.00 87.69 329 MET A CA 1
ATOM 2616 C C . MET A 1 329 ? -4.409 -3.977 7.761 1.00 87.69 329 MET A C 1
ATOM 2618 O O . MET A 1 329 ? -4.462 -4.304 6.578 1.00 87.69 329 MET A O 1
ATOM 2622 N N . THR A 1 330 ? -4.507 -2.721 8.172 1.00 91.62 330 THR A N 1
ATOM 2623 C CA . THR A 1 330 ? -4.374 -1.545 7.308 1.00 91.62 330 THR A CA 1
ATOM 2624 C C . THR A 1 330 ? -3.322 -0.640 7.922 1.00 91.62 330 THR A C 1
ATOM 2626 O O . THR A 1 330 ? -3.175 -0.617 9.148 1.00 91.62 330 THR A O 1
ATOM 2629 N N . SER A 1 331 ? -2.608 0.109 7.096 1.00 92.19 331 SER A N 1
ATOM 2630 C CA . SER A 1 331 ? -1.506 0.939 7.559 1.00 92.19 331 SER A CA 1
ATOM 2631 C C . SER A 1 331 ? -1.693 2.362 7.102 1.00 92.19 331 SER A C 1
ATOM 2633 O O . SER A 1 331 ? -2.035 2.631 5.952 1.00 92.19 331 SER A O 1
ATOM 2635 N N . VAL A 1 332 ? -1.451 3.279 8.031 1.00 94.94 332 VAL A N 1
ATOM 2636 C CA . VAL A 1 332 ? -1.311 4.695 7.716 1.00 94.94 332 VAL A CA 1
ATOM 2637 C C . VAL A 1 332 ? 0.154 4.977 7.449 1.00 94.94 332 VAL A C 1
ATOM 2639 O O . VAL A 1 332 ? 0.998 4.640 8.280 1.00 94.94 332 VAL A O 1
ATOM 2642 N N . ALA A 1 333 ? 0.459 5.590 6.312 1.00 94.69 333 ALA A N 1
ATOM 2643 C CA . ALA A 1 333 ? 1.825 5.884 5.911 1.00 94.69 333 ALA A CA 1
ATOM 2644 C C . ALA A 1 333 ? 1.982 7.337 5.452 1.00 94.69 333 ALA A C 1
ATOM 2646 O O . ALA A 1 333 ? 1.049 7.948 4.931 1.00 94.69 333 ALA A O 1
ATOM 2647 N N . MET A 1 334 ? 3.171 7.892 5.686 1.00 93.88 334 MET A N 1
ATOM 2648 C CA . MET A 1 334 ? 3.540 9.257 5.320 1.00 93.88 334 MET A CA 1
ATOM 2649 C C . MET A 1 334 ? 4.995 9.286 4.833 1.00 93.88 334 MET A C 1
ATOM 2651 O O . MET A 1 334 ? 5.866 8.707 5.497 1.00 93.88 334 MET A O 1
ATOM 2655 N N . PRO A 1 335 ? 5.286 9.942 3.698 1.00 93.62 335 PRO A N 1
ATOM 2656 C CA . PRO A 1 335 ? 6.651 10.090 3.217 1.00 93.62 335 PRO A CA 1
ATOM 2657 C C . PRO A 1 335 ? 7.454 11.063 4.089 1.00 93.62 335 PRO A C 1
ATOM 2659 O O . PRO A 1 335 ? 6.910 11.981 4.704 1.00 93.62 335 PRO A O 1
ATOM 2662 N N . VAL A 1 336 ? 8.768 10.850 4.126 1.00 92.94 336 VAL A N 1
ATOM 2663 C CA . VAL A 1 336 ? 9.744 11.666 4.855 1.00 92.94 336 VAL A CA 1
ATOM 2664 C C . VAL A 1 336 ? 10.732 12.238 3.853 1.00 92.94 336 VAL A C 1
ATOM 2666 O O . VAL A 1 336 ? 11.392 11.492 3.120 1.00 92.94 336 VAL A O 1
ATOM 2669 N N . PHE A 1 337 ? 10.862 13.560 3.830 1.00 90.69 337 PHE A N 1
ATOM 2670 C CA . PHE A 1 337 ? 11.690 14.256 2.851 1.00 90.69 337 PHE A CA 1
ATOM 2671 C C . PHE A 1 337 ? 12.901 14.937 3.484 1.00 90.69 337 PHE A C 1
ATOM 2673 O O . PHE A 1 337 ? 12.865 15.392 4.627 1.00 90.69 337 PHE A O 1
ATOM 2680 N N . SER A 1 338 ? 13.986 15.059 2.719 1.00 89.88 338 SER A N 1
ATOM 2681 C CA . SER A 1 338 ? 15.133 15.845 3.172 1.00 89.88 338 SER A CA 1
ATOM 2682 C C . SER A 1 338 ? 14.817 17.339 3.083 1.00 89.88 338 SER A C 1
ATOM 2684 O O . SER A 1 338 ? 14.519 17.859 2.007 1.00 89.88 338 SER A O 1
ATOM 2686 N N . LYS A 1 339 ? 14.921 18.042 4.216 1.00 86.56 339 LYS A N 1
ATOM 2687 C CA . LYS A 1 339 ? 14.732 19.504 4.316 1.00 86.56 339 LYS A CA 1
ATOM 2688 C C . LYS A 1 339 ? 16.018 20.305 4.077 1.00 86.56 339 LYS A C 1
ATOM 2690 O O . LYS A 1 339 ? 16.013 21.531 4.199 1.00 86.56 339 LYS A O 1
ATOM 2695 N N . LYS A 1 340 ? 17.140 19.641 3.779 1.00 87.50 340 LYS A N 1
ATOM 2696 C CA . LYS A 1 340 ? 18.438 20.303 3.591 1.00 87.50 340 LYS A CA 1
ATOM 2697 C C . LYS A 1 340 ? 18.406 21.203 2.359 1.00 87.50 340 LYS A C 1
ATOM 2699 O O . LYS A 1 340 ? 17.996 20.796 1.276 1.00 87.50 340 LYS A O 1
ATOM 2704 N N . THR A 1 341 ? 18.906 22.429 2.500 1.00 82.00 341 THR A N 1
ATOM 2705 C CA . THR A 1 341 ? 18.880 23.428 1.419 1.00 82.00 341 THR A CA 1
ATOM 2706 C C . THR A 1 341 ? 19.611 22.973 0.156 1.00 82.00 341 THR A C 1
ATOM 2708 O O . THR A 1 341 ? 19.211 23.322 -0.952 1.00 82.00 341 THR A O 1
ATOM 2711 N N . GLU A 1 342 ? 20.650 22.155 0.319 1.00 80.44 342 GLU A N 1
ATOM 2712 C CA . GLU A 1 342 ? 21.467 21.596 -0.761 1.00 80.44 342 GLU A CA 1
ATOM 2713 C C . GLU A 1 342 ? 20.733 20.516 -1.577 1.00 80.44 342 GLU A C 1
ATOM 2715 O O . GLU A 1 342 ? 20.972 20.361 -2.777 1.00 80.44 342 GLU A O 1
ATOM 2720 N N . THR A 1 343 ? 19.814 19.778 -0.948 1.00 77.44 343 THR A N 1
ATOM 2721 C CA . THR A 1 343 ? 19.114 18.628 -1.544 1.00 77.44 343 THR A CA 1
ATOM 2722 C C . THR A 1 343 ? 17.688 18.957 -1.987 1.00 77.44 343 THR A C 1
ATOM 2724 O O . THR A 1 343 ? 17.101 18.181 -2.744 1.00 77.44 343 THR A O 1
ATOM 2727 N N . LEU A 1 344 ? 17.161 20.133 -1.621 1.00 72.38 344 LEU A N 1
ATOM 2728 C CA . LEU A 1 344 ? 15.830 20.620 -2.017 1.00 72.38 344 LEU A CA 1
ATOM 2729 C C . LEU A 1 344 ? 15.588 20.553 -3.533 1.00 72.38 344 LEU A C 1
ATOM 2731 O O . LEU A 1 344 ? 14.513 20.158 -3.973 1.00 72.38 344 LEU A O 1
ATOM 2735 N N . SER A 1 345 ? 16.586 20.904 -4.351 1.00 70.88 345 SER A N 1
ATOM 2736 C CA . SER A 1 345 ? 16.467 20.873 -5.819 1.00 70.88 345 SER A CA 1
ATOM 2737 C C . SER A 1 345 ? 16.480 19.458 -6.406 1.00 70.88 345 SER A C 1
ATOM 2739 O O . SER A 1 345 ? 15.983 19.249 -7.514 1.00 70.88 345 SER A O 1
ATOM 2741 N N . HIS A 1 346 ? 17.035 18.492 -5.672 1.00 76.75 346 HIS A N 1
ATOM 2742 C CA . HIS A 1 346 ? 17.109 17.090 -6.075 1.00 76.75 346 HIS A CA 1
ATOM 2743 C C . HIS A 1 346 ? 15.850 16.307 -5.683 1.00 76.75 346 HIS A C 1
A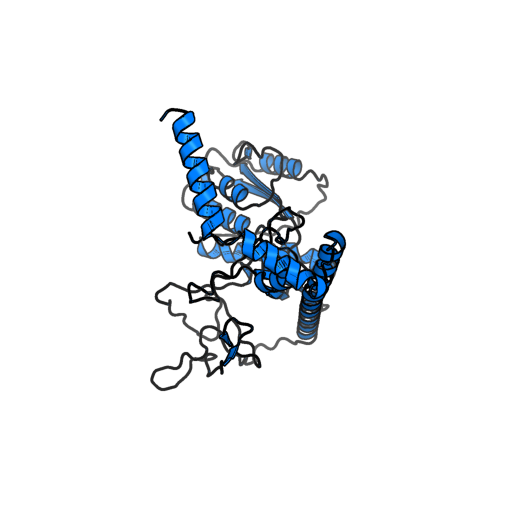TOM 2745 O O . HIS A 1 346 ? 15.569 15.281 -6.302 1.00 76.75 346 HIS A O 1
ATOM 2751 N N . GLY A 1 347 ? 15.076 16.806 -4.712 1.00 79.81 347 GLY A N 1
ATOM 2752 C CA . GLY A 1 347 ? 13.822 16.195 -4.278 1.00 79.81 347 GLY A CA 1
ATOM 2753 C C . GLY A 1 347 ? 14.037 14.822 -3.638 1.00 79.81 347 GLY A C 1
ATOM 2754 O O . GLY A 1 347 ? 13.495 13.830 -4.121 1.00 79.81 347 GLY A O 1
ATOM 2755 N N . ILE A 1 348 ? 14.875 14.752 -2.598 1.00 85.38 348 ILE A N 1
ATOM 2756 C CA . ILE A 1 348 ? 15.272 13.484 -1.970 1.00 85.38 348 ILE A CA 1
ATOM 2757 C C . ILE A 1 348 ? 14.190 12.984 -1.003 1.00 85.38 348 ILE A C 1
ATOM 2759 O O . ILE A 1 348 ? 13.889 13.630 0.003 1.00 85.38 348 ILE A O 1
ATOM 2763 N N 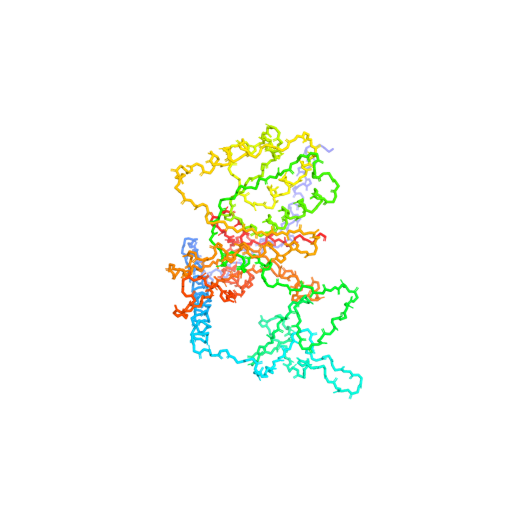. LEU A 1 349 ? 13.671 11.790 -1.293 1.00 89.38 349 LEU A N 1
ATOM 2764 C CA . LEU A 1 349 ? 12.893 10.971 -0.366 1.00 89.38 349 LEU A CA 1
ATOM 2765 C C . LEU A 1 349 ? 13.855 10.230 0.574 1.00 89.38 349 LEU A C 1
ATOM 2767 O O . LEU A 1 349 ? 14.664 9.430 0.109 1.00 89.38 349 LEU A O 1
ATOM 2771 N N . LEU A 1 350 ? 13.764 10.488 1.881 1.00 90.81 350 LEU A N 1
ATOM 2772 C CA . LEU A 1 350 ? 14.543 9.775 2.902 1.00 90.81 350 LEU A CA 1
ATOM 2773 C C . LEU A 1 350 ? 13.947 8.394 3.188 1.00 90.81 350 LEU A C 1
ATOM 2775 O O . LEU A 1 350 ? 14.673 7.430 3.416 1.00 90.81 350 LEU A O 1
ATOM 2779 N N . GLY A 1 351 ? 12.618 8.298 3.169 1.00 92.12 351 GLY A N 1
ATOM 2780 C CA . GLY A 1 351 ? 11.892 7.059 3.406 1.00 92.12 351 GLY A CA 1
ATOM 2781 C C . GLY A 1 351 ? 10.414 7.306 3.668 1.00 92.12 351 GLY A C 1
ATOM 2782 O O . GLY A 1 351 ? 9.882 8.369 3.356 1.00 92.12 351 GLY A O 1
ATOM 2783 N N . VAL A 1 352 ? 9.754 6.314 4.257 1.00 93.75 352 VAL A N 1
ATOM 2784 C CA . VAL A 1 352 ? 8.332 6.361 4.607 1.00 93.75 352 VAL A CA 1
ATOM 2785 C C . VAL A 1 352 ? 8.176 5.893 6.044 1.00 93.75 352 VAL A C 1
ATOM 2787 O O . VAL A 1 352 ? 8.777 4.896 6.446 1.00 93.75 352 VAL A O 1
ATOM 2790 N N . VAL A 1 353 ? 7.351 6.598 6.811 1.00 95.19 353 VAL A N 1
ATOM 2791 C CA . VAL A 1 353 ? 6.937 6.183 8.151 1.00 95.19 353 VAL A CA 1
ATOM 2792 C C . VAL A 1 353 ? 5.533 5.612 8.063 1.00 95.19 353 VAL A C 1
ATOM 2794 O O . VAL A 1 353 ? 4.630 6.273 7.557 1.00 95.19 353 VAL A O 1
ATOM 2797 N N . GLY A 1 354 ? 5.354 4.397 8.578 1.00 93.81 354 GLY A N 1
ATOM 2798 C CA . GLY A 1 354 ? 4.070 3.707 8.633 1.00 93.81 354 GLY A CA 1
ATOM 2799 C C . GLY A 1 354 ? 3.680 3.322 10.059 1.00 93.81 354 GLY A C 1
ATOM 2800 O O . GLY A 1 354 ? 4.540 3.119 10.916 1.00 93.81 354 GLY A O 1
ATOM 2801 N N . SER A 1 355 ? 2.379 3.211 10.324 1.00 92.06 355 SER A N 1
ATOM 2802 C CA . SER A 1 355 ? 1.859 2.542 11.518 1.00 92.06 355 SER A CA 1
ATOM 2803 C C . SER A 1 355 ? 0.692 1.637 11.153 1.00 92.06 355 SER A C 1
ATOM 2805 O O . SER A 1 355 ? -0.308 2.093 10.596 1.00 92.06 355 SER A O 1
ATOM 2807 N N . ASP A 1 356 ? 0.814 0.372 11.543 1.00 89.69 356 ASP A N 1
ATOM 2808 C CA . ASP A 1 356 ? -0.196 -0.643 11.274 1.00 89.69 356 ASP A CA 1
ATOM 2809 C C . ASP A 1 356 ? -1.341 -0.584 12.294 1.00 89.69 356 ASP A C 1
ATOM 2811 O O . ASP A 1 356 ? -1.173 -0.249 13.479 1.00 89.69 356 ASP A O 1
ATOM 2815 N N . ILE A 1 357 ? -2.530 -0.934 11.814 1.00 89.81 357 ILE A N 1
ATOM 2816 C CA . ILE A 1 357 ? -3.765 -1.026 12.579 1.00 89.81 357 ILE A CA 1
ATOM 2817 C C . ILE A 1 357 ? -4.421 -2.371 12.259 1.00 89.81 357 ILE A C 1
ATOM 2819 O O . ILE A 1 357 ? -4.912 -2.577 11.145 1.00 89.81 357 ILE A O 1
ATOM 2823 N N . PRO A 1 358 ? -4.485 -3.293 13.235 1.00 87.75 358 PRO A N 1
ATOM 2824 C CA . PRO A 1 358 ? -5.224 -4.532 13.065 1.00 87.75 358 PRO A CA 1
ATOM 2825 C C . PRO A 1 358 ? -6.709 -4.231 12.863 1.00 87.75 358 PRO A C 1
ATOM 2827 O O . PRO A 1 358 ? -7.355 -3.611 13.712 1.00 87.75 358 PRO A O 1
ATOM 2830 N N . LEU A 1 359 ? -7.285 -4.722 11.767 1.00 88.50 359 LEU A N 1
ATOM 2831 C CA . LEU A 1 359 ? -8.685 -4.457 11.427 1.00 88.50 359 LEU A CA 1
ATOM 2832 C C . LEU A 1 359 ? -9.655 -5.053 12.452 1.00 88.50 359 LEU A C 1
ATOM 2834 O O . LEU A 1 359 ? -10.758 -4.545 12.645 1.00 88.50 359 LEU A O 1
ATOM 2838 N N . MET A 1 360 ? -9.222 -6.085 13.179 1.00 83.56 360 MET A N 1
ATOM 2839 C CA . MET A 1 360 ? -9.980 -6.636 14.299 1.00 83.56 360 MET A CA 1
ATOM 2840 C C . MET A 1 360 ? -10.186 -5.618 15.430 1.00 83.56 360 MET A C 1
ATOM 2842 O O . MET A 1 360 ? -11.270 -5.596 16.007 1.00 83.56 360 MET A O 1
ATOM 2846 N N . GLU A 1 361 ? -9.201 -4.762 15.725 1.00 85.75 361 GLU A N 1
ATOM 2847 C CA . GLU A 1 361 ? -9.339 -3.708 16.743 1.00 85.75 361 GLU A CA 1
ATOM 2848 C C . GLU A 1 361 ? -10.316 -2.623 16.287 1.00 85.75 361 GLU A C 1
ATOM 2850 O O . GLU A 1 361 ? -11.168 -2.198 17.064 1.00 85.75 361 GLU A O 1
ATOM 2855 N N . VAL A 1 362 ? -10.284 -2.257 15.001 1.00 88.75 362 VAL A N 1
ATOM 2856 C CA . VAL A 1 362 ? -11.264 -1.326 14.417 1.00 88.75 362 VAL A CA 1
ATOM 2857 C C . VAL A 1 362 ? -12.680 -1.893 14.547 1.00 88.75 362 VAL A C 1
ATOM 2859 O O . VAL A 1 362 ? -13.597 -1.217 15.004 1.00 88.75 362 VAL A O 1
ATOM 2862 N N . MET A 1 363 ? -12.858 -3.177 14.227 1.00 86.50 363 MET A N 1
ATOM 2863 C CA . MET A 1 363 ? -14.158 -3.849 14.289 1.00 86.50 363 MET A CA 1
ATOM 2864 C C . MET A 1 363 ? -14.683 -4.079 15.713 1.00 86.50 363 MET A C 1
ATOM 2866 O O . MET A 1 363 ? -15.871 -4.376 15.864 1.00 86.50 363 MET A O 1
ATOM 2870 N N . LYS A 1 364 ? -13.844 -3.959 16.753 1.00 86.50 364 LYS A N 1
ATOM 2871 C CA . LYS A 1 364 ? -14.287 -3.977 18.160 1.00 86.50 364 LYS A CA 1
ATOM 2872 C C . LYS A 1 364 ? -14.989 -2.680 18.566 1.00 86.50 364 LYS A C 1
ATOM 2874 O O . LYS A 1 364 ? -15.782 -2.716 19.504 1.00 86.50 364 LYS A O 1
ATOM 2879 N N . LEU A 1 365 ? -14.736 -1.572 17.862 1.00 87.44 365 LEU A N 1
ATOM 2880 C CA . LEU A 1 365 ? -15.429 -0.299 18.090 1.00 87.44 365 LEU A CA 1
ATOM 2881 C C . LEU A 1 365 ? -16.898 -0.359 17.648 1.00 87.44 365 LEU A C 1
ATOM 2883 O O . LEU A 1 365 ? -17.730 0.373 18.172 1.00 87.44 365 LEU A O 1
ATOM 2887 N N . ALA A 1 366 ? -17.245 -1.266 16.730 1.00 85.75 366 ALA A N 1
ATOM 2888 C CA . ALA A 1 366 ? -18.628 -1.485 16.330 1.00 85.75 366 ALA A CA 1
ATOM 2889 C C . ALA A 1 366 ? -19.398 -2.291 17.404 1.00 85.75 366 ALA A C 1
ATOM 2891 O O . ALA A 1 366 ? -19.036 -3.442 17.691 1.00 85.75 366 ALA A O 1
ATOM 2892 N N . PRO A 1 367 ? -20.496 -1.760 17.981 1.00 81.44 367 PRO A N 1
ATOM 2893 C CA . PRO A 1 367 ? -21.210 -2.394 19.090 1.00 81.44 367 PRO A CA 1
ATOM 2894 C C . PRO A 1 367 ? -22.056 -3.597 18.632 1.00 81.44 367 PRO A C 1
ATOM 2896 O O . PRO A 1 367 ? -23.275 -3.522 18.482 1.00 81.44 367 PRO A O 1
ATOM 2899 N N . ARG A 1 368 ? -21.421 -4.767 18.467 1.00 79.25 368 ARG A N 1
ATOM 2900 C CA . ARG A 1 368 ? -22.090 -6.018 18.039 1.00 79.25 368 ARG A CA 1
ATOM 2901 C C . ARG A 1 368 ? -23.248 -6.437 18.946 1.00 79.25 368 ARG A C 1
ATOM 2903 O O . ARG A 1 368 ? -24.238 -6.982 18.473 1.00 79.25 368 ARG A O 1
ATOM 2910 N N . TYR A 1 369 ? -23.135 -6.172 20.246 1.00 82.31 369 TYR A N 1
ATOM 2911 C CA . TYR A 1 369 ? -24.161 -6.534 21.224 1.00 82.31 369 TYR A CA 1
ATOM 2912 C C . TYR A 1 369 ? -25.463 -5.735 21.059 1.00 82.31 369 TYR A C 1
ATOM 2914 O O . TYR A 1 369 ? -26.510 -6.209 21.494 1.00 82.31 369 TYR A O 1
ATOM 2922 N N . MET A 1 370 ? -25.413 -4.558 20.423 1.00 82.75 370 MET A N 1
ATOM 2923 C CA . MET A 1 370 ? -26.597 -3.739 20.137 1.00 82.75 370 MET A CA 1
ATOM 2924 C C . MET A 1 370 ? -27.283 -4.127 18.819 1.00 82.75 370 MET A C 1
ATOM 2926 O O . MET A 1 370 ? -28.492 -3.971 18.691 1.00 82.75 370 MET A O 1
ATOM 2930 N N . LEU A 1 371 ? -26.532 -4.666 17.852 1.00 80.38 371 LEU A N 1
ATOM 2931 C CA . LEU A 1 371 ? -27.010 -4.979 16.496 1.00 80.38 371 LEU A CA 1
ATOM 2932 C C . LEU A 1 371 ? -27.851 -6.272 16.410 1.00 80.38 371 LEU A C 1
ATOM 2934 O O . LEU A 1 371 ? -28.579 -6.486 15.439 1.00 80.38 371 LEU A O 1
ATOM 2938 N N . GLY A 1 372 ? -27.767 -7.143 17.420 1.00 79.75 372 GLY A N 1
ATOM 2939 C CA . GLY A 1 372 ? -28.450 -8.440 17.442 1.00 79.75 372 GLY A CA 1
ATOM 2940 C C . GLY A 1 372 ? -27.766 -9.513 16.582 1.00 79.75 372 GLY A C 1
ATOM 2941 O O . GLY A 1 372 ? -26.709 -9.299 16.003 1.00 79.75 372 GLY A O 1
ATOM 2942 N N . ALA A 1 373 ? -28.365 -10.706 16.501 1.00 81.88 373 ALA A N 1
ATOM 2943 C CA . ALA A 1 373 ? -27.722 -11.887 15.902 1.00 81.88 373 ALA A CA 1
ATOM 2944 C C . ALA A 1 373 ? -27.507 -11.814 14.376 1.00 81.88 373 ALA A C 1
ATOM 2946 O O . ALA A 1 373 ? -26.688 -12.556 13.841 1.00 81.88 373 ALA A O 1
ATOM 2947 N N . HIS A 1 374 ? -28.253 -10.953 13.680 1.00 84.88 374 HIS A N 1
ATOM 2948 C CA . HIS A 1 374 ? -28.173 -10.789 12.224 1.00 84.88 374 HIS A CA 1
ATOM 2949 C C . HIS A 1 374 ? -27.543 -9.459 11.798 1.00 84.88 374 HIS A C 1
ATOM 2951 O O . HIS A 1 374 ? -27.285 -9.268 10.613 1.00 84.88 374 HIS A O 1
ATOM 2957 N N . GLY A 1 375 ? -27.321 -8.538 12.736 1.00 85.25 375 GLY A N 1
ATOM 2958 C CA . GLY A 1 375 ? -26.729 -7.243 12.441 1.00 85.25 375 GLY A CA 1
ATOM 2959 C C . GLY A 1 375 ? -25.207 -7.306 12.510 1.00 85.25 375 GLY A C 1
ATOM 2960 O O . GLY A 1 375 ? -24.629 -7.924 13.404 1.00 85.25 375 GLY A O 1
ATOM 2961 N N . TYR A 1 376 ? -24.547 -6.650 11.564 1.00 87.81 376 TYR A N 1
ATOM 2962 C CA . TYR A 1 376 ? -23.096 -6.540 11.523 1.00 87.81 376 TYR A CA 1
ATOM 2963 C C . TYR A 1 376 ? -22.679 -5.193 10.942 1.00 87.81 376 TYR A C 1
ATOM 2965 O O . TYR A 1 376 ? -23.427 -4.559 10.202 1.00 87.81 376 TYR A O 1
ATOM 2973 N N . ALA A 1 377 ? -21.467 -4.774 11.286 1.00 87.81 377 ALA A N 1
ATOM 2974 C CA . ALA A 1 377 ? -20.801 -3.650 10.651 1.00 87.81 377 ALA A CA 1
ATOM 2975 C C . ALA A 1 377 ? -19.806 -4.170 9.611 1.00 87.81 377 ALA A C 1
ATOM 2977 O O . ALA A 1 377 ? -19.281 -5.283 9.735 1.00 87.81 377 ALA A O 1
ATOM 2978 N N . PHE A 1 378 ? -19.538 -3.354 8.604 1.00 90.81 378 PHE A N 1
ATOM 2979 C CA . PHE A 1 378 ? -18.489 -3.584 7.625 1.00 90.81 378 PHE A CA 1
ATOM 2980 C C . PHE A 1 378 ? -17.877 -2.241 7.231 1.00 90.81 378 PHE A C 1
ATOM 2982 O O . PHE A 1 378 ? -18.519 -1.199 7.360 1.00 90.81 378 PHE A O 1
ATOM 2989 N N . LEU A 1 379 ? -16.626 -2.274 6.786 1.00 91.38 379 LEU A N 1
ATOM 2990 C CA . LEU A 1 379 ? -15.873 -1.097 6.367 1.00 91.38 379 LEU A CA 1
ATOM 2991 C C . LEU A 1 379 ? -15.592 -1.198 4.875 1.00 91.38 379 LEU A C 1
ATOM 2993 O O . LEU A 1 379 ? -15.224 -2.271 4.391 1.00 91.38 379 LEU A O 1
ATOM 2997 N N . ILE A 1 380 ? -15.752 -0.083 4.169 1.00 92.25 380 ILE A N 1
ATOM 2998 C CA . ILE A 1 380 ? -15.496 0.025 2.733 1.00 92.25 380 ILE A CA 1
ATOM 2999 C C . ILE A 1 380 ? -14.526 1.165 2.446 1.00 92.25 380 ILE A C 1
ATOM 3001 O O . ILE A 1 380 ? -14.514 2.168 3.159 1.00 92.25 380 ILE A O 1
ATOM 3005 N N . THR A 1 381 ? -13.728 1.010 1.397 1.00 90.25 381 THR A N 1
ATOM 3006 C CA . THR A 1 381 ? -12.871 2.070 0.861 1.00 90.25 381 THR A CA 1
ATOM 3007 C C . THR A 1 381 ? -13.646 2.951 -0.125 1.00 90.25 381 THR A C 1
ATOM 3009 O O . THR A 1 381 ? -14.754 2.622 -0.556 1.00 90.25 381 THR A O 1
ATOM 3012 N N . ASN A 1 382 ? -13.050 4.076 -0.522 1.00 88.00 382 ASN A N 1
ATOM 3013 C CA . ASN A 1 382 ? -13.549 4.940 -1.600 1.00 88.00 382 ASN A CA 1
ATOM 3014 C C . ASN A 1 382 ? -13.615 4.230 -2.966 1.00 88.00 382 ASN A C 1
ATOM 3016 O O . ASN A 1 382 ? -14.440 4.603 -3.796 1.00 88.00 382 ASN A O 1
ATOM 3020 N N . ASN A 1 383 ? -12.794 3.197 -3.170 1.00 86.25 383 ASN A N 1
ATOM 3021 C CA . ASN A 1 383 ? -12.789 2.362 -4.372 1.00 86.25 383 ASN A CA 1
ATOM 3022 C C . ASN A 1 383 ? -13.845 1.239 -4.324 1.00 86.25 383 ASN A C 1
ATOM 3024 O O . ASN A 1 383 ? -13.981 0.475 -5.273 1.00 86.25 383 ASN A O 1
ATOM 3028 N N . GLY A 1 384 ? -14.616 1.131 -3.233 1.00 88.19 384 GLY A N 1
ATOM 3029 C CA . GLY A 1 384 ? -15.656 0.111 -3.070 1.00 88.19 384 GLY A CA 1
ATOM 3030 C C . GLY A 1 384 ? -15.144 -1.243 -2.574 1.00 88.19 384 GLY A C 1
ATOM 3031 O O . GLY A 1 384 ? -15.930 -2.188 -2.480 1.00 88.19 384 GLY A O 1
ATOM 3032 N N . TYR A 1 385 ? -13.863 -1.344 -2.210 1.00 87.81 385 TYR A N 1
ATOM 3033 C CA . TYR A 1 385 ? -13.297 -2.553 -1.620 1.00 87.81 385 TYR A CA 1
ATOM 3034 C C . TYR A 1 385 ? -13.704 -2.704 -0.158 1.00 87.81 385 TYR A C 1
ATOM 3036 O O . TYR A 1 385 ? -13.816 -1.730 0.587 1.00 87.81 385 TYR A O 1
ATOM 3044 N N . ILE A 1 386 ? -13.914 -3.949 0.264 1.00 90.62 386 ILE A N 1
ATOM 3045 C CA . ILE A 1 386 ? -14.238 -4.275 1.651 1.00 90.62 386 ILE A CA 1
ATOM 3046 C C . ILE A 1 386 ? -12.943 -4.273 2.460 1.00 90.62 386 ILE A C 1
ATOM 3048 O O . ILE A 1 386 ? -12.120 -5.175 2.330 1.00 90.62 386 ILE A O 1
ATOM 3052 N N . LEU A 1 387 ? -12.802 -3.290 3.344 1.00 89.56 387 LEU A N 1
ATOM 3053 C CA . LEU A 1 387 ? -11.680 -3.208 4.273 1.00 89.56 387 LEU A CA 1
ATOM 3054 C C . LEU A 1 387 ? -11.857 -4.196 5.436 1.00 89.56 387 LEU A C 1
ATOM 3056 O O . LEU A 1 387 ? -10.908 -4.849 5.851 1.00 89.56 387 LEU A O 1
ATOM 3060 N N . ALA A 1 388 ? -13.078 -4.342 5.960 1.00 88.75 388 ALA A N 1
ATOM 3061 C CA . ALA A 1 388 ? -13.376 -5.304 7.020 1.00 88.75 388 ALA A CA 1
ATOM 3062 C C . ALA A 1 388 ? -14.815 -5.817 6.926 1.00 88.75 388 ALA A C 1
ATOM 3064 O O . ALA A 1 388 ? -15.755 -5.035 6.799 1.00 88.75 388 ALA A O 1
ATOM 3065 N N . HIS A 1 389 ? -14.999 -7.135 7.035 1.00 88.44 389 HIS A N 1
ATOM 3066 C CA . HIS A 1 389 ? -16.314 -7.779 7.054 1.00 88.44 389 HIS A CA 1
ATOM 3067 C C . HIS A 1 389 ? -16.267 -9.083 7.872 1.00 88.44 389 HIS A C 1
ATOM 3069 O O . HIS A 1 389 ? -15.231 -9.754 7.870 1.00 88.44 389 HIS A O 1
ATOM 3075 N N . PRO A 1 390 ? -17.358 -9.490 8.556 1.00 83.75 390 PRO A N 1
ATOM 3076 C CA . PRO A 1 390 ? -17.395 -10.731 9.335 1.00 83.75 390 PRO A CA 1
ATOM 3077 C C . PRO A 1 390 ? -17.027 -11.992 8.554 1.00 83.75 390 PRO A C 1
ATOM 3079 O O . PRO A 1 390 ? -16.464 -12.907 9.148 1.00 83.75 390 PRO A O 1
ATOM 3082 N N . ASP A 1 391 ? -17.300 -12.021 7.250 1.00 85.00 391 ASP A N 1
ATOM 3083 C CA . ASP A 1 391 ? -16.978 -13.134 6.343 1.00 85.00 391 ASP A CA 1
ATOM 3084 C C . ASP A 1 391 ? -15.687 -12.929 5.539 1.00 85.00 391 ASP A C 1
ATOM 3086 O O . ASP A 1 391 ? -15.294 -13.817 4.788 1.00 85.00 391 ASP A O 1
ATOM 3090 N N . LEU A 1 392 ? -15.000 -11.789 5.692 1.00 83.56 392 LEU A N 1
ATOM 3091 C CA . LEU A 1 392 ? -13.713 -11.575 5.031 1.00 83.56 392 LEU A CA 1
ATOM 3092 C C . LEU A 1 392 ? -12.682 -12.532 5.641 1.00 83.56 392 LEU A C 1
ATOM 3094 O O . LEU A 1 392 ? -12.490 -12.571 6.863 1.00 83.56 392 LEU A O 1
ATOM 3098 N N . ARG A 1 393 ? -12.056 -13.351 4.799 1.00 78.50 393 ARG A N 1
ATOM 3099 C CA . ARG A 1 393 ? -11.062 -14.347 5.205 1.00 78.50 393 ARG A CA 1
ATOM 3100 C C . ARG A 1 393 ? -9.862 -14.266 4.266 1.00 78.50 393 ARG A C 1
ATOM 3102 O O . ARG A 1 393 ? -10.074 -14.133 3.062 1.00 78.50 393 ARG A O 1
ATOM 3109 N N . PRO A 1 394 ? -8.630 -14.376 4.787 1.00 72.31 394 PRO A N 1
ATOM 3110 C CA . PRO A 1 394 ? -7.463 -14.517 3.932 1.00 72.31 394 PRO A CA 1
ATOM 3111 C C . PRO A 1 394 ? -7.566 -15.829 3.149 1.00 72.31 394 PRO A C 1
ATOM 3113 O O . PRO A 1 394 ? -7.893 -16.881 3.708 1.00 72.31 394 PRO A O 1
ATOM 3116 N N . LEU A 1 395 ? -7.300 -15.762 1.848 1.00 68.19 395 LEU A N 1
ATOM 3117 C CA . LEU A 1 395 ? -7.150 -16.948 1.016 1.00 68.19 395 LEU A CA 1
ATOM 3118 C C . LEU A 1 395 ? -5.789 -17.568 1.335 1.00 68.19 395 LEU A C 1
ATOM 3120 O O . LEU A 1 395 ? -4.749 -16.987 1.043 1.00 68.19 395 LEU A O 1
ATOM 3124 N N . VAL A 1 396 ? -5.796 -18.734 1.978 1.00 56.00 396 VAL A N 1
ATOM 3125 C CA . VAL A 1 396 ? -4.583 -19.537 2.154 1.00 56.00 396 VAL A CA 1
ATOM 3126 C C . VAL A 1 396 ? -4.470 -20.425 0.916 1.00 56.00 396 VAL A C 1
ATOM 3128 O O . VAL A 1 396 ? -5.127 -21.465 0.863 1.00 56.00 396 VAL A O 1
ATOM 3131 N N . SER A 1 397 ? -3.731 -19.973 -0.101 1.00 44.00 397 SER A N 1
ATOM 3132 C CA . SER A 1 397 ? -3.381 -20.796 -1.269 1.00 44.00 397 SER A CA 1
ATOM 3133 C C . SER A 1 397 ? -2.197 -21.701 -0.967 1.00 44.00 397 SER A C 1
ATOM 3135 O O . SER A 1 397 ? -1.193 -21.154 -0.450 1.00 44.00 397 SER A O 1
#

Organism: Scomber scombrus (NCBI:txid13677)

Secondary structure (DSSP, 8-state):
--HHHHHHHHHHHHHHHHHHS-HHHHHHHHHHHTTTS------HHHHHHHHHHHHHHHHHHHHHHHHHHHHHHHHHHHTPPP-TTPPP---BTTTTT---TTSPPPTT------EEEGGGTTEEE-SS---B---TTS--TT-----BTTB-----GGGSHHHHHHHS---EEEEEEE-SGGGTTHHHHHHHHHHHHHHHT--TT-EEEEEEESSSEEESSGGGTTS-EE--HHHHHHTTTT----S---HHHHHHHHHHHT------S----------SSTHHHHHHHHHHHHHTHHHHHHT----EEPPPEE-SSS-SSTTTTT-EEEEEEEEEE---TTTTTTT-EEEEEEEEEEHHHHHHSS-HHHH-TT----EE-TTS-EEE-TT------

Radius of gyration: 28.78 Å; chains: 1; bounding box: 86×63×72 Å

pLDDT: mean 82.78, std 11.45, range [41.94, 95.75]

InterPro domains:
  IPR002035 von Willebrand factor, type A [PF13768] (172-261)
  IPR013608 VWA N-terminal [PF08399] (73-142)
  IPR036465 von Willebrand factor A-like domain superfamily [G3DSA:3.40.50.410] (171-298)
  IPR036465 von Willebrand factor A-like domain superfamily [SSF53300] (170-267)
  IPR051173 Voltage-dependent calcium channel subunit alpha-2/delta [PTHR10166] (11-267)

Sequence (397 aa):
MSLSESLQALQQLRELTTKYSGSLLLQKKLKDVEPIVKIVELDGGDLVKDCSDDIERMLGSKMKSVKRLAESAEDADLYHDFNATLEFDYYNAMMINSGDEDGNYPELGGEFPLEENEHFNNLLVNTVQSNIQVPTNVYNKGIKWTPDPNGVAAFDCRNRNWYIQAATSPKDIIIMVDISGSMKGLKMTIAKHTINTILDTLGENDFVNVIAYTDYVRYVEPCFRGTLVQADLDNRELLVEELHVKGEAKIKNAMKESFKILNEVRVSSEVRGYYTHISTLADVQENVMEYLHVLSRPMVINHDHDIIWTEAYMDTVLFTTKAQSLLLMTSVAMPVFSKKTETLSHGILLGVVGSDIPLMEVMKLAPRYMLGAHGYAFLITNNGYILAHPDLRPLVS

Foldseek 3Di:
DPPVVVVVVVVVVVVVCCVPVCPVVVVVVCVVCPVVDDDDDDDPVVLVVLLVVVLCVVVVVQLVVQVVVLVVVQVVLQPDDDDPPDDDAFAEPVQAPVADPVRDGDRNRYHDQFFQDVVLVGDTHDPPGDHDYDFPPDDDPPDDDDADPVGNPGDDPLLDQQFLPQLFPAEEDEAEAEQEPVCPDPNVVLVLLLLLSLLSSADQSHWYFYWYFAPAIDGLDPVCPLETHGSDPVVSVSRRPRRHHDHHGDCPNVVVSVVSSVVDPDPDPDDPDDDDDDDDNVCSNVVSSVVSLVRNQVCLLVVPWDKDKDAWDFDPNPDPDPVSSWFTKIKIKTWHWHPHPVCSNVRDTPTMGMDIDGVVVSLVSNPPVVQPDPGGDWDADPVGDTRDDPPDTDDPD